Protein AF-0000000068487697 (afdb_homodimer)

pLDDT: mean 78.77, std 27.96, range [14.16, 98.75]

Solvent-accessible surface area (backbone atoms only — not comparable to full-atom values): 37232 Å² total; per-residue (Å²): 131,94,75,78,79,81,87,75,88,75,82,83,76,86,73,83,84,85,87,84,83,87,81,80,79,74,70,76,76,72,80,76,68,82,74,70,77,73,78,71,76,67,71,64,68,68,67,61,73,69,61,67,50,38,33,36,34,42,29,28,54,44,73,59,37,91,50,97,84,48,70,50,73,55,48,51,54,29,47,51,49,44,49,46,44,52,70,71,43,80,55,45,31,40,30,36,22,37,58,25,85,55,85,48,68,68,60,52,52,49,54,70,68,61,78,57,53,37,28,31,37,52,42,52,68,53,75,91,60,53,80,53,91,87,52,63,73,76,76,43,80,71,41,49,63,30,52,41,51,48,53,39,28,58,70,67,35,79,78,47,82,35,73,51,61,70,48,74,59,90,83,53,56,28,30,38,33,54,40,59,48,49,42,36,65,40,68,63,42,60,63,54,49,70,72,37,75,52,38,27,33,28,25,27,19,50,33,79,26,22,64,44,29,20,51,34,57,55,95,78,30,48,76,47,62,44,57,75,68,63,66,82,46,87,40,58,52,57,68,78,19,43,36,34,10,37,58,53,53,62,74,36,80,82,58,45,61,42,83,81,44,55,83,80,31,44,53,28,48,27,43,66,69,72,52,57,68,74,66,41,38,60,30,48,76,56,30,55,38,53,39,33,30,58,45,39,67,48,81,79,61,49,64,50,29,54,55,30,43,76,70,72,64,38,68,65,82,84,45,65,88,135,88,79,89,83,90,80,90,78,84,90,82,90,84,83,88,86,90,81,86,86,82,86,81,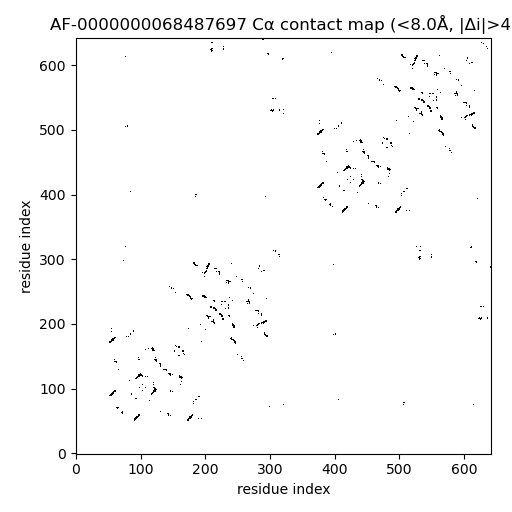80,75,71,82,75,67,78,76,68,81,75,70,77,71,79,71,76,63,72,63,67,68,66,63,71,70,59,69,48,38,34,35,36,40,28,28,53,44,73,60,37,89,49,96,84,48,69,50,73,55,49,52,51,30,47,50,51,44,50,47,46,52,70,73,45,80,53,45,31,40,30,38,22,36,58,26,86,56,85,48,69,67,60,55,50,49,54,70,68,62,78,59,53,36,29,33,36,53,41,53,71,52,75,90,61,51,80,52,91,87,51,62,72,75,77,44,81,71,41,47,63,30,52,41,50,48,52,38,29,58,70,68,34,80,77,46,80,35,72,51,62,70,50,74,58,91,82,52,58,30,31,39,32,55,38,59,47,49,43,38,66,42,68,63,43,61,63,54,47,69,71,36,74,50,40,26,33,30,24,26,18,51,33,79,24,22,64,44,29,19,51,35,57,56,96,77,30,49,78,47,62,46,56,76,67,62,65,81,46,87,40,58,52,59,68,77,20,42,37,33,10,37,59,53,51,62,75,36,78,83,59,44,61,42,81,81,42,56,82,82,31,43,52,28,49,27,43,66,68,73,51,58,67,74,67,41,38,59,30,50,78,58,30,54,40,56,40,33,31,59,46,40,67,47,80,79,60,50,65,51,29,54,55,30,42,76,70,73,62,38,70,64,81,85,44,67,88

Organism: Equus asinus (NCBI:txid9793)

Structure (mmCIF, N/CA/C/O backbone):
data_AF-0000000068487697-model_v1
#
loop_
_entity.id
_entity.type
_entity.pdbx_description
1 polymer 'Galactosylgalactosylxylosylprotein 3-beta-glucuronosyltransferase'
#
loop_
_atom_site.group_PDB
_atom_site.id
_atom_site.type_symbol
_atom_site.label_atom_id
_atom_site.label_alt_id
_atom_site.label_comp_id
_atom_site.label_asym_id
_atom_site.label_entity_id
_atom_site.label_seq_id
_atom_site.pdbx_PDB_ins_code
_atom_site.Cartn_x
_atom_site.Cartn_y
_atom_site.Cartn_z
_atom_site.occupancy
_atom_site.B_iso_or_equiv
_atom_site.auth_seq_id
_atom_site.auth_comp_id
_atom_site.auth_asym_id
_atom_site.auth_atom_id
_atom_site.pdbx_PDB_model_num
ATOM 1 N N . ARG A 1 1 ? -35.375 60.156 36.75 1 18.91 1 ARG A N 1
ATOM 2 C CA . ARG A 1 1 ? -36.5 60.969 36.406 1 18.91 1 ARG A CA 1
ATOM 3 C C . ARG A 1 1 ? -36.344 61.562 35 1 18.91 1 ARG A C 1
ATOM 5 O O . ARG A 1 1 ? -37.344 61.844 34.312 1 18.91 1 ARG A O 1
ATOM 12 N N . ARG A 1 2 ? -35.125 61.844 34.562 1 16.89 2 ARG A N 1
ATOM 13 C CA . ARG A 1 2 ? -34.938 63 33.719 1 16.89 2 ARG A CA 1
ATOM 14 C C . ARG A 1 2 ? -35.281 62.688 32.281 1 16.89 2 ARG A C 1
ATOM 16 O O . ARG A 1 2 ? -34.719 61.781 31.672 1 16.89 2 ARG A O 1
ATOM 23 N N . ALA A 1 3 ? -36.438 63.094 31.734 1 19.27 3 ALA A N 1
ATOM 24 C CA . ALA A 1 3 ? -37.438 62.938 30.672 1 19.27 3 ALA A CA 1
ATOM 25 C C . ALA A 1 3 ? -36.938 63.562 29.375 1 19.27 3 ALA A C 1
ATOM 27 O O . ALA A 1 3 ? -37.281 63.094 28.281 1 19.27 3 ALA A O 1
ATOM 28 N N . ARG A 1 4 ? -36.125 64.688 29.422 1 16.47 4 ARG A N 1
ATOM 29 C CA . ARG A 1 4 ? -36.594 65.812 28.672 1 16.47 4 ARG A CA 1
ATOM 30 C C . ARG A 1 4 ? -36.344 65.625 27.172 1 16.47 4 ARG A C 1
ATOM 32 O O . ARG A 1 4 ? -35.688 64.688 26.766 1 16.47 4 ARG A O 1
ATOM 39 N N . GLY A 1 5 ? -35.688 66.562 26.5 1 15.72 5 GLY A N 1
ATOM 40 C CA . GLY A 1 5 ? -36.188 67.625 25.688 1 15.72 5 GLY A CA 1
ATOM 41 C C . GLY A 1 5 ? -35.844 67.5 24.219 1 15.72 5 GLY A C 1
ATOM 42 O O . GLY A 1 5 ? -35.969 68.438 23.438 1 15.72 5 GLY A O 1
ATOM 43 N N . ARG A 1 6 ? -35.25 66.25 23.828 1 16.83 6 ARG A N 1
ATOM 44 C CA . ARG A 1 6 ? -34.312 66.438 22.75 1 16.83 6 ARG A CA 1
ATOM 45 C C . ARG A 1 6 ? -35 67 21.516 1 16.83 6 ARG A C 1
ATOM 47 O O . ARG A 1 6 ? -36.219 66.812 21.328 1 16.83 6 ARG A O 1
ATOM 54 N N . ARG A 1 7 ? -34.094 67.438 20.656 1 16.58 7 ARG A N 1
ATOM 55 C CA . ARG A 1 7 ? -33.906 68.562 19.75 1 16.58 7 ARG A CA 1
ATOM 56 C C . ARG A 1 7 ? -34.656 68.312 18.438 1 16.58 7 ARG A C 1
ATOM 58 O O . ARG A 1 7 ? -34.688 67.25 17.906 1 16.58 7 ARG A O 1
ATOM 65 N N . SER A 1 8 ? -35.438 69.312 18.031 1 15.18 8 SER A N 1
ATOM 66 C CA . SER A 1 8 ? -36.594 69.75 17.25 1 15.18 8 SER A CA 1
ATOM 67 C C . SER A 1 8 ? -36.281 69.75 15.758 1 15.18 8 SER A C 1
ATOM 69 O O . SER A 1 8 ? -37.062 69.188 14.984 1 15.18 8 SER A O 1
ATOM 71 N N . THR A 1 9 ? -35.312 70.5 15.297 1 15.35 9 THR A N 1
ATOM 72 C CA . THR A 1 9 ? -35.781 71.5 14.336 1 15.35 9 THR A CA 1
ATOM 73 C C . THR A 1 9 ? -35.844 70.875 12.93 1 15.35 9 THR A C 1
ATOM 75 O O . THR A 1 9 ? -35.031 70 12.578 1 15.35 9 THR A O 1
ATOM 78 N N . ARG A 1 10 ? -36.938 71.188 12.18 1 15.51 10 ARG A N 1
ATOM 79 C CA . ARG A 1 10 ? -37.875 70.812 11.125 1 15.51 10 ARG A CA 1
ATOM 80 C C . ARG A 1 10 ? -37.375 71.25 9.758 1 15.51 10 ARG A C 1
ATOM 82 O O . ARG A 1 10 ? -38.125 71.25 8.789 1 15.51 10 ARG A O 1
ATOM 89 N N . ARG A 1 11 ? -35.969 71.312 9.586 1 15.33 11 ARG A N 1
ATOM 90 C CA . ARG A 1 11 ? -35.781 72.375 8.57 1 15.33 11 ARG A CA 1
ATOM 91 C C . ARG A 1 11 ? -36.562 72 7.305 1 15.33 11 ARG A C 1
ATOM 93 O O . ARG A 1 11 ? -36.938 70.875 7.078 1 15.33 11 ARG A O 1
ATOM 100 N N . GLY A 1 12 ? -36.375 73 6.305 1 14.98 12 GLY A N 1
ATOM 101 C CA . GLY A 1 12 ? -37.062 73.812 5.332 1 14.98 12 GLY A CA 1
ATOM 102 C C . GLY A 1 12 ? -37.344 73.125 4.02 1 14.98 12 GLY A C 1
ATOM 103 O O . GLY A 1 12 ? -36.625 72.188 3.664 1 14.98 12 GLY A O 1
ATOM 104 N N . ARG A 1 13 ? -38.5 73.375 3.438 1 15.65 13 ARG A N 1
ATOM 105 C CA . ARG A 1 13 ? -39.531 72.875 2.535 1 15.65 13 ARG A CA 1
ATOM 106 C C . ARG A 1 13 ? -39.156 73.125 1.079 1 15.65 13 ARG A C 1
ATOM 108 O O . ARG A 1 13 ? -39.812 72.625 0.168 1 15.65 13 ARG A O 1
ATOM 115 N N . CYS A 1 14 ? -37.969 73.812 0.801 1 14.64 14 CYS A N 1
ATOM 116 C CA . CYS A 1 14 ? -38.438 74.688 -0.277 1 14.64 14 CYS A CA 1
ATOM 117 C C . CYS A 1 14 ? -38.812 73.875 -1.506 1 14.64 14 CYS A C 1
ATOM 119 O O . CYS A 1 14 ? -38.219 72.812 -1.783 1 14.64 14 CYS A O 1
ATOM 121 N N . ARG A 1 15 ? -39.875 74.312 -2.195 1 14.94 15 ARG A N 1
ATOM 122 C CA . ARG A 1 15 ? -40.969 74 -3.096 1 14.94 15 ARG A CA 1
ATOM 123 C C . ARG A 1 15 ? -40.5 74 -4.547 1 14.94 15 ARG A C 1
ATOM 125 O O . ARG A 1 15 ? -41.219 73.5 -5.438 1 14.94 15 ARG A O 1
ATOM 132 N N . GLY A 1 16 ? -39.375 74.75 -4.898 1 14.16 16 GLY A N 1
ATOM 133 C CA . GLY A 1 16 ? -39.812 75.562 -6.027 1 14.16 16 GLY A CA 1
ATOM 134 C C . GLY A 1 16 ? -40.156 74.75 -7.254 1 14.16 16 GLY A C 1
ATOM 135 O O . GLY A 1 16 ? -39.875 73.562 -7.301 1 14.16 16 GLY A O 1
ATOM 136 N N . GLY A 1 17 ? -39.906 75.438 -8.5 1 14.57 17 GLY A N 1
ATOM 137 C CA . GLY A 1 17 ? -40.719 75.938 -9.602 1 14.57 17 GLY A CA 1
ATOM 138 C C . GLY A 1 17 ? -40.812 74.938 -10.758 1 14.57 17 GLY A C 1
ATOM 139 O O . GLY A 1 17 ? -41.844 74.25 -10.922 1 14.57 17 GLY A O 1
ATOM 140 N N . VAL A 1 18 ? -40.156 75.375 -11.953 1 14.95 18 VAL A N 1
ATOM 141 C CA . VAL A 1 18 ? -40.875 75.812 -13.133 1 14.95 18 VAL A CA 1
ATOM 142 C C . VAL A 1 18 ? -41.156 74.625 -14.078 1 14.95 18 VAL A C 1
ATOM 144 O O . VAL A 1 18 ? -42.281 74.25 -14.258 1 14.95 18 VAL A O 1
ATOM 147 N N . CYS A 1 19 ? -40.469 74.75 -15.305 1 15.26 19 CYS A N 1
ATOM 148 C CA . CYS A 1 19 ? -41.062 75.062 -16.594 1 15.26 19 CYS A CA 1
ATOM 149 C C . CYS A 1 19 ? -41.469 73.812 -17.344 1 15.26 19 CYS A C 1
ATOM 151 O O . CYS A 1 19 ? -41 72.75 -17.016 1 15.26 19 CYS A O 1
ATOM 153 N N . ARG A 1 20 ? -41.688 74.062 -18.719 1 15.21 20 ARG A N 1
ATOM 154 C CA . ARG A 1 20 ? -42.781 73.875 -19.672 1 15.21 20 ARG A CA 1
ATOM 155 C C . ARG A 1 20 ? -42.75 72.5 -20.344 1 15.21 20 ARG A C 1
ATOM 157 O O . ARG A 1 20 ? -43.719 71.75 -20.281 1 15.21 20 ARG A O 1
ATOM 164 N N . LEU A 1 21 ? -42.406 72.625 -21.688 1 15.65 21 LEU A N 1
ATOM 165 C CA . LEU A 1 21 ? -43.406 72.375 -22.75 1 15.65 21 LEU A CA 1
ATOM 166 C C . LEU A 1 21 ? -43.406 70.938 -23.172 1 15.65 21 LEU A C 1
ATOM 168 O O . LEU A 1 21 ? -42.469 70.188 -22.859 1 15.65 21 LEU A O 1
ATOM 172 N N . ALA A 1 22 ? -43.656 70.875 -24.594 1 15.9 22 ALA A N 1
ATOM 173 C CA . ALA A 1 22 ? -44.719 70.188 -25.344 1 15.9 22 ALA A CA 1
ATOM 174 C C . ALA A 1 22 ? -44.375 68.75 -25.656 1 15.9 22 ALA A C 1
ATOM 176 O O . ALA A 1 22 ? -43.344 68.25 -25.234 1 15.9 22 ALA A O 1
ATOM 177 N N . GLY A 1 23 ? -44.406 68.5 -27.016 1 15.39 23 GLY A N 1
ATOM 178 C CA . GLY A 1 23 ? -45.406 67.75 -27.734 1 15.39 23 GLY A CA 1
ATOM 179 C C . GLY A 1 23 ? -45 66.312 -27.969 1 15.39 23 GLY A C 1
ATOM 180 O O . GLY A 1 23 ? -45.719 65.375 -27.641 1 15.39 23 GLY A O 1
ATOM 181 N N . GLY A 1 24 ? -44.156 66.125 -29.031 1 17.97 24 GLY A N 1
ATOM 182 C CA . GLY A 1 24 ? -44.594 65.438 -30.219 1 17.97 24 GLY A CA 1
ATOM 183 C C . GLY A 1 24 ? -44.5 63.938 -30.094 1 17.97 24 GLY A C 1
ATOM 184 O O . GLY A 1 24 ? -43.812 63.438 -29.203 1 17.97 24 GLY A O 1
ATOM 185 N N . GLY A 1 25 ? -45.25 63.375 -31.094 1 18.12 25 GLY A N 1
ATOM 186 C CA . GLY A 1 25 ? -45.906 62.094 -31.328 1 18.12 25 GLY A CA 1
ATOM 187 C C . GLY A 1 25 ? -44.969 60.938 -31.469 1 18.12 25 GLY A C 1
ATOM 188 O O . GLY A 1 25 ? -43.875 61.094 -32.062 1 18.12 25 GLY A O 1
ATOM 189 N N . ARG A 1 26 ? -44.906 60.188 -30.594 1 22.2 26 ARG A N 1
ATOM 190 C CA . ARG A 1 26 ? -44.094 59 -30.391 1 22.2 26 ARG A CA 1
ATOM 191 C C . ARG A 1 26 ? -44.281 58 -31.531 1 22.2 26 ARG A C 1
ATOM 193 O O . ARG A 1 26 ? -45.375 57.5 -31.75 1 22.2 26 ARG A O 1
ATOM 200 N N . GLY A 1 27 ? -43.75 58.562 -32.75 1 20.36 27 GLY A N 1
ATOM 201 C CA . GLY A 1 27 ? -44 57.625 -33.812 1 20.36 27 GLY A CA 1
ATOM 202 C C . GLY A 1 27 ? -43.812 56.156 -33.406 1 20.36 27 GLY A C 1
ATOM 203 O O . GLY A 1 27 ? -43.188 55.875 -32.375 1 20.36 27 GLY A O 1
ATOM 204 N N . PRO A 1 28 ? -44.75 55.344 -33.938 1 22.2 28 PRO A N 1
ATOM 205 C CA . PRO A 1 28 ? -45.062 53.969 -33.562 1 22.2 28 PRO A CA 1
ATOM 206 C C . PRO A 1 28 ? -43.844 53.031 -33.688 1 22.2 28 PRO A C 1
ATOM 208 O O . PRO A 1 28 ? -43.812 52.219 -34.594 1 22.2 28 PRO A O 1
ATOM 211 N N . LEU A 1 29 ? -42.625 53.5 -33.25 1 21.84 29 LEU A N 1
ATOM 212 C CA . LEU A 1 29 ? -41.594 52.656 -33.875 1 21.84 29 LEU A CA 1
ATOM 213 C C . LEU A 1 29 ? -41.969 51.156 -33.75 1 21.84 29 LEU A C 1
ATOM 215 O O . LEU A 1 29 ? -42.656 50.781 -32.781 1 21.84 29 LEU A O 1
ATOM 219 N N . LEU A 1 30 ? -41.812 50.531 -34.906 1 23.91 30 LEU A N 1
ATOM 220 C CA . LEU A 1 30 ? -42.031 49.188 -35.438 1 23.91 30 LEU A CA 1
ATOM 221 C C . LEU A 1 30 ? -41.438 48.125 -34.469 1 23.91 30 LEU A C 1
ATOM 223 O O . LEU A 1 30 ? -40.438 48.375 -33.812 1 23.91 30 LEU A O 1
ATOM 227 N N . PRO A 1 31 ? -42.344 47.156 -34.094 1 24.31 31 PRO A N 1
ATOM 228 C CA . PRO A 1 31 ? -42.125 46.156 -33.062 1 24.31 31 PRO A CA 1
ATOM 229 C C . PRO A 1 31 ? -40.812 45.375 -33.25 1 24.31 31 PRO A C 1
ATOM 231 O O . PRO A 1 31 ? -40.562 44.875 -34.344 1 24.31 31 PRO A O 1
ATOM 234 N N . ALA A 1 32 ? -39.656 46.031 -32.938 1 25.89 32 ALA A N 1
ATOM 235 C CA . ALA A 1 32 ? -38.406 45.281 -33.25 1 25.89 32 ALA A CA 1
ATOM 236 C C . ALA A 1 32 ? -38.531 43.812 -32.875 1 25.89 32 ALA A C 1
ATOM 238 O O . ALA A 1 32 ? -39.219 43.469 -31.922 1 25.89 32 ALA A O 1
ATOM 239 N N . GLY A 1 33 ? -38.406 42.938 -33.906 1 25.55 33 GLY A N 1
ATOM 240 C CA . GLY A 1 33 ? -38.438 41.469 -33.969 1 25.55 33 GLY A CA 1
ATOM 241 C C . GLY A 1 33 ? -37.719 40.812 -32.812 1 25.55 33 GLY A C 1
ATOM 242 O O . GLY A 1 33 ? -36.875 41.438 -32.156 1 25.55 33 GLY A O 1
ATOM 243 N N . PRO A 1 34 ? -38.438 39.781 -32.188 1 26.89 34 PRO A N 1
ATOM 244 C CA . PRO A 1 34 ? -37.938 39.188 -30.953 1 26.89 34 PRO A CA 1
ATOM 245 C C . PRO A 1 34 ? -36.469 38.844 -30.984 1 26.89 34 PRO A C 1
ATOM 247 O O . PRO A 1 34 ? -35.938 38.438 -32.031 1 26.89 34 PRO A O 1
ATOM 250 N N . ARG A 1 35 ? -35.531 39.75 -30.484 1 27.25 35 ARG A N 1
ATOM 251 C CA . ARG A 1 35 ? -34.125 39.375 -30.406 1 27.25 35 ARG A CA 1
ATOM 252 C C . ARG A 1 35 ? -33.938 37.969 -29.891 1 27.25 35 ARG A C 1
ATOM 254 O O . ARG A 1 35 ? -34.531 37.562 -28.891 1 27.25 35 ARG A O 1
ATOM 261 N N . LEU A 1 36 ? -33.75 37.062 -30.812 1 28.61 36 LEU A N 1
ATOM 262 C CA . LEU A 1 36 ? -33.406 35.688 -30.453 1 28.61 36 LEU A CA 1
ATOM 263 C C . LEU A 1 36 ? -32.375 35.656 -29.344 1 28.61 36 LEU A C 1
ATOM 265 O O . LEU A 1 36 ? -31.391 36.438 -29.359 1 28.61 36 LEU A O 1
ATOM 269 N N . PRO A 1 37 ? -32.781 35.281 -28.094 1 27.28 37 PRO A N 1
ATOM 270 C CA . PRO A 1 37 ? -31.797 35.312 -27.016 1 27.28 37 PRO A CA 1
ATOM 271 C C . PRO A 1 37 ? -30.453 34.75 -27.453 1 27.28 37 PRO A C 1
ATOM 273 O O . PRO A 1 37 ? -30.406 33.812 -28.266 1 27.28 37 PRO A O 1
ATOM 276 N N . ARG A 1 38 ? -29.406 35.594 -27.656 1 26.89 38 ARG A N 1
ATOM 277 C CA . ARG A 1 38 ? -28.016 35.125 -27.75 1 26.89 38 ARG A CA 1
ATOM 278 C C . ARG A 1 38 ? -27.719 34.031 -26.719 1 26.89 38 ARG A C 1
ATOM 280 O O . ARG A 1 38 ? -27.969 34.25 -25.531 1 26.89 38 ARG A O 1
ATOM 287 N N . ARG A 1 39 ? -27.859 32.812 -27.172 1 26.64 39 ARG A N 1
ATOM 288 C CA . ARG A 1 39 ? -27.297 31.797 -26.297 1 26.64 39 ARG A CA 1
ATOM 289 C C . ARG A 1 39 ? -25.953 32.219 -25.719 1 26.64 39 ARG A C 1
ATOM 291 O O . ARG A 1 39 ? -25 32.469 -26.469 1 26.64 39 ARG A O 1
ATOM 298 N N . ARG A 1 40 ? -25.984 33 -24.656 1 28.69 40 ARG A N 1
ATOM 299 C CA . ARG A 1 40 ? -24.734 33.281 -23.922 1 28.69 40 ARG A CA 1
ATOM 300 C C . ARG A 1 40 ? -23.875 32 -23.859 1 28.69 40 ARG A C 1
ATOM 302 O O . ARG A 1 40 ? -24.359 30.938 -23.5 1 28.69 40 ARG A O 1
ATOM 309 N N . ARG A 1 41 ? -22.797 32 -24.609 1 27.89 41 ARG A N 1
ATOM 310 C CA . ARG A 1 41 ? -21.625 31.141 -24.5 1 27.89 41 ARG A CA 1
ATOM 311 C C . ARG A 1 41 ? -21.203 30.969 -23.047 1 27.89 41 ARG A C 1
ATOM 313 O O . ARG A 1 41 ? -20.578 31.859 -22.469 1 27.89 41 ARG A O 1
ATOM 320 N N . ARG A 1 42 ? -22.172 30.438 -22.203 1 26.81 42 ARG A N 1
ATOM 321 C CA . ARG A 1 42 ? -21.781 30.125 -20.828 1 26.81 42 ARG A CA 1
ATOM 322 C C . ARG A 1 42 ? -20.469 29.344 -20.797 1 26.81 42 ARG A C 1
ATOM 324 O O . ARG A 1 42 ? -20.031 28.922 -19.734 1 26.81 42 ARG A O 1
ATOM 331 N N . TYR A 1 43 ? -20.172 28.703 -21.953 1 27.3 43 TYR A N 1
ATOM 332 C CA . TYR A 1 43 ? -19.234 27.641 -21.625 1 27.3 43 TYR A CA 1
ATOM 333 C C . TYR A 1 43 ? -17.875 28.203 -21.219 1 27.3 43 TYR A C 1
ATOM 335 O O . TYR A 1 43 ? -16.922 27.438 -21.047 1 27.3 43 TYR A O 1
ATOM 343 N N . GLY A 1 44 ? -17.641 29.516 -21.562 1 27.69 44 GLY A N 1
ATOM 344 C CA . GLY A 1 44 ? -16.219 29.797 -21.547 1 27.69 44 GLY A CA 1
ATOM 345 C C . GLY A 1 44 ? -15.625 29.766 -20.141 1 27.69 44 GLY A C 1
ATOM 346 O O . GLY A 1 44 ? -14.406 29.672 -19.984 1 27.69 44 GLY A O 1
ATOM 347 N N . HIS A 1 45 ? -16.359 30.375 -19.141 1 28.69 45 HIS A N 1
ATOM 348 C CA . HIS A 1 45 ? -15.656 30.797 -17.938 1 28.69 45 HIS A CA 1
ATOM 349 C C . HIS A 1 45 ? -15.289 29.609 -17.062 1 28.69 45 HIS A C 1
ATOM 351 O O . HIS A 1 45 ? -14.562 29.75 -16.078 1 28.69 45 HIS A O 1
ATOM 357 N N . GLU A 1 46 ? -16.125 28.562 -17.156 1 30.16 46 GLU A N 1
ATOM 358 C CA . GLU A 1 46 ? -15.875 27.531 -16.156 1 30.16 46 GLU A CA 1
ATOM 359 C C . GLU A 1 46 ? -14.555 26.812 -16.422 1 30.16 46 GLU A C 1
ATOM 361 O O . GLU A 1 46 ? -14.062 26.078 -15.57 1 30.16 46 GLU A O 1
ATOM 366 N N . ALA A 1 47 ? -14.109 26.75 -17.609 1 35.16 47 ALA A N 1
ATOM 367 C CA . ALA A 1 47 ? -12.875 26.016 -17.875 1 35.16 47 ALA A CA 1
ATOM 368 C C . ALA A 1 47 ? -11.672 26.75 -17.266 1 35.16 47 ALA A C 1
ATOM 370 O O . ALA A 1 47 ? -10.578 26.188 -17.172 1 35.16 47 ALA A O 1
ATOM 371 N N . GLU A 1 48 ? -11.75 28.016 -17.078 1 30.97 48 GLU A N 1
ATOM 372 C CA . GLU A 1 48 ? -10.531 28.719 -16.672 1 30.97 48 GLU A CA 1
ATOM 373 C C . GLU A 1 48 ? -10.172 28.406 -15.219 1 30.97 48 GLU A C 1
ATOM 375 O O . GLU A 1 48 ? -9.016 28.516 -14.82 1 30.97 48 GLU A O 1
ATOM 380 N N . ALA A 1 49 ? -11.117 28.391 -14.32 1 34.44 49 ALA A N 1
ATOM 381 C CA . ALA A 1 49 ? -10.758 28.25 -12.906 1 34.44 49 ALA A CA 1
ATOM 382 C C . ALA A 1 49 ? -10.195 26.859 -12.617 1 34.44 49 ALA A C 1
ATOM 384 O O . ALA A 1 49 ? -9.914 26.531 -11.461 1 34.44 49 ALA A O 1
ATOM 385 N N . GLU A 1 50 ? -10.523 25.906 -13.391 1 38.78 50 GLU A N 1
ATOM 386 C CA . GLU A 1 50 ? -10.031 24.562 -13.172 1 38.78 50 GLU A CA 1
ATOM 387 C C . GLU A 1 50 ? -8.508 24.531 -13.078 1 38.78 50 GLU A C 1
ATOM 389 O O . GLU A 1 50 ? -7.875 23.531 -13.391 1 38.78 50 GLU A O 1
ATOM 394 N N . GLU A 1 51 ? -7.867 25.703 -13.078 1 35.97 51 GLU A N 1
ATOM 395 C CA . GLU A 1 51 ? -6.406 25.703 -13.078 1 35.97 51 GLU A CA 1
ATOM 396 C C . GLU A 1 51 ? -5.855 24.688 -12.07 1 35.97 51 GLU A C 1
ATOM 398 O O . GLU A 1 51 ? -6.586 24.203 -11.203 1 35.97 51 GLU A O 1
ATOM 403 N N . ARG A 1 52 ? -4.418 25.016 -11.492 1 36.84 52 ARG A N 1
ATOM 404 C CA . ARG A 1 52 ? -3.152 24.438 -11.047 1 36.84 52 ARG A CA 1
ATOM 405 C C . ARG A 1 52 ? -3.234 24 -9.586 1 36.84 52 ARG A C 1
ATOM 407 O O . ARG A 1 52 ? -2.883 24.766 -8.68 1 36.84 52 ARG A O 1
ATOM 414 N N . VAL A 1 53 ? -4.27 23.656 -9.086 1 41.34 53 VAL A N 1
ATOM 415 C CA . VAL A 1 53 ? -3.99 23.297 -7.691 1 41.34 53 VAL A CA 1
ATOM 416 C C . VAL A 1 53 ? -2.877 22.266 -7.633 1 41.34 53 VAL A C 1
ATOM 418 O O . VAL A 1 53 ? -3.049 21.125 -8.109 1 41.34 53 VAL A O 1
ATOM 421 N N . SER A 1 54 ? -1.618 22.812 -7.656 1 47.41 54 SER A N 1
ATOM 422 C CA . SER A 1 54 ? -0.484 21.938 -7.391 1 47.41 54 SER A CA 1
ATOM 423 C C . SER A 1 54 ? -0.534 21.375 -5.969 1 47.41 54 SER A C 1
ATOM 425 O O . SER A 1 54 ? -0.786 22.125 -5.016 1 47.41 54 SER A O 1
ATOM 427 N N . ARG A 1 55 ? -1.13 20.172 -5.852 1 55.66 55 ARG A N 1
ATOM 428 C CA . ARG A 1 55 ? -1.001 19.5 -4.566 1 55.66 55 ARG A CA 1
ATOM 429 C C . ARG A 1 55 ? 0.449 19.109 -4.289 1 55.66 55 ARG A C 1
ATOM 431 O O . ARG A 1 55 ? 1.122 18.547 -5.156 1 55.66 55 ARG A O 1
ATOM 438 N N . LEU A 1 56 ? 1.047 19.922 -3.332 1 54.12 56 LEU A N 1
ATOM 439 C CA . LEU A 1 56 ? 2.393 19.594 -2.883 1 54.12 56 LEU A CA 1
ATOM 440 C C . LEU A 1 56 ? 2.35 18.562 -1.757 1 54.12 56 LEU A C 1
ATOM 442 O O . LEU A 1 56 ? 1.617 18.734 -0.78 1 54.12 56 LEU A O 1
ATOM 446 N N . LEU A 1 57 ? 2.707 17.391 -2.027 1 55.94 57 LEU A N 1
ATOM 447 C CA . LEU A 1 57 ? 2.734 16.312 -1.046 1 55.94 57 LEU A CA 1
ATOM 448 C C . LEU A 1 57 ? 4.152 16.078 -0.529 1 55.94 57 LEU A C 1
ATOM 450 O O . LEU A 1 57 ? 4.941 15.383 -1.164 1 55.94 57 LEU A O 1
ATOM 454 N N . PRO A 1 58 ? 4.566 16.984 0.585 1 44.88 58 PRO A N 1
ATOM 455 C CA . PRO A 1 58 ? 5.859 16.562 1.135 1 44.88 58 PRO A CA 1
ATOM 456 C C . PRO A 1 58 ? 5.832 15.156 1.708 1 44.88 58 PRO A C 1
ATOM 458 O O . PRO A 1 58 ? 4.914 14.805 2.451 1 44.88 58 PRO A O 1
ATOM 461 N N . GLY A 1 59 ? 6.246 14.109 1.022 1 50.53 59 GLY A N 1
ATOM 462 C CA . GLY A 1 59 ? 6.41 12.766 1.562 1 50.53 59 GLY A CA 1
ATOM 463 C C . GLY A 1 59 ? 7.711 12.586 2.322 1 50.53 59 GLY A C 1
ATOM 464 O O . GLY A 1 59 ? 8.766 13.031 1.874 1 50.53 59 GLY A O 1
ATOM 465 N N . VAL A 1 60 ? 7.707 12.453 3.748 1 48.22 60 VAL A N 1
ATOM 466 C CA . VAL A 1 60 ? 8.875 12.148 4.562 1 48.22 60 VAL A CA 1
ATOM 467 C C . VAL A 1 60 ? 9.156 10.648 4.52 1 48.22 60 VAL A C 1
ATOM 469 O O . VAL A 1 60 ? 8.242 9.836 4.672 1 48.22 60 VAL A O 1
ATOM 472 N N . ASP A 1 61 ? 10.203 10.289 3.803 1 47.5 61 ASP A N 1
ATOM 473 C CA . ASP A 1 61 ? 10.711 8.945 4.055 1 47.5 61 ASP A CA 1
ATOM 474 C C . ASP A 1 61 ? 11.195 8.805 5.496 1 47.5 61 ASP A C 1
ATOM 476 O O . ASP A 1 61 ? 12.258 9.312 5.855 1 47.5 61 ASP A O 1
ATOM 480 N N . ARG A 1 62 ? 10.203 8.797 6.457 1 48.25 62 ARG A N 1
ATOM 481 C CA . ARG A 1 62 ? 10.383 8.945 7.898 1 48.25 62 ARG A CA 1
ATOM 482 C C . ARG A 1 62 ? 11.414 7.957 8.43 1 48.25 62 ARG A C 1
ATOM 484 O O . ARG A 1 62 ? 11.914 8.117 9.539 1 48.25 62 ARG A O 1
ATOM 491 N N . ARG A 1 63 ? 11.25 6.645 8.227 1 46.62 63 ARG A N 1
ATOM 492 C CA . ARG A 1 63 ? 11.906 5.832 9.25 1 46.62 63 ARG A CA 1
ATOM 493 C C . ARG A 1 63 ? 13.398 5.684 8.953 1 46.62 63 ARG A C 1
ATOM 495 O O . ARG A 1 63 ? 13.781 5.16 7.902 1 46.62 63 ARG A O 1
ATOM 502 N N . PRO A 1 64 ? 14.102 6.59 9.758 1 42 64 PRO A N 1
ATOM 503 C CA . PRO A 1 64 ? 15.523 6.285 9.625 1 42 64 PRO A CA 1
ATOM 504 C C . PRO A 1 64 ? 15.805 4.781 9.586 1 42 64 PRO A C 1
ATOM 506 O O . PRO A 1 64 ? 15.055 3.998 10.172 1 42 64 PRO A O 1
ATOM 509 N N . PRO A 1 65 ? 16.547 4.379 8.602 1 40.62 65 PRO A N 1
ATOM 510 C CA . PRO A 1 65 ? 17.016 3.008 8.805 1 40.62 65 PRO A CA 1
ATOM 511 C C . PRO A 1 65 ? 17.453 2.742 10.242 1 40.62 65 PRO A C 1
ATOM 513 O O . PRO A 1 65 ? 17.891 3.662 10.938 1 40.62 65 PRO A O 1
ATOM 516 N N . LEU A 1 66 ? 16.797 1.911 11.023 1 39.12 66 LEU A N 1
ATOM 517 C CA . LEU A 1 66 ? 17.203 1.582 12.383 1 39.12 66 LEU A CA 1
ATOM 518 C C . LEU A 1 66 ? 18.719 1.738 12.555 1 39.12 66 LEU A C 1
ATOM 520 O O . LEU A 1 66 ? 19.219 1.84 13.672 1 39.12 66 LEU A O 1
ATOM 524 N N . ARG A 1 67 ? 19.641 1.21 11.719 1 33.41 67 ARG A N 1
ATOM 525 C CA . ARG A 1 67 ? 21.094 1.427 11.719 1 33.41 67 ARG A CA 1
ATOM 526 C C . ARG A 1 67 ? 21.516 2.295 10.539 1 33.41 67 ARG A C 1
ATOM 528 O O . ARG A 1 67 ? 20.906 2.24 9.469 1 33.41 67 ARG A O 1
ATOM 535 N N . ALA A 1 68 ? 22.453 3.184 10.742 1 32.38 68 ALA A N 1
ATOM 536 C CA . ALA A 1 68 ? 23.25 3.951 9.789 1 32.38 68 ALA A CA 1
ATOM 537 C C . ALA A 1 68 ? 23.625 3.104 8.578 1 32.38 68 ALA A C 1
ATOM 539 O O . ALA A 1 68 ? 24.25 2.047 8.727 1 32.38 68 ALA A O 1
ATOM 540 N N . GLY A 1 69 ? 23.016 3.291 7.32 1 37.47 69 GLY A N 1
ATOM 541 C CA . GLY A 1 69 ? 23.328 2.65 6.055 1 37.47 69 GLY A CA 1
ATOM 542 C C . GLY A 1 69 ? 22.219 1.734 5.559 1 37.47 69 GLY A C 1
ATOM 543 O O . GLY A 1 69 ? 22.266 1.264 4.422 1 37.47 69 GLY A O 1
ATOM 544 N N . ALA A 1 70 ? 21.641 1.018 6.469 1 42.41 70 ALA A N 1
ATOM 545 C CA . ALA A 1 70 ? 20.797 -0.046 5.918 1 42.41 70 ALA A CA 1
ATOM 546 C C . ALA A 1 70 ? 19.438 0.491 5.5 1 42.41 70 ALA A C 1
ATOM 548 O O . ALA A 1 70 ? 18.719 1.072 6.312 1 42.41 70 ALA A O 1
ATOM 549 N N . ALA A 1 71 ? 19.312 0.912 4.363 1 53.91 71 ALA A N 1
ATOM 550 C CA . ALA A 1 71 ? 18.016 1.168 3.725 1 53.91 71 ALA A CA 1
ATOM 551 C C . ALA A 1 71 ? 16.953 0.197 4.23 1 53.91 71 ALA A C 1
ATOM 553 O O . ALA A 1 71 ? 17.219 -0.995 4.395 1 53.91 71 ALA A O 1
ATOM 554 N N . ARG A 1 72 ? 15.805 0.764 4.898 1 80.31 72 ARG A N 1
ATOM 555 C CA . ARG A 1 72 ? 14.672 -0.085 5.254 1 80.31 72 ARG A CA 1
ATOM 556 C C . ARG A 1 72 ? 14.328 -1.041 4.117 1 80.31 72 ARG A C 1
ATOM 558 O O . ARG A 1 72 ? 14.188 -0.621 2.965 1 80.31 72 ARG A O 1
ATOM 565 N N . LEU A 1 73 ? 14.469 -2.287 4.395 1 90.12 73 LEU A N 1
ATOM 566 C CA . LEU A 1 73 ? 14.219 -3.336 3.408 1 90.12 73 LEU A CA 1
ATOM 567 C C . LEU A 1 73 ? 12.914 -3.09 2.668 1 90.12 73 LEU A C 1
ATOM 569 O O . LEU A 1 73 ? 12.781 -3.436 1.49 1 90.12 73 LEU A O 1
ATOM 573 N N . VAL A 1 74 ? 12.062 -2.264 3.303 1 94.94 74 VAL A N 1
ATOM 574 C CA . VAL A 1 74 ? 10.734 -2.141 2.723 1 94.94 74 VAL A CA 1
ATOM 575 C C . VAL A 1 74 ? 10.609 -0.812 1.979 1 94.94 74 VAL A C 1
ATOM 577 O O . VAL A 1 74 ? 9.57 -0.514 1.393 1 94.94 74 VAL A O 1
ATOM 580 N N . GLN A 1 75 ? 11.609 0.033 1.933 1 93.38 75 GLN A N 1
ATOM 581 C CA . GLN A 1 75 ? 11.531 1.399 1.426 1 93.38 75 GLN A CA 1
ATOM 582 C C . GLN A 1 75 ? 11.078 1.42 -0.03 1 93.38 75 GLN A C 1
ATOM 584 O O . GLN A 1 75 ? 10.172 2.176 -0.391 1 93.38 75 GLN A O 1
ATOM 589 N N . LYS A 1 76 ? 11.703 0.6 -0.854 1 95.25 76 LYS A N 1
ATOM 590 C CA . LYS A 1 76 ? 11.344 0.587 -2.27 1 95.25 76 LYS A CA 1
ATOM 591 C C . LYS A 1 76 ? 9.883 0.189 -2.463 1 95.25 76 LYS A C 1
ATOM 593 O O . LYS A 1 76 ? 9.148 0.843 -3.209 1 95.25 76 LYS A O 1
ATOM 598 N N . ALA A 1 77 ? 9.469 -0.861 -1.802 1 96.56 77 ALA A N 1
ATOM 599 C CA . ALA A 1 77 ? 8.094 -1.328 -1.898 1 96.56 77 ALA A CA 1
ATOM 600 C C . ALA A 1 77 ? 7.113 -0.23 -1.495 1 96.56 77 ALA A C 1
ATOM 602 O O . ALA A 1 77 ? 6.117 0.007 -2.186 1 96.56 77 ALA A O 1
ATOM 603 N N . GLU A 1 78 ? 7.379 0.462 -0.428 1 94.75 78 GLU A N 1
ATOM 604 C CA . GLU A 1 78 ? 6.504 1.514 0.083 1 94.75 78 GLU A CA 1
ATOM 605 C C . GLU A 1 78 ? 6.457 2.705 -0.87 1 94.75 78 GLU A C 1
ATOM 607 O O . GLU A 1 78 ? 5.391 3.268 -1.118 1 94.75 78 GLU A O 1
ATOM 612 N N . LEU A 1 79 ? 7.602 3.055 -1.409 1 94.88 79 LEU A N 1
ATOM 613 C CA . LEU A 1 79 ? 7.66 4.199 -2.309 1 94.88 79 LEU A CA 1
ATOM 614 C C . LEU A 1 79 ? 6.98 3.883 -3.639 1 94.88 79 LEU A C 1
ATOM 616 O O . LEU A 1 79 ? 6.352 4.754 -4.242 1 94.88 79 LEU A O 1
ATOM 620 N N . VAL A 1 80 ? 7.125 2.646 -4.094 1 96.19 80 VAL A N 1
ATOM 621 C CA . VAL A 1 80 ? 6.434 2.234 -5.312 1 96.19 80 VAL A CA 1
ATOM 622 C C . VAL A 1 80 ? 4.922 2.334 -5.105 1 96.19 80 VAL A C 1
ATOM 624 O O . VAL A 1 80 ? 4.215 2.912 -5.934 1 96.19 80 VAL A O 1
ATOM 627 N N . ARG A 1 81 ? 4.473 1.836 -4.027 1 95.06 81 ARG A N 1
ATOM 628 C CA . ARG A 1 81 ? 3.051 1.884 -3.705 1 95.06 81 ARG A CA 1
ATOM 629 C C . ARG A 1 81 ? 2.553 3.322 -3.645 1 95.06 81 ARG A C 1
ATOM 631 O O . ARG A 1 81 ? 1.519 3.652 -4.23 1 95.06 81 ARG A O 1
ATOM 638 N N . LEU A 1 82 ? 3.273 4.113 -2.922 1 94.69 82 LEU A N 1
ATOM 639 C CA . LEU A 1 82 ? 2.879 5.512 -2.787 1 94.69 82 LEU A CA 1
ATOM 640 C C . LEU A 1 82 ? 2.906 6.215 -4.137 1 94.69 82 LEU A C 1
ATOM 642 O O . LEU A 1 82 ? 1.968 6.938 -4.484 1 94.69 82 LEU A O 1
ATOM 646 N N . SER A 1 83 ? 3.963 6 -4.906 1 95.38 83 SER A N 1
ATOM 647 C CA . SER A 1 83 ? 4.09 6.641 -6.211 1 95.38 83 SER A CA 1
ATOM 648 C C . SER A 1 83 ? 2.922 6.277 -7.121 1 95.38 83 SER A C 1
ATOM 650 O O . SER A 1 83 ? 2.434 7.117 -7.879 1 95.38 83 SER A O 1
ATOM 652 N N . GLN A 1 84 ? 2.498 5.09 -7.07 1 95.88 84 GLN A N 1
ATOM 653 C CA . GLN A 1 84 ? 1.39 4.645 -7.906 1 95.88 84 GLN A CA 1
ATOM 654 C C . GLN A 1 84 ? 0.077 5.289 -7.473 1 95.88 84 GLN A C 1
ATOM 656 O O . GLN A 1 84 ? -0.733 5.688 -8.312 1 95.88 84 GLN A O 1
ATOM 661 N N . THR A 1 85 ? -0.141 5.426 -6.168 1 95.56 85 THR A N 1
ATOM 662 C CA . THR A 1 85 ? -1.306 6.16 -5.684 1 95.56 85 THR A CA 1
ATOM 663 C C . THR A 1 85 ? -1.266 7.609 -6.156 1 95.56 85 THR A C 1
ATOM 665 O O . THR A 1 85 ? -2.26 8.133 -6.668 1 95.56 85 THR A O 1
ATOM 668 N N . LEU A 1 86 ? -0.127 8.219 -6.043 1 95.19 86 LEU A N 1
ATOM 669 C CA . LEU A 1 86 ? 0.022 9.625 -6.398 1 95.19 86 LEU A CA 1
ATOM 670 C C . LEU A 1 86 ? -0.138 9.828 -7.902 1 95.19 86 LEU A C 1
ATOM 672 O O . LEU A 1 86 ? -0.566 10.898 -8.344 1 95.19 86 LEU A O 1
ATOM 676 N N . SER A 1 87 ? 0.17 8.789 -8.68 1 95.88 87 SER A N 1
ATOM 677 C CA . SER A 1 87 ? 0.046 8.891 -10.133 1 95.88 87 SER A CA 1
ATOM 678 C C . SER A 1 87 ? -1.413 9.016 -10.555 1 95.88 87 SER A C 1
ATOM 680 O O . SER A 1 87 ? -1.705 9.422 -11.688 1 95.88 87 SER A O 1
ATOM 682 N N . LEU A 1 88 ? -2.287 8.742 -9.664 1 95.62 88 LEU A N 1
ATOM 683 C CA . LEU A 1 88 ? -3.715 8.812 -9.953 1 95.62 88 LEU A CA 1
ATOM 684 C C . LEU A 1 88 ? -4.277 10.18 -9.586 1 95.62 88 LEU A C 1
ATOM 686 O O . LEU A 1 88 ? -5.461 10.445 -9.789 1 95.62 88 LEU A O 1
ATOM 690 N N . VAL A 1 89 ? -3.48 11.031 -8.992 1 93.75 89 VAL A N 1
ATOM 691 C CA . VAL A 1 89 ? -3.9 12.344 -8.516 1 93.75 89 VAL A CA 1
ATOM 692 C C . VAL A 1 89 ? -3.477 13.414 -9.523 1 93.75 89 VAL A C 1
ATOM 694 O O . VAL A 1 89 ? -2.283 13.641 -9.734 1 93.75 89 VAL A O 1
ATOM 697 N N . PRO A 1 90 ? -4.422 14.062 -10.172 1 92.06 90 PRO A N 1
ATOM 698 C CA . PRO A 1 90 ? -4.051 15.102 -11.133 1 92.06 90 PRO A CA 1
ATOM 699 C C . PRO A 1 90 ? -3.445 16.328 -10.469 1 92.06 90 PRO A C 1
ATOM 701 O O . PRO A 1 90 ? -3.791 16.656 -9.328 1 92.06 90 PRO A O 1
ATOM 704 N N . ARG A 1 91 ? -2.516 17 -11.141 1 90.62 91 ARG A N 1
ATOM 705 C CA . ARG A 1 91 ? -1.924 18.281 -10.734 1 90.62 91 ARG A CA 1
ATOM 706 C C . ARG A 1 91 ? -1.276 18.156 -9.352 1 90.62 91 ARG A C 1
ATOM 708 O O . ARG A 1 91 ? -1.546 18.969 -8.461 1 90.62 91 ARG A O 1
ATOM 715 N N . LEU A 1 92 ? -0.507 17.156 -9.227 1 93.31 92 LEU A N 1
ATOM 716 C CA . LEU A 1 92 ? 0.2 16.875 -7.984 1 93.31 92 LEU A CA 1
ATOM 717 C C . LEU A 1 92 ? 1.694 17.141 -8.141 1 93.31 92 LEU A C 1
ATOM 719 O O . LEU A 1 92 ? 2.293 16.766 -9.148 1 93.31 92 LEU A O 1
ATOM 723 N N . HIS A 1 93 ? 2.291 17.828 -7.215 1 93.44 93 HIS A N 1
ATOM 724 C CA . HIS A 1 93 ? 3.734 17.969 -7.055 1 93.44 93 HIS A CA 1
ATOM 725 C C . HIS A 1 93 ? 4.238 17.188 -5.848 1 93.44 93 HIS A C 1
ATOM 727 O O . HIS A 1 93 ? 3.926 17.531 -4.707 1 93.44 93 HIS A O 1
ATOM 733 N N . TRP A 1 94 ? 4.977 16.125 -6.074 1 94.81 94 TRP A N 1
ATOM 734 C CA . TRP A 1 94 ? 5.496 15.266 -5.02 1 94.81 94 TRP A CA 1
ATOM 735 C C . TRP A 1 94 ? 6.816 15.797 -4.48 1 94.81 94 TRP A C 1
ATOM 737 O O . TRP A 1 94 ? 7.844 15.727 -5.16 1 94.81 94 TRP A O 1
ATOM 747 N N . LEU A 1 95 ? 6.809 16.359 -3.277 1 94.69 95 LEU A N 1
ATOM 748 C CA . LEU A 1 95 ? 8.023 16.766 -2.578 1 94.69 95 LEU A CA 1
ATOM 749 C C . LEU A 1 95 ? 8.5 15.656 -1.638 1 94.69 95 LEU A C 1
ATOM 751 O O . LEU A 1 95 ? 7.918 15.445 -0.573 1 94.69 95 LEU A O 1
ATOM 755 N N . LEU A 1 96 ? 9.516 14.938 -2.041 1 93.94 96 LEU A N 1
ATOM 756 C CA . LEU A 1 96 ? 10.047 13.875 -1.203 1 93.94 96 LEU A CA 1
ATOM 757 C C . LEU A 1 96 ? 11.312 14.328 -0.476 1 93.94 96 LEU A C 1
ATOM 759 O O . LEU A 1 96 ? 12.25 14.82 -1.104 1 93.94 96 LEU A O 1
ATOM 763 N N . VAL A 1 97 ? 11.312 14.258 0.84 1 93.94 97 VAL A N 1
ATOM 764 C CA . VAL A 1 97 ? 12.484 14.594 1.646 1 93.94 97 VAL A CA 1
ATOM 765 C C . VAL A 1 97 ? 13.102 13.312 2.207 1 93.94 97 VAL A C 1
ATOM 767 O O . VAL A 1 97 ? 12.5 12.656 3.064 1 93.94 97 VAL A O 1
ATOM 770 N N . GLU A 1 98 ? 14.242 13.016 1.764 1 91.62 98 GLU A N 1
ATOM 771 C CA . GLU A 1 98 ? 14.953 11.82 2.217 1 91.62 98 GLU A CA 1
ATOM 772 C C . GLU A 1 98 ? 15.688 12.078 3.527 1 91.62 98 GLU A C 1
ATOM 774 O O . GLU A 1 98 ? 16.328 13.125 3.689 1 91.62 98 GLU A O 1
ATOM 779 N N . ASP A 1 99 ? 15.516 11.188 4.5 1 90.5 99 ASP A N 1
ATOM 780 C CA . ASP A 1 99 ? 16.312 11.25 5.727 1 90.5 99 ASP A CA 1
ATOM 781 C C . ASP A 1 99 ? 17.719 10.703 5.508 1 90.5 99 ASP A C 1
ATOM 783 O O . ASP A 1 99 ? 18.016 9.578 5.91 1 90.5 99 ASP A O 1
ATOM 787 N N . ALA A 1 100 ? 18.469 11.469 4.883 1 90.81 100 ALA A N 1
ATOM 788 C CA . ALA A 1 100 ? 19.844 11.109 4.508 1 90.81 100 ALA A CA 1
ATOM 789 C C . ALA A 1 100 ? 20.688 12.359 4.289 1 90.81 100 ALA A C 1
ATOM 791 O O . ALA A 1 100 ? 20.172 13.453 4.082 1 90.81 100 ALA A O 1
ATOM 792 N N . GLU A 1 101 ? 22.016 12.172 4.391 1 92.06 101 GLU A N 1
ATOM 793 C CA . GLU A 1 101 ? 22.938 13.273 4.141 1 92.06 101 GLU A CA 1
ATOM 794 C C . GLU A 1 101 ? 22.891 13.711 2.68 1 92.06 101 GLU A C 1
ATOM 796 O O . GLU A 1 101 ? 23.016 14.898 2.379 1 92.06 101 GLU A O 1
ATOM 801 N N . SER A 1 102 ? 22.766 12.75 1.859 1 93.5 102 SER A N 1
ATOM 802 C CA . SER A 1 102 ? 22.688 12.953 0.417 1 93.5 102 SER A CA 1
ATOM 803 C C . SER A 1 102 ? 21.703 11.984 -0.228 1 93.5 102 SER A C 1
ATOM 805 O O . SER A 1 102 ? 21.344 10.969 0.369 1 93.5 102 SER A O 1
ATOM 807 N N . PRO A 1 103 ? 21.219 12.359 -1.426 1 93.38 103 PRO A N 1
ATOM 808 C CA . PRO A 1 103 ? 20.234 11.484 -2.08 1 93.38 103 PRO A CA 1
ATOM 809 C C . PRO A 1 103 ? 20.797 10.086 -2.346 1 93.38 103 PRO A C 1
ATOM 811 O O . PRO A 1 103 ? 21.969 9.938 -2.713 1 93.38 103 PRO A O 1
ATOM 814 N N . THR A 1 104 ? 20 9.078 -2.131 1 93.06 104 THR A N 1
ATOM 815 C CA . THR A 1 104 ? 20.391 7.703 -2.43 1 93.06 104 THR A CA 1
ATOM 816 C C . THR A 1 104 ? 19.984 7.328 -3.854 1 93.06 104 THR A C 1
ATOM 818 O O . THR A 1 104 ? 19 7.836 -4.379 1 93.06 104 THR A O 1
ATOM 821 N N . PRO A 1 105 ? 20.766 6.398 -4.449 1 94.19 105 PRO A N 1
ATOM 822 C CA . PRO A 1 105 ? 20.406 5.961 -5.801 1 94.19 105 PRO A CA 1
ATOM 823 C C . PRO A 1 105 ? 19.016 5.359 -5.879 1 94.19 105 PRO A C 1
ATOM 825 O O . PRO A 1 105 ? 18.312 5.551 -6.875 1 94.19 105 PRO A O 1
ATOM 828 N N . LEU A 1 106 ? 18.609 4.684 -4.898 1 93.25 106 LEU A N 1
ATOM 829 C CA . LEU A 1 106 ? 17.281 4.055 -4.875 1 93.25 106 LEU A CA 1
ATOM 830 C C . LEU A 1 106 ? 16.188 5.102 -4.992 1 93.25 106 LEU A C 1
ATOM 832 O O . LEU A 1 106 ? 15.328 5.008 -5.879 1 93.25 106 LEU A O 1
ATOM 836 N N . VAL A 1 107 ? 16.203 6.094 -4.148 1 94.06 107 VAL A N 1
ATOM 837 C CA . VAL A 1 107 ? 15.156 7.105 -4.105 1 94.06 107 VAL A CA 1
ATOM 838 C C . VAL A 1 107 ? 15.219 7.969 -5.363 1 94.06 107 VAL A C 1
ATOM 840 O O . VAL A 1 107 ? 14.195 8.234 -5.996 1 94.06 107 VAL A O 1
ATOM 843 N N . SER A 1 108 ? 16.469 8.336 -5.742 1 95.81 108 SER A N 1
ATOM 844 C CA . SER A 1 108 ? 16.641 9.133 -6.949 1 95.81 108 SER A CA 1
ATOM 845 C C . SER A 1 108 ? 16.125 8.398 -8.18 1 95.81 108 SER A C 1
ATOM 847 O O . SER A 1 108 ? 15.438 8.984 -9.016 1 95.81 108 SER A O 1
ATOM 849 N N . GLY A 1 109 ? 16.516 7.117 -8.25 1 96.19 109 GLY A N 1
ATOM 850 C CA . GLY A 1 109 ? 16.078 6.316 -9.383 1 96.19 109 GLY A CA 1
ATOM 851 C C . GLY A 1 109 ? 14.57 6.145 -9.438 1 96.19 109 GLY A C 1
ATOM 852 O O . GLY A 1 109 ? 13.969 6.246 -10.508 1 96.19 109 GLY A O 1
ATOM 853 N N . LEU A 1 110 ? 13.969 5.914 -8.352 1 95 110 LEU A N 1
ATOM 854 C CA . LEU A 1 110 ? 12.523 5.719 -8.273 1 95 110 LEU A CA 1
ATOM 855 C C . LEU A 1 110 ? 11.781 6.992 -8.672 1 95 110 LEU A C 1
ATOM 857 O O . LEU A 1 110 ? 10.828 6.941 -9.445 1 95 110 LEU A O 1
ATOM 861 N N . LEU A 1 111 ? 12.203 8.117 -8.125 1 95.06 111 LEU A N 1
ATOM 862 C CA . LEU A 1 111 ? 11.57 9.398 -8.445 1 95.06 111 LEU A CA 1
ATOM 863 C C . LEU A 1 111 ? 11.664 9.688 -9.945 1 95.06 111 LEU A C 1
ATOM 865 O O . LEU A 1 111 ? 10.672 10.062 -10.57 1 95.06 111 LEU A O 1
ATOM 869 N N . ALA A 1 112 ? 12.836 9.438 -10.523 1 96.81 112 ALA A N 1
ATOM 870 C CA . ALA A 1 112 ? 13.047 9.68 -11.945 1 96.81 112 ALA A CA 1
ATOM 871 C C . ALA A 1 112 ? 12.141 8.797 -12.797 1 96.81 112 ALA A C 1
ATOM 873 O O . ALA A 1 112 ? 11.656 9.227 -13.844 1 96.81 112 ALA A O 1
ATOM 874 N N . ALA A 1 113 ? 11.859 7.648 -12.305 1 95.62 113 ALA A N 1
ATOM 875 C CA . ALA A 1 113 ? 11.086 6.672 -13.07 1 95.62 113 ALA A CA 1
ATOM 876 C C . ALA A 1 113 ? 9.594 6.828 -12.812 1 95.62 113 ALA A C 1
ATOM 878 O O . ALA A 1 113 ? 8.766 6.223 -13.5 1 95.62 113 ALA A O 1
ATOM 879 N N . SER A 1 114 ? 9.188 7.609 -11.867 1 94 114 SER A N 1
ATOM 880 C CA . SER A 1 114 ? 7.809 7.66 -11.398 1 94 114 SER A CA 1
ATOM 881 C C . SER A 1 114 ? 6.906 8.344 -12.422 1 94 114 SER A C 1
ATOM 883 O O . SER A 1 114 ? 5.695 8.109 -12.438 1 94 114 SER A O 1
ATOM 885 N N . GLY A 1 115 ? 7.438 9.242 -13.242 1 94 115 GLY A N 1
ATOM 886 C CA . GLY A 1 115 ? 6.645 10.039 -14.172 1 94 115 GLY A CA 1
ATOM 887 C C . GLY A 1 115 ? 5.922 11.195 -13.492 1 94 115 GLY A C 1
ATOM 888 O O . GLY A 1 115 ? 5.168 11.922 -14.141 1 94 115 GLY A O 1
ATOM 889 N N . LEU A 1 116 ? 6.152 11.398 -12.234 1 94.81 116 LEU A N 1
ATOM 890 C CA . LEU A 1 116 ? 5.516 12.469 -11.469 1 94.81 116 LEU A CA 1
ATOM 891 C C . LEU A 1 116 ? 6.375 13.727 -11.469 1 94.81 116 LEU A C 1
ATOM 893 O O . LEU A 1 116 ? 7.598 13.648 -11.609 1 94.81 116 LEU A O 1
ATOM 897 N N . LEU A 1 117 ? 5.668 14.906 -11.445 1 94.19 117 LEU A N 1
ATOM 898 C CA . LEU A 1 117 ? 6.395 16.109 -11.047 1 94.19 117 LEU A CA 1
ATOM 899 C C . LEU A 1 117 ? 6.875 15.992 -9.602 1 94.19 117 LEU A C 1
ATOM 901 O O . LEU A 1 117 ? 6.078 15.766 -8.695 1 94.19 117 LEU A O 1
ATOM 905 N N . PHE A 1 118 ? 8.188 16.125 -9.469 1 94.38 118 PHE A N 1
ATOM 906 C CA . PHE A 1 118 ? 8.68 15.922 -8.109 1 94.38 118 PHE A CA 1
ATOM 907 C C . PHE A 1 118 ? 9.781 16.922 -7.785 1 94.38 118 PHE A C 1
ATOM 909 O O . PHE A 1 118 ? 10.367 17.531 -8.688 1 94.38 118 PHE A O 1
ATOM 916 N N . THR A 1 119 ? 9.984 17.125 -6.512 1 94.94 119 THR A N 1
ATOM 917 C CA . THR A 1 119 ? 11.172 17.734 -5.918 1 94.94 119 THR A CA 1
ATOM 918 C C . THR A 1 119 ? 11.797 16.797 -4.883 1 94.94 119 THR A C 1
ATOM 920 O O . THR A 1 119 ? 11.086 16.219 -4.051 1 94.94 119 THR A O 1
ATOM 923 N N . HIS A 1 120 ? 13.07 16.578 -5.035 1 95.12 120 HIS A N 1
ATOM 924 C CA . HIS A 1 120 ? 13.812 15.695 -4.141 1 95.12 120 HIS A CA 1
ATOM 925 C C . HIS A 1 120 ? 14.695 16.5 -3.189 1 95.12 120 HIS A C 1
ATOM 927 O O . HIS A 1 120 ? 15.562 17.25 -3.629 1 95.12 120 HIS A O 1
ATOM 933 N N . LEU A 1 121 ? 14.43 16.406 -1.919 1 94.44 121 LEU A N 1
ATOM 934 C CA . LEU A 1 121 ? 15.219 17.031 -0.865 1 94.44 121 LEU A CA 1
ATOM 935 C C . LEU A 1 121 ? 15.859 15.984 0.036 1 94.44 121 LEU A C 1
ATOM 937 O O . LEU A 1 121 ? 15.445 14.82 0.032 1 94.44 121 LEU A O 1
ATOM 941 N N . ALA A 1 122 ? 16.891 16.359 0.727 1 93 122 ALA A N 1
ATOM 942 C CA . ALA A 1 122 ? 17.547 15.469 1.686 1 93 122 ALA A CA 1
ATOM 943 C C . ALA A 1 122 ? 18 16.234 2.924 1 93 122 ALA A C 1
ATOM 945 O O . ALA A 1 122 ? 18.5 17.359 2.816 1 93 122 ALA A O 1
ATOM 946 N N . VAL A 1 123 ? 17.703 15.727 4.035 1 93 123 VAL A N 1
ATOM 947 C CA . VAL A 1 123 ? 18.219 16.234 5.305 1 93 123 VAL A CA 1
ATOM 948 C C . VAL A 1 123 ? 18.281 15.102 6.328 1 93 123 VAL A C 1
ATOM 950 O O . VAL A 1 123 ? 17.312 14.352 6.488 1 93 123 VAL A O 1
ATOM 953 N N . LEU A 1 124 ? 19.375 14.961 6.906 1 91.31 124 LEU A N 1
ATOM 954 C CA . LEU A 1 124 ? 19.578 13.875 7.863 1 91.31 124 LEU A CA 1
ATOM 955 C C . LEU A 1 124 ? 19.062 14.266 9.242 1 91.31 124 LEU A C 1
ATOM 957 O O . LEU A 1 124 ? 19.344 15.359 9.734 1 91.31 124 LEU A O 1
ATOM 961 N N . THR A 1 125 ? 18.219 13.336 9.812 1 89.38 125 THR A N 1
ATOM 962 C CA . THR A 1 125 ? 17.797 13.547 11.195 1 89.38 125 THR A CA 1
ATOM 963 C C . THR A 1 125 ? 19 13.578 12.133 1 89.38 125 THR A C 1
ATOM 965 O O . THR A 1 125 ? 19.828 12.68 12.102 1 89.38 125 THR A O 1
ATOM 968 N N . PRO A 1 126 ? 19.094 14.617 12.906 1 88.31 126 PRO A N 1
ATOM 969 C CA . PRO A 1 126 ? 20.219 14.703 13.844 1 88.31 126 PRO A CA 1
ATOM 970 C C . PRO A 1 126 ? 20.266 13.531 14.82 1 88.31 126 PRO A C 1
ATOM 972 O O . PRO A 1 126 ? 19.219 13.031 15.234 1 88.31 126 PRO A O 1
ATOM 975 N N . LYS A 1 127 ? 21.469 13.203 15.242 1 84.62 127 LYS A N 1
ATOM 976 C CA . LYS A 1 127 ? 21.703 12.055 16.109 1 84.62 127 LYS A CA 1
ATOM 977 C C . LYS A 1 127 ? 20.891 12.172 17.391 1 84.62 127 LYS A C 1
ATOM 979 O O . LYS A 1 127 ? 20.328 11.18 17.875 1 84.62 127 LYS A O 1
ATOM 984 N N . ALA A 1 128 ? 20.797 13.328 17.938 1 82.94 128 ALA A N 1
ATOM 985 C CA . ALA A 1 128 ? 20.109 13.57 19.203 1 82.94 128 ALA A CA 1
ATOM 986 C C . ALA A 1 128 ? 18.625 13.289 19.094 1 82.94 128 ALA A C 1
ATOM 988 O O . ALA A 1 128 ? 17.938 13.047 20.094 1 82.94 128 ALA A O 1
ATOM 989 N N . GLN A 1 129 ? 18.141 13.242 17.906 1 81.81 129 GLN A N 1
ATOM 990 C CA . GLN A 1 129 ? 16.719 13.078 17.672 1 81.81 129 GLN A CA 1
ATOM 991 C C . GLN A 1 129 ? 16.391 11.656 17.219 1 81.81 129 GLN A C 1
ATOM 993 O O . GLN A 1 129 ? 15.219 11.305 17.062 1 81.81 129 GLN A O 1
ATOM 998 N N . ARG A 1 130 ? 17.375 10.867 17.031 1 78.75 130 ARG A N 1
ATOM 999 C CA . ARG A 1 130 ? 17.156 9.508 16.531 1 78.75 130 ARG A CA 1
ATOM 1000 C C . ARG A 1 130 ? 16.75 8.57 17.656 1 78.75 130 ARG A C 1
ATOM 1002 O O . ARG A 1 130 ? 17.172 8.734 18.812 1 78.75 130 ARG A O 1
ATOM 1009 N N . LEU A 1 131 ? 15.852 7.637 17.141 1 75.06 131 LEU A N 1
ATOM 1010 C CA . LEU A 1 131 ? 15.461 6.602 18.094 1 75.06 131 LEU A CA 1
ATOM 1011 C C . LEU A 1 131 ? 16.625 5.672 18.391 1 75.06 131 LEU A C 1
ATOM 1013 O O . LEU A 1 131 ? 17.391 5.301 17.5 1 75.06 131 LEU A O 1
ATOM 1017 N N . ARG A 1 132 ? 16.844 5.457 19.75 1 72.38 132 ARG A N 1
ATOM 1018 C CA . ARG A 1 132 ? 17.828 4.457 20.141 1 72.38 132 ARG A CA 1
ATOM 1019 C C . ARG A 1 132 ? 17.281 3.045 19.969 1 72.38 132 ARG A C 1
ATOM 1021 O O . ARG A 1 132 ? 16.062 2.852 19.906 1 72.38 132 ARG A O 1
ATOM 1028 N N . GLU A 1 133 ? 18.188 2.148 19.75 1 66.12 133 GLU A N 1
ATOM 1029 C CA . GLU A 1 133 ? 17.781 0.754 19.641 1 66.12 133 GLU A CA 1
ATOM 1030 C C . GLU A 1 133 ? 16.891 0.336 20.797 1 66.12 133 GLU A C 1
ATOM 1032 O O . GLU A 1 133 ? 17.234 0.575 21.969 1 66.12 133 GLU A O 1
ATOM 1037 N N . GLY A 1 134 ? 15.695 -0.17 20.531 1 68.88 134 GLY A N 1
ATOM 1038 C CA . GLY A 1 134 ? 14.812 -0.657 21.578 1 68.88 134 GLY A CA 1
ATOM 1039 C C . GLY A 1 134 ? 13.805 0.377 22.047 1 68.88 134 GLY A C 1
ATOM 1040 O O . GLY A 1 134 ? 12.828 0.044 22.719 1 68.88 134 GLY A O 1
ATOM 1041 N N . GLU A 1 135 ? 14.141 1.581 21.688 1 74.94 135 GLU A N 1
ATOM 1042 C CA . GLU A 1 135 ? 13.195 2.623 22.078 1 74.94 135 GLU A CA 1
ATOM 1043 C C . GLU A 1 135 ? 11.922 2.559 21.25 1 74.94 135 GLU A C 1
ATOM 1045 O O . GLU A 1 135 ? 11.969 2.336 20.031 1 74.94 135 GLU A O 1
ATOM 1050 N N . PRO A 1 136 ? 10.844 2.629 22.047 1 73.62 136 PRO A N 1
ATOM 1051 C CA . PRO A 1 136 ? 9.594 2.654 21.297 1 73.62 136 PRO A CA 1
ATOM 1052 C C . PRO A 1 136 ? 9.508 3.846 20.344 1 73.62 136 PRO A C 1
ATOM 1054 O O . PRO A 1 136 ? 10.016 4.926 20.641 1 73.62 136 PRO A O 1
ATOM 1057 N N . GLY A 1 137 ? 8.953 3.641 19.266 1 67.62 137 GLY A N 1
ATOM 1058 C CA . GLY A 1 137 ? 8.875 4.621 18.188 1 67.62 137 GLY A CA 1
ATOM 1059 C C . GLY A 1 137 ? 8.133 5.883 18.594 1 67.62 137 GLY A C 1
ATOM 1060 O O . GLY A 1 137 ? 8.312 6.934 17.984 1 67.62 137 GLY A O 1
ATOM 1061 N N . TRP A 1 138 ? 7.34 5.754 19.672 1 67.88 138 TRP A N 1
ATOM 1062 C CA . TRP A 1 138 ? 6.484 6.887 20.016 1 67.88 138 TRP A CA 1
ATOM 1063 C C . TRP A 1 138 ? 7.199 7.844 20.969 1 67.88 138 TRP A C 1
ATOM 1065 O O . TRP A 1 138 ? 6.668 8.906 21.297 1 67.88 138 TRP A O 1
ATOM 1075 N N . VAL A 1 139 ? 8.406 7.523 21.344 1 72.56 139 VAL A N 1
ATOM 1076 C CA . VAL A 1 139 ? 9.117 8.312 22.344 1 72.56 139 VAL A CA 1
ATOM 1077 C C . VAL A 1 139 ? 9.641 9.594 21.703 1 72.56 139 VAL A C 1
ATOM 1079 O O . VAL A 1 139 ? 9.703 10.641 22.375 1 72.56 139 VAL A O 1
ATOM 1082 N N . ARG A 1 140 ? 9.945 9.508 20.484 1 76.38 140 ARG A N 1
ATOM 1083 C CA . ARG A 1 140 ? 10.43 10.688 19.766 1 76.38 140 ARG A CA 1
ATOM 1084 C C . ARG A 1 140 ? 9.656 10.906 18.469 1 76.38 140 ARG A C 1
ATOM 1086 O O . ARG A 1 140 ? 9.32 9.945 17.781 1 76.38 140 ARG A O 1
ATOM 1093 N N . PRO A 1 141 ? 9.367 12.227 18.375 1 79.62 141 PRO A N 1
ATOM 1094 C CA . PRO A 1 141 ? 8.711 12.492 17.078 1 79.62 141 PRO A CA 1
ATOM 1095 C C . PRO A 1 141 ? 9.609 12.188 15.891 1 79.62 141 PRO A C 1
ATOM 1097 O O . PRO A 1 141 ? 10.82 12.414 15.953 1 79.62 141 PRO A O 1
ATOM 1100 N N . ARG A 1 142 ? 9.008 11.672 14.953 1 80.19 142 ARG A N 1
ATOM 1101 C CA . ARG A 1 142 ? 9.758 11.305 13.758 1 80.19 142 ARG A CA 1
ATOM 1102 C C . ARG A 1 142 ? 9.43 12.242 12.602 1 80.19 142 ARG A C 1
ATOM 1104 O O . ARG A 1 142 ? 8.32 12.773 12.516 1 80.19 142 ARG A O 1
ATOM 1111 N N . GLY A 1 143 ? 10.422 12.508 11.766 1 87.81 143 GLY A N 1
ATOM 1112 C CA . GLY A 1 143 ? 10.219 13.203 10.5 1 87.81 143 GLY A CA 1
ATOM 1113 C C . GLY A 1 143 ? 10.125 14.711 10.656 1 87.81 143 GLY A C 1
ATOM 1114 O O . GLY A 1 143 ? 9.672 15.406 9.75 1 87.81 143 GLY A O 1
ATOM 1115 N N . VAL A 1 144 ? 10.492 15.195 11.859 1 91.25 144 VAL A N 1
ATOM 1116 C CA . VAL A 1 144 ? 10.359 16.625 12.125 1 91.25 144 VAL A CA 1
ATOM 1117 C C . VAL A 1 144 ? 11.297 17.406 11.203 1 91.25 144 VAL A C 1
ATOM 1119 O O . VAL A 1 144 ? 10.875 18.359 10.547 1 91.25 144 VAL A O 1
ATOM 1122 N N . GLU A 1 145 ? 12.539 16.938 11.133 1 91.88 145 GLU A N 1
ATOM 1123 C CA . GLU A 1 145 ? 13.531 17.625 10.305 1 91.88 145 GLU A CA 1
ATOM 1124 C C . GLU A 1 145 ? 13.141 17.594 8.828 1 91.88 145 GLU A C 1
ATOM 1126 O O . GLU A 1 145 ? 13.305 18.594 8.125 1 91.88 145 GLU A O 1
ATOM 1131 N N . GLN A 1 146 ? 12.664 16.531 8.359 1 92.75 146 GLN A N 1
ATOM 1132 C CA . GLN A 1 146 ? 12.25 16.375 6.969 1 92.75 146 GLN A CA 1
ATOM 1133 C C . GLN A 1 146 ? 11.062 17.266 6.645 1 92.75 146 GLN A C 1
ATOM 1135 O O . GLN A 1 146 ? 11.047 17.938 5.602 1 92.75 146 GLN A O 1
ATOM 1140 N N . ARG A 1 147 ? 10.07 17.328 7.488 1 93.75 147 ARG A N 1
ATOM 1141 C CA . ARG A 1 147 ? 8.906 18.188 7.27 1 93.75 147 ARG A CA 1
ATOM 1142 C C . ARG A 1 147 ? 9.297 19.656 7.266 1 93.75 147 ARG A C 1
ATOM 1144 O O . ARG A 1 147 ? 8.836 20.438 6.422 1 93.75 147 ARG A O 1
ATOM 1151 N N . ASN A 1 148 ? 10.156 20.016 8.227 1 94.38 148 ASN A N 1
ATOM 1152 C CA . ASN A 1 148 ? 10.609 21.406 8.273 1 94.38 148 ASN A CA 1
ATOM 1153 C C . ASN A 1 148 ? 11.469 21.75 7.059 1 9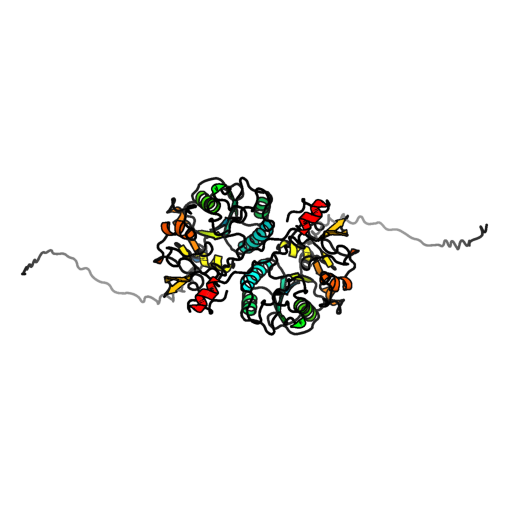4.38 148 ASN A C 1
ATOM 1155 O O . ASN A 1 148 ? 11.438 22.891 6.586 1 94.38 148 ASN A O 1
ATOM 1159 N N . ARG A 1 149 ? 12.242 20.781 6.578 1 93.75 149 ARG A N 1
ATOM 1160 C CA . ARG A 1 149 ? 13.008 21 5.352 1 93.75 149 ARG A CA 1
ATOM 1161 C C . ARG A 1 149 ? 12.086 21.266 4.168 1 93.75 149 ARG A C 1
ATOM 1163 O O . ARG A 1 149 ? 12.391 22.094 3.311 1 93.75 149 ARG A O 1
ATOM 1170 N N . ALA A 1 150 ? 11.031 20.594 4.105 1 94.12 150 ALA A N 1
ATOM 1171 C CA . ALA A 1 150 ? 10.039 20.828 3.062 1 94.12 150 ALA A CA 1
ATOM 1172 C C . ALA A 1 150 ? 9.43 22.219 3.18 1 94.12 150 ALA A C 1
ATOM 1174 O O . ALA A 1 150 ? 9.289 22.922 2.18 1 94.12 150 ALA A O 1
ATOM 1175 N N . LEU A 1 151 ? 9.094 22.625 4.398 1 94.62 151 LEU A N 1
ATOM 1176 C CA . LEU A 1 151 ? 8.531 23.953 4.629 1 94.62 151 LEU A CA 1
ATOM 1177 C C . LEU A 1 151 ? 9.523 25.031 4.215 1 94.62 151 LEU A C 1
ATOM 1179 O O . LEU A 1 151 ? 9.141 26.016 3.58 1 94.62 151 LEU A O 1
ATOM 1183 N N . ASP A 1 152 ? 10.773 24.859 4.578 1 94.81 152 ASP A N 1
ATOM 1184 C CA . ASP A 1 152 ? 11.82 25.797 4.211 1 94.81 152 ASP A CA 1
ATOM 1185 C C . ASP A 1 152 ? 11.914 25.953 2.695 1 94.81 152 ASP A C 1
ATOM 1187 O O . ASP A 1 152 ? 11.984 27.078 2.188 1 94.81 152 ASP A O 1
ATOM 1191 N N . TRP A 1 153 ? 11.867 24.859 1.968 1 94.44 153 TRP A N 1
ATOM 1192 C CA . TRP A 1 153 ? 11.938 24.891 0.511 1 94.44 153 TRP A CA 1
ATOM 1193 C C . TRP A 1 153 ? 10.734 25.625 -0.077 1 94.44 153 TRP A C 1
ATOM 1195 O O . TRP A 1 153 ? 10.883 26.453 -0.984 1 94.44 153 TRP A O 1
ATOM 1205 N N . LEU A 1 154 ? 9.578 25.359 0.426 1 93.44 154 LEU A N 1
ATOM 1206 C CA . LEU A 1 154 ? 8.359 26 -0.047 1 93.44 154 LEU A CA 1
ATOM 1207 C C . LEU A 1 154 ? 8.445 27.516 0.114 1 93.44 154 LEU A C 1
ATOM 1209 O O . LEU A 1 154 ? 7.875 28.266 -0.683 1 93.44 154 LEU A O 1
ATOM 1213 N N . ARG A 1 155 ? 9.156 27.953 1.079 1 93.19 155 ARG A N 1
ATOM 1214 C CA . ARG A 1 155 ? 9.281 29.359 1.392 1 93.19 155 ARG A CA 1
ATOM 1215 C C . ARG A 1 155 ? 10.484 29.984 0.688 1 93.19 155 ARG A C 1
ATOM 1217 O O . ARG A 1 155 ? 10.883 31.109 0.999 1 93.19 155 ARG A O 1
ATOM 1224 N N . GLY A 1 156 ? 11.102 29.25 -0.113 1 90.56 156 GLY A N 1
ATOM 1225 C CA . GLY A 1 156 ? 12.188 29.766 -0.929 1 90.56 156 GLY A CA 1
ATOM 1226 C C . GLY A 1 156 ? 13.562 29.5 -0.344 1 90.56 156 GLY A C 1
ATOM 1227 O O . GLY A 1 156 ? 14.562 30.031 -0.828 1 90.56 156 GLY A O 1
ATOM 1228 N N . GLY A 1 157 ? 13.539 28.625 0.694 1 89.19 157 GLY A N 1
ATOM 1229 C CA . GLY A 1 157 ? 14.812 28.297 1.32 1 89.19 157 GLY A CA 1
ATOM 1230 C C . GLY A 1 157 ? 15.43 27.016 0.789 1 89.19 157 GLY A C 1
ATOM 1231 O O . GLY A 1 157 ? 14.719 26.078 0.444 1 89.19 157 GLY A O 1
ATOM 1232 N N . GLY A 1 158 ? 16.656 27.031 0.674 1 84.38 158 GLY A N 1
ATOM 1233 C CA . GLY A 1 158 ? 17.438 25.828 0.366 1 84.38 158 GLY A CA 1
ATOM 1234 C C . GLY A 1 158 ? 17.234 25.344 -1.057 1 84.38 158 GLY A C 1
ATOM 1235 O O . GLY A 1 158 ? 16.25 25.703 -1.711 1 84.38 158 GLY A O 1
ATOM 1236 N N . GLY A 1 159 ? 18.156 24.484 -1.551 1 91.44 159 GLY A N 1
ATOM 1237 C CA . GLY A 1 159 ? 18.109 23.906 -2.889 1 91.44 159 GLY A CA 1
ATOM 1238 C C . GLY A 1 159 ? 17.641 22.469 -2.908 1 91.44 159 GLY A C 1
ATOM 1239 O O . GLY A 1 159 ? 17.719 21.781 -1.892 1 91.44 159 GLY A O 1
ATOM 1240 N N . ALA A 1 160 ? 17.047 22.047 -4.02 1 94.44 160 ALA A N 1
ATOM 1241 C CA . ALA A 1 160 ? 16.656 20.672 -4.238 1 94.44 160 ALA A CA 1
ATOM 1242 C C . ALA A 1 160 ? 17.812 19.844 -4.793 1 94.44 160 ALA A C 1
ATOM 1244 O O . ALA A 1 160 ? 18.672 20.375 -5.512 1 94.44 160 ALA A O 1
ATOM 1245 N N . VAL A 1 161 ? 17.859 18.609 -4.473 1 95.69 161 VAL A N 1
ATOM 1246 C CA . VAL A 1 161 ? 18.938 17.734 -4.938 1 95.69 161 VAL A CA 1
ATOM 1247 C C . VAL A 1 161 ? 18.5 17.016 -6.203 1 95.69 161 VAL A C 1
ATOM 1249 O O . VAL A 1 161 ? 19.312 16.344 -6.855 1 95.69 161 VAL A O 1
ATOM 1252 N N . GLY A 1 162 ? 17.25 17.094 -6.516 1 95.12 162 GLY A N 1
ATOM 1253 C CA . GLY A 1 162 ? 16.719 16.516 -7.742 1 95.12 162 GLY A CA 1
ATOM 1254 C C . GLY A 1 162 ? 15.336 17.016 -8.094 1 95.12 162 GLY A C 1
ATOM 1255 O O . GLY A 1 162 ? 14.641 17.562 -7.234 1 95.12 162 GLY A O 1
ATOM 1256 N N . GLY A 1 163 ? 14.945 16.859 -9.359 1 95.19 163 GLY A N 1
ATOM 1257 C CA . GLY A 1 163 ? 13.633 17.281 -9.812 1 95.19 163 GLY A CA 1
ATOM 1258 C C . GLY A 1 163 ? 13.516 18.781 -9.992 1 95.19 163 GLY A C 1
ATOM 1259 O O . GLY A 1 163 ? 14.469 19.438 -10.43 1 95.19 163 GLY A O 1
ATOM 1260 N N . GLU A 1 164 ? 12.289 19.25 -9.695 1 92.62 164 GLU A N 1
ATOM 1261 C CA . GLU A 1 164 ? 12.047 20.688 -9.766 1 92.62 164 GLU A CA 1
ATOM 1262 C C . GLU A 1 164 ? 12.875 21.438 -8.734 1 92.62 164 GLU A C 1
ATOM 1264 O O . GLU A 1 164 ? 12.82 21.125 -7.539 1 92.62 164 GLU A O 1
ATOM 1269 N N . LYS A 1 165 ? 13.531 22.469 -9.195 1 92.69 165 LYS A N 1
ATOM 1270 C CA . LYS A 1 165 ? 14.484 23.156 -8.336 1 92.69 165 LYS A CA 1
ATOM 1271 C C . LYS A 1 165 ? 13.828 24.344 -7.633 1 92.69 165 LYS A C 1
ATOM 1273 O O . LYS A 1 165 ? 14.164 24.656 -6.488 1 92.69 165 LYS A O 1
ATOM 1278 N N . ASP A 1 166 ? 12.898 24.906 -8.289 1 91.31 166 ASP A N 1
ATOM 1279 C CA . ASP A 1 166 ? 12.32 26.141 -7.773 1 91.31 166 ASP A CA 1
ATOM 1280 C C . ASP A 1 166 ? 11.023 25.875 -7.012 1 91.31 166 ASP A C 1
ATOM 1282 O O . ASP A 1 166 ? 10.203 25.062 -7.449 1 91.31 166 ASP A O 1
ATOM 1286 N N . PRO A 1 167 ? 10.93 26.531 -5.906 1 90.25 167 PRO A N 1
ATOM 1287 C CA . PRO A 1 167 ? 9.641 26.453 -5.215 1 90.25 167 PRO A CA 1
ATOM 1288 C C . PRO A 1 167 ? 8.508 27.109 -6.012 1 90.25 167 PRO A C 1
ATOM 1290 O O . PRO A 1 167 ? 8.758 27.766 -7.016 1 90.25 167 PRO A O 1
ATOM 1293 N N . PRO A 1 168 ? 7.32 26.875 -5.531 1 87.31 168 PRO A N 1
ATOM 1294 C CA . PRO A 1 168 ? 6.203 27.5 -6.238 1 87.31 168 PRO A CA 1
ATOM 1295 C C . PRO A 1 168 ? 6.301 29.031 -6.262 1 87.31 168 PRO A C 1
ATOM 1297 O O . PRO A 1 168 ? 6.684 29.641 -5.258 1 87.31 168 PRO A O 1
ATOM 1300 N N . PRO A 1 169 ? 5.957 29.578 -7.445 1 87.06 169 PRO A N 1
ATOM 1301 C CA . PRO A 1 169 ? 6.004 31.047 -7.523 1 87.06 169 PRO A CA 1
ATOM 1302 C C . PRO A 1 169 ? 4.977 31.719 -6.613 1 87.06 169 PRO A C 1
ATOM 1304 O O . PRO A 1 169 ? 3.988 31.094 -6.227 1 87.06 169 PRO A O 1
ATOM 1307 N N . PRO A 1 170 ? 5.297 32.938 -6.367 1 84.06 170 PRO A N 1
ATOM 1308 C CA . PRO A 1 170 ? 4.332 33.688 -5.555 1 84.06 170 PRO A CA 1
ATOM 1309 C C . PRO A 1 170 ? 2.932 33.688 -6.164 1 84.06 170 PRO A C 1
ATOM 1311 O O . PRO A 1 170 ? 2.785 33.781 -7.387 1 84.06 170 PRO A O 1
ATOM 1314 N N . GLY A 1 171 ? 1.981 33.469 -5.371 1 86.19 171 GLY A N 1
ATOM 1315 C CA . GLY A 1 171 ? 0.604 33.5 -5.836 1 86.19 171 GLY A CA 1
ATOM 1316 C C . GLY A 1 171 ? 0.062 32.125 -6.199 1 86.19 171 GLY A C 1
ATOM 1317 O O . GLY A 1 171 ? -1.123 31.984 -6.512 1 86.19 171 GLY A O 1
ATOM 1318 N N . THR A 1 172 ? 0.901 31.203 -6.145 1 86.19 172 THR A N 1
ATOM 1319 C CA . THR A 1 172 ? 0.464 29.844 -6.438 1 86.19 172 THR A CA 1
ATOM 1320 C C . THR A 1 172 ? -0.6 29.391 -5.441 1 86.19 172 THR A C 1
ATOM 1322 O O . THR A 1 172 ? -0.447 29.578 -4.234 1 86.19 172 THR A O 1
ATOM 1325 N N . ARG A 1 173 ? -1.667 28.953 -6.066 1 88.31 173 ARG A N 1
ATOM 1326 C CA . ARG A 1 173 ? -2.68 28.312 -5.234 1 88.31 173 ARG A CA 1
ATOM 1327 C C . ARG A 1 173 ? -2.42 26.812 -5.105 1 88.31 173 ARG A C 1
ATOM 1329 O O . ARG A 1 173 ? -2.035 26.172 -6.078 1 88.31 173 ARG A O 1
ATOM 1336 N N . GLY A 1 174 ? -2.354 26.312 -3.879 1 92.44 174 GLY A N 1
ATOM 1337 C CA . GLY A 1 174 ? -2.088 24.906 -3.643 1 92.44 174 GLY A CA 1
ATOM 1338 C C . GLY A 1 174 ? -2.373 24.469 -2.215 1 92.44 174 GLY A C 1
ATOM 1339 O O . GLY A 1 174 ? -2.771 25.297 -1.383 1 92.44 174 GLY A O 1
ATOM 1340 N N . VAL A 1 175 ? -2.355 23.234 -2.035 1 95.44 175 VAL A N 1
ATOM 1341 C CA . VAL A 1 175 ? -2.564 22.625 -0.73 1 95.44 175 VAL A CA 1
ATOM 1342 C C . VAL A 1 175 ? -1.353 21.766 -0.362 1 95.44 175 VAL A C 1
ATOM 1344 O O . VAL A 1 175 ? -0.818 21.047 -1.204 1 95.44 175 VAL A O 1
ATOM 1347 N N . VAL A 1 176 ? -0.882 21.953 0.834 1 95.25 176 VAL A N 1
ATOM 1348 C CA . VAL A 1 176 ? 0.247 21.172 1.341 1 95.25 176 VAL A CA 1
ATOM 1349 C C . VAL A 1 176 ? -0.258 20.062 2.248 1 95.25 176 VAL A C 1
ATOM 1351 O O . VAL A 1 176 ? -1.014 20.312 3.189 1 95.25 176 VAL A O 1
ATOM 1354 N N . TYR A 1 177 ? 0.074 18.906 1.93 1 96.44 177 TYR A N 1
ATOM 1355 C CA . TYR A 1 177 ? -0.306 17.719 2.691 1 96.44 177 TYR A CA 1
ATOM 1356 C C . TYR A 1 177 ? 0.917 16.891 3.039 1 96.44 177 TYR A C 1
ATOM 1358 O O . TYR A 1 177 ? 1.696 16.516 2.158 1 96.44 177 TYR A O 1
ATOM 1366 N N . PHE A 1 178 ? 1.138 16.578 4.336 1 94.06 178 PHE A N 1
ATOM 1367 C CA . PHE A 1 178 ? 2.246 15.766 4.809 1 94.06 178 PHE A CA 1
ATOM 1368 C C . PHE A 1 178 ? 1.86 14.289 4.828 1 94.06 178 PHE A C 1
ATOM 1370 O O . PHE A 1 178 ? 0.969 13.883 5.574 1 94.06 178 PHE A O 1
ATOM 1377 N N . ALA A 1 179 ? 2.504 13.516 4.023 1 93.56 179 ALA A N 1
ATOM 1378 C CA . ALA A 1 179 ? 2.168 12.102 3.875 1 93.56 179 ALA A CA 1
ATOM 1379 C C . ALA A 1 179 ? 3.34 11.211 4.285 1 93.56 179 ALA A C 1
ATOM 1381 O O . ALA A 1 179 ? 4.492 11.508 3.957 1 93.56 179 ALA A O 1
ATOM 1382 N N . ASP A 1 180 ? 3.053 10.211 4.984 1 90.12 180 ASP A N 1
ATOM 1383 C CA . ASP A 1 180 ? 4.043 9.188 5.293 1 90.12 180 ASP A CA 1
ATOM 1384 C C . ASP A 1 180 ? 4.07 8.109 4.211 1 90.12 180 ASP A C 1
ATOM 1386 O O . ASP A 1 180 ? 3.033 7.758 3.648 1 90.12 180 ASP A O 1
ATOM 1390 N N . ASP A 1 181 ? 5.203 7.477 4.027 1 89.38 181 ASP A N 1
ATOM 1391 C CA . ASP A 1 181 ? 5.387 6.551 2.916 1 89.38 181 ASP A CA 1
ATOM 1392 C C . ASP A 1 181 ? 4.668 5.227 3.176 1 89.38 181 ASP A C 1
ATOM 1394 O O . ASP A 1 181 ? 4.355 4.492 2.24 1 89.38 181 ASP A O 1
ATOM 1398 N N . ASP A 1 182 ? 4.371 4.84 4.414 1 88.94 182 ASP A N 1
ATOM 1399 C CA . ASP A 1 182 ? 3.828 3.512 4.668 1 88.94 182 ASP A CA 1
ATOM 1400 C C . ASP A 1 182 ? 2.342 3.582 5.012 1 88.94 182 ASP A C 1
ATOM 1402 O O . ASP A 1 182 ? 1.715 2.561 5.297 1 88.94 182 ASP A O 1
ATOM 1406 N N . ASN A 1 183 ? 1.718 4.832 4.973 1 94.88 183 ASN A N 1
ATOM 1407 C CA . ASN A 1 183 ? 0.269 4.922 5.121 1 94.88 183 ASN A CA 1
ATOM 1408 C C . ASN A 1 183 ? -0.452 4.523 3.838 1 94.88 183 ASN A C 1
ATOM 1410 O O . ASN A 1 183 ? 0.178 4.363 2.791 1 94.88 183 ASN A O 1
ATOM 1414 N N . THR A 1 184 ? -1.698 4.219 4.008 1 96.75 184 THR A N 1
ATOM 1415 C CA . THR A 1 184 ? -2.559 3.979 2.855 1 96.75 184 THR A CA 1
ATOM 1416 C C . THR A 1 184 ? -3.473 5.176 2.604 1 96.75 184 THR A C 1
ATOM 1418 O O . THR A 1 184 ? -4.152 5.645 3.518 1 96.75 184 THR A O 1
ATOM 1421 N N . TYR A 1 185 ? -3.471 5.715 1.4 1 96.88 185 TYR A N 1
ATOM 1422 C CA . TYR A 1 185 ? -4.273 6.867 1.01 1 96.88 185 TYR A CA 1
ATOM 1423 C C . TYR A 1 185 ? -5.25 6.504 -0.102 1 96.88 185 TYR A C 1
ATOM 1425 O O . TYR A 1 185 ? -4.855 5.934 -1.122 1 96.88 185 TYR A O 1
ATOM 1433 N N . SER A 1 186 ? -6.48 6.809 0.13 1 97.25 186 SER A N 1
ATOM 1434 C CA . SER A 1 186 ? -7.406 6.805 -0.997 1 97.25 186 SER A CA 1
ATOM 1435 C C . SER A 1 186 ? -7.176 8.008 -1.907 1 97.25 186 SER A C 1
ATOM 1437 O O . SER A 1 186 ? -6.953 9.117 -1.429 1 97.25 186 SER A O 1
ATOM 1439 N N . ARG A 1 187 ? -7.285 7.773 -3.189 1 95.06 187 ARG A N 1
ATOM 1440 C CA . ARG A 1 187 ? -7.152 8.883 -4.125 1 95.06 187 ARG A CA 1
ATOM 1441 C C . ARG A 1 187 ? -8.227 9.938 -3.877 1 95.06 187 ARG A C 1
ATOM 1443 O O . ARG A 1 187 ? -8.016 11.125 -4.156 1 95.06 187 ARG A O 1
ATOM 1450 N N . GLU A 1 188 ? -9.367 9.594 -3.307 1 96.12 188 GLU A N 1
ATOM 1451 C CA . GLU A 1 188 ? -10.461 10.508 -3.012 1 96.12 188 GLU A CA 1
ATOM 1452 C C . GLU A 1 188 ? -10.047 11.57 -2 1 96.12 188 GLU A C 1
ATOM 1454 O O . GLU A 1 188 ? -10.594 12.672 -1.984 1 96.12 188 GLU A O 1
ATOM 1459 N N . LEU A 1 189 ? -9.125 11.164 -1.125 1 96.94 189 LEU A N 1
ATOM 1460 C CA . LEU A 1 189 ? -8.641 12.125 -0.133 1 96.94 189 LEU A CA 1
ATOM 1461 C C . LEU A 1 189 ? -8.07 13.367 -0.807 1 96.94 189 LEU A C 1
ATOM 1463 O O . LEU A 1 189 ? -8.312 14.492 -0.356 1 96.94 189 LEU A O 1
ATOM 1467 N N . PHE A 1 190 ? -7.363 13.156 -1.867 1 95.25 190 PHE A N 1
ATOM 1468 C CA . PHE A 1 190 ? -6.691 14.242 -2.572 1 95.25 190 PHE A CA 1
ATOM 1469 C C . PHE A 1 190 ? -7.699 15.133 -3.287 1 95.25 190 PHE A C 1
ATOM 1471 O O . PHE A 1 190 ? -7.473 16.328 -3.447 1 95.25 190 PHE A O 1
ATOM 1478 N N . GLU A 1 191 ? -8.789 14.562 -3.695 1 92.88 191 GLU A N 1
ATOM 1479 C CA . GLU A 1 191 ? -9.875 15.375 -4.23 1 92.88 191 GLU A CA 1
ATOM 1480 C C . GLU A 1 191 ? -10.516 16.219 -3.139 1 92.88 191 GLU A C 1
ATOM 1482 O O . GLU A 1 191 ? -10.828 17.391 -3.361 1 92.88 191 GLU A O 1
ATOM 1487 N N . GLU A 1 192 ? -10.648 15.617 -1.986 1 94.06 192 GLU A N 1
ATOM 1488 C CA . GLU A 1 192 ? -11.242 16.312 -0.846 1 94.06 192 GLU A CA 1
ATOM 1489 C C . GLU A 1 192 ? -10.414 17.516 -0.443 1 94.06 192 GLU A C 1
ATOM 1491 O O . GLU A 1 192 ? -10.961 18.594 -0.16 1 94.06 192 GLU A O 1
ATOM 1496 N N . MET A 1 193 ? -9.164 17.422 -0.453 1 94.88 193 MET A N 1
ATOM 1497 C CA . MET A 1 193 ? -8.344 18.453 0.156 1 94.88 193 MET A CA 1
ATOM 1498 C C . MET A 1 193 ? -8.07 19.578 -0.834 1 94.88 193 MET A C 1
ATOM 1500 O O . MET A 1 193 ? -7.602 20.656 -0.448 1 94.88 193 MET A O 1
ATOM 1504 N N . ARG A 1 194 ? -8.461 19.453 -2.062 1 91.94 194 ARG A N 1
ATOM 1505 C CA . ARG A 1 194 ? -8.219 20.453 -3.084 1 91.94 194 ARG A CA 1
ATOM 1506 C C . ARG A 1 194 ? -8.898 21.781 -2.729 1 91.94 194 ARG A C 1
ATOM 1508 O O . ARG A 1 194 ? -8.492 22.844 -3.195 1 91.94 194 ARG A O 1
ATOM 1515 N N . TRP A 1 195 ? -9.867 21.703 -1.847 1 88.88 195 TRP A N 1
ATOM 1516 C CA . TRP A 1 195 ? -10.711 22.859 -1.57 1 88.88 195 TRP A CA 1
ATOM 1517 C C . TRP A 1 195 ? -10.297 23.547 -0.265 1 88.88 195 TRP A C 1
ATOM 1519 O O . TRP A 1 195 ? -11.016 24.406 0.247 1 88.88 195 TRP A O 1
ATOM 1529 N N . THR A 1 196 ? -9.141 23.156 0.212 1 96.12 196 THR A N 1
ATOM 1530 C CA . THR A 1 196 ? -8.656 23.703 1.472 1 96.12 196 THR A CA 1
ATOM 1531 C C . THR A 1 196 ? -8.344 25.203 1.327 1 96.12 196 THR A C 1
ATOM 1533 O O . THR A 1 196 ? -7.551 25.594 0.467 1 96.12 196 THR A O 1
ATOM 1536 N N . ARG A 1 197 ? -8.992 26.062 2.158 1 95.56 197 ARG A N 1
ATOM 1537 C CA . ARG A 1 197 ? -8.75 27.5 2.156 1 95.56 197 ARG A CA 1
ATOM 1538 C C . ARG A 1 197 ? -7.785 27.891 3.271 1 95.56 197 ARG A C 1
ATOM 1540 O O . ARG A 1 197 ? -6.965 28.797 3.102 1 95.56 197 ARG A O 1
ATOM 1547 N N . GLY A 1 198 ? -7.969 27.328 4.352 1 97.44 198 GLY A N 1
ATOM 1548 C CA . GLY A 1 198 ? -7.062 27.469 5.477 1 97.44 198 GLY A CA 1
ATOM 1549 C C . GLY A 1 198 ? -6.418 26.156 5.895 1 97.44 198 GLY A C 1
ATOM 1550 O O . GLY A 1 198 ? -5.367 25.781 5.371 1 97.44 198 GLY A O 1
ATOM 1551 N N . VAL A 1 199 ? -7.148 25.453 6.828 1 98.25 199 VAL A N 1
ATOM 1552 C CA . VAL A 1 199 ? -6.734 24.141 7.273 1 98.25 199 VAL A CA 1
ATOM 1553 C C . VAL A 1 199 ? -7.926 23.172 7.227 1 98.25 199 VAL A C 1
ATOM 1555 O O . VAL A 1 199 ? -8.93 23.391 7.91 1 98.25 199 VAL A O 1
ATOM 1558 N N . SER A 1 200 ? -7.828 22.172 6.367 1 98.25 200 SER A N 1
ATOM 1559 C CA . SER A 1 200 ? -8.859 21.141 6.305 1 98.25 200 SER A CA 1
ATOM 1560 C C . SER A 1 200 ? -8.492 19.938 7.16 1 98.25 200 SER A C 1
ATOM 1562 O O . SER A 1 200 ? -7.309 19.672 7.387 1 98.25 200 SER A O 1
ATOM 1564 N N . VAL A 1 201 ? -9.547 19.219 7.672 1 98.69 201 VAL A N 1
ATOM 1565 C CA . VAL A 1 201 ? -9.32 18.109 8.586 1 98.69 201 VAL A CA 1
ATOM 1566 C C . VAL A 1 201 ? -10.25 16.953 8.25 1 98.69 201 VAL A C 1
ATOM 1568 O O . VAL A 1 201 ? -11.336 17.156 7.688 1 98.69 201 VAL A O 1
ATOM 1571 N N . TRP A 1 202 ? -9.859 15.742 8.57 1 98.56 202 TRP A N 1
ATOM 1572 C CA . TRP A 1 202 ? -10.625 14.516 8.359 1 98.56 202 TRP A CA 1
ATOM 1573 C C . TRP A 1 202 ? -10.156 13.414 9.305 1 98.56 202 TRP A C 1
ATOM 1575 O O . TRP A 1 202 ? -9.109 13.547 9.953 1 98.56 202 TRP A O 1
ATOM 1585 N N . PRO A 1 203 ? -10.922 12.359 9.453 1 98.75 203 PRO A N 1
ATOM 1586 C CA . PRO A 1 203 ? -10.5 11.258 10.328 1 98.75 203 PRO A CA 1
ATOM 1587 C C . PRO A 1 203 ? -9.422 10.383 9.688 1 98.75 203 PRO A C 1
ATOM 1589 O O . PRO A 1 203 ? -9.367 10.266 8.461 1 98.75 203 PRO A O 1
ATOM 1592 N N . VAL A 1 204 ? -8.586 9.844 10.5 1 98.56 204 VAL A N 1
ATOM 1593 C CA . VAL A 1 204 ? -7.566 8.883 10.094 1 98.56 204 VAL A CA 1
ATOM 1594 C C . VAL A 1 204 ? -7.875 7.512 10.688 1 98.56 204 VAL A C 1
ATOM 1596 O O . VAL A 1 204 ? -8.133 7.398 11.891 1 98.56 204 VAL A O 1
ATOM 1599 N N . GLY A 1 205 ? -7.883 6.516 9.82 1 98.38 205 GLY A N 1
ATOM 1600 C CA . GLY A 1 205 ? -8.156 5.168 10.289 1 98.38 205 GLY A CA 1
ATOM 1601 C C . GLY A 1 205 ? -6.953 4.504 10.93 1 98.38 205 GLY A C 1
ATOM 1602 O O . GLY A 1 205 ? -5.812 4.801 10.578 1 98.38 205 GLY A O 1
ATOM 1603 N N . LEU A 1 206 ? -7.215 3.611 11.891 1 97.19 206 LEU A N 1
ATOM 1604 C CA . LEU A 1 206 ? -6.254 2.693 12.492 1 97.19 206 LEU A CA 1
ATOM 1605 C C . LEU A 1 206 ? -5.133 3.459 13.188 1 97.19 206 LEU A C 1
ATOM 1607 O O . LEU A 1 206 ? -3.955 3.139 13.008 1 97.19 206 LEU A O 1
ATOM 1611 N N . VAL A 1 207 ? -5.473 4.375 13.93 1 95.44 207 VAL A N 1
ATOM 1612 C CA . VAL A 1 207 ? -4.473 5.211 14.586 1 95.44 207 VAL A CA 1
ATOM 1613 C C . VAL A 1 207 ? -4.852 5.418 16.047 1 95.44 207 VAL A C 1
ATOM 1615 O O . VAL A 1 207 ? -6.027 5.324 16.406 1 95.44 207 VAL A O 1
ATOM 1618 N N . GLY A 1 208 ? -3.861 5.621 16.953 1 93.31 208 GLY A N 1
ATOM 1619 C CA . GLY A 1 208 ? -4.086 5.906 18.359 1 93.31 208 GLY A CA 1
ATOM 1620 C C . GLY A 1 208 ? -4.688 4.738 19.109 1 93.31 208 GLY A C 1
ATOM 1621 O O . GLY A 1 208 ? -5.301 4.922 20.172 1 93.31 208 GLY A O 1
ATOM 1622 N N . GLY A 1 209 ? -4.59 3.611 18.547 1 95 209 GLY A N 1
ATOM 1623 C CA . GLY A 1 209 ? -5.195 2.439 19.156 1 95 209 GLY A CA 1
ATOM 1624 C C . GLY A 1 209 ? -6.699 2.381 18.969 1 95 209 GLY A C 1
ATOM 1625 O O . GLY A 1 209 ? -7.395 1.672 19.703 1 95 209 GLY A O 1
ATOM 1626 N N . LEU A 1 210 ? -7.188 3.199 18.062 1 96.88 210 LEU A N 1
ATOM 1627 C CA . LEU A 1 210 ? -8.617 3.299 17.781 1 96.88 210 LEU A CA 1
ATOM 1628 C C . LEU A 1 210 ? -8.906 2.891 16.344 1 96.88 210 LEU A C 1
ATOM 1630 O O . LEU A 1 210 ? -7.996 2.816 15.508 1 96.88 210 LEU A O 1
ATOM 1634 N N . ARG A 1 211 ? -10.219 2.584 16.062 1 97.06 211 ARG A N 1
ATOM 1635 C CA . ARG A 1 211 ? -10.609 2.387 14.672 1 97.06 211 ARG A CA 1
ATOM 1636 C C . ARG A 1 211 ? -10.289 3.617 13.836 1 97.06 211 ARG A C 1
ATOM 1638 O O . ARG A 1 211 ? -9.891 3.498 12.672 1 97.06 211 ARG A O 1
ATOM 1645 N N . PHE A 1 212 ? -10.523 4.684 14.438 1 97.94 212 PHE A N 1
ATOM 1646 C CA . PHE A 1 212 ? -10.125 5.938 13.812 1 97.94 212 PHE A CA 1
ATOM 1647 C C . PHE A 1 212 ? -10.039 7.059 14.836 1 97.94 212 PHE A C 1
ATOM 1649 O O . PHE A 1 212 ? -10.609 6.953 15.93 1 97.94 212 PHE A O 1
ATOM 1656 N N . GLU A 1 213 ? -9.203 8.078 14.516 1 97.56 213 GLU A N 1
ATOM 1657 C CA . GLU A 1 213 ? -9.164 9.359 15.211 1 97.56 213 GLU A CA 1
ATOM 1658 C C . GLU A 1 213 ? -9.539 10.508 14.273 1 97.56 213 GLU A C 1
ATOM 1660 O O . GLU A 1 213 ? -9.242 10.461 13.078 1 97.56 213 GLU A O 1
ATOM 1665 N N . GLY A 1 214 ? -10.25 11.477 14.867 1 97.06 214 GLY A N 1
ATOM 1666 C CA . GLY A 1 214 ? -10.57 12.609 14.016 1 97.06 214 GLY A CA 1
ATOM 1667 C C . GLY A 1 214 ? -11.531 13.594 14.664 1 97.06 214 GLY A C 1
ATOM 1668 O O . GLY A 1 214 ? -11.914 13.414 15.82 1 97.06 214 GLY A O 1
ATOM 1669 N N . PRO A 1 215 ? -11.883 14.602 13.938 1 97.75 215 PRO A N 1
ATOM 1670 C CA . PRO A 1 215 ? -12.766 15.641 14.461 1 97.75 215 PRO A CA 1
ATOM 1671 C C . PRO A 1 215 ? -14.211 15.164 14.625 1 97.75 215 PRO A C 1
ATOM 1673 O O . PRO A 1 215 ? -14.672 14.305 13.859 1 97.75 215 PRO A O 1
ATOM 1676 N N . ARG A 1 216 ? -14.805 15.648 15.656 1 97.06 216 ARG A N 1
ATOM 1677 C CA . ARG A 1 216 ? -16.25 15.594 15.781 1 97.06 216 ARG A CA 1
ATOM 1678 C C . ARG A 1 216 ? -16.906 16.844 15.219 1 97.06 216 ARG A C 1
ATOM 1680 O O . ARG A 1 216 ? -16.5 17.969 15.547 1 97.06 216 ARG A O 1
ATOM 1687 N N . VAL A 1 217 ? -17.859 16.625 14.336 1 98.12 217 VAL A N 1
ATOM 1688 C CA . VAL A 1 217 ? -18.422 17.75 13.609 1 98.12 217 VAL A CA 1
ATOM 1689 C C . VAL A 1 217 ? -19.906 17.875 13.898 1 98.12 217 VAL A C 1
ATOM 1691 O O . VAL A 1 217 ? -20.625 16.875 13.891 1 98.12 217 VAL A O 1
ATOM 1694 N N . GLN A 1 218 ? -20.297 19.047 14.25 1 97.12 218 GLN A N 1
ATOM 1695 C CA . GLN A 1 218 ? -21.703 19.438 14.375 1 97.12 218 GLN A CA 1
ATOM 1696 C C . GLN A 1 218 ? -22.016 20.672 13.539 1 97.12 218 GLN A C 1
ATOM 1698 O O . GLN A 1 218 ? -21.328 21.688 13.633 1 97.12 218 GLN A O 1
ATOM 1703 N N . ASP A 1 219 ? -23.016 20.578 12.68 1 95.75 219 ASP A N 1
ATOM 1704 C CA . ASP A 1 219 ? -23.453 21.672 11.828 1 95.75 219 ASP A CA 1
ATOM 1705 C C . ASP A 1 219 ? -22.281 22.234 11.023 1 95.75 219 ASP A C 1
ATOM 1707 O O . ASP A 1 219 ? -22.094 23.453 10.961 1 95.75 219 ASP A O 1
ATOM 1711 N N . GLY A 1 220 ? -21.422 21.406 10.586 1 95.62 220 GLY A N 1
ATOM 1712 C CA . GLY A 1 220 ? -20.328 21.766 9.695 1 95.62 220 GLY A CA 1
ATOM 1713 C C . GLY A 1 220 ? -19.125 22.344 10.414 1 95.62 220 GLY A C 1
ATOM 1714 O O . GLY A 1 220 ? -18.172 22.781 9.781 1 95.62 220 GLY A O 1
ATOM 1715 N N . ARG A 1 221 ? -19.203 22.266 11.742 1 97.06 221 ARG A N 1
ATOM 1716 C CA . ARG A 1 221 ? -18.109 22.828 12.523 1 97.06 221 ARG A CA 1
ATOM 1717 C C . ARG A 1 221 ? -17.5 21.781 13.438 1 97.06 221 ARG A C 1
ATOM 1719 O O . ARG A 1 221 ? -18.203 20.938 13.984 1 97.06 221 ARG A O 1
ATOM 1726 N N . VAL A 1 222 ? -16.172 21.922 13.57 1 97.31 222 VAL A N 1
ATOM 1727 C CA . VAL A 1 222 ? -15.477 21.016 14.5 1 97.31 222 VAL A CA 1
ATOM 1728 C C . VAL A 1 222 ? -15.789 21.422 15.938 1 97.31 222 VAL A C 1
ATOM 1730 O O . VAL A 1 222 ? -15.539 22.562 16.328 1 97.31 222 VAL A O 1
ATOM 1733 N N . VAL A 1 223 ? -16.312 20.516 16.719 1 95.94 223 VAL A N 1
ATOM 1734 C CA . VAL A 1 223 ? -16.719 20.828 18.094 1 95.94 223 VAL A CA 1
ATOM 1735 C C . VAL A 1 223 ? -15.875 20.047 19.078 1 95.94 223 VAL A C 1
ATOM 1737 O O . VAL A 1 223 ? -15.992 20.234 20.297 1 95.94 223 VAL A O 1
ATOM 1740 N N . GLY A 1 224 ? -15.117 19.172 18.609 1 95.44 224 GLY A N 1
ATOM 1741 C CA . GLY A 1 224 ? -14.25 18.312 19.406 1 95.44 224 GLY A CA 1
ATOM 1742 C C . GLY A 1 224 ? -13.539 17.266 18.594 1 95.44 224 GLY A C 1
ATOM 1743 O O . GLY A 1 224 ? -13.523 17.328 17.359 1 95.44 224 GLY A O 1
ATOM 1744 N N . PHE A 1 225 ? -12.922 16.344 19.359 1 96.88 225 PHE A N 1
ATOM 1745 C CA . PHE A 1 225 ? -12.164 15.297 18.672 1 96.88 225 PHE A CA 1
ATOM 1746 C C . PHE A 1 225 ? -12.406 13.938 19.312 1 96.88 225 PHE A C 1
ATOM 1748 O O . PHE A 1 225 ? -12.57 13.836 20.531 1 96.88 225 PHE A O 1
ATOM 1755 N N . HIS A 1 226 ? -12.539 12.961 18.453 1 97.06 226 HIS A N 1
ATOM 1756 C CA . HIS A 1 226 ? -12.508 11.57 18.906 1 97.06 226 HIS A CA 1
ATOM 1757 C C . HIS A 1 226 ? -11.086 11.039 18.969 1 97.06 226 HIS A C 1
ATOM 1759 O O . HIS A 1 226 ? -10.453 10.812 17.938 1 97.06 226 HIS A O 1
ATOM 1765 N N . THR A 1 227 ? -10.469 10.898 20.125 1 96.19 227 THR A N 1
ATOM 1766 C CA . THR A 1 227 ? -9.109 10.453 20.391 1 96.19 227 THR A CA 1
ATOM 1767 C C . THR A 1 227 ? -8.992 9.852 21.781 1 96.19 227 THR A C 1
ATOM 1769 O O . THR A 1 227 ? -9.797 10.164 22.672 1 96.19 227 THR A O 1
ATOM 1772 N N . ALA A 1 228 ? -8.07 8.961 21.922 1 93.69 228 ALA A N 1
ATOM 1773 C CA . ALA A 1 228 ? -7.871 8.328 23.219 1 93.69 228 ALA A CA 1
ATOM 1774 C C . ALA A 1 228 ? -6.781 9.039 24.016 1 93.69 228 ALA A C 1
ATOM 1776 O O . ALA A 1 228 ? -6.836 9.094 25.25 1 93.69 228 ALA A O 1
ATOM 1777 N N . TRP A 1 229 ? -5.867 9.562 23.312 1 87.56 229 TRP A N 1
ATOM 1778 C CA . TRP A 1 229 ? -4.707 10.141 23.969 1 87.56 229 TRP A CA 1
ATOM 1779 C C . TRP A 1 229 ? -4.863 11.656 24.125 1 87.56 229 TRP A C 1
ATOM 1781 O O . TRP A 1 229 ? -4.996 12.375 23.141 1 87.56 229 TRP A O 1
ATOM 1791 N N . GLU A 1 230 ? -4.82 12.172 25.281 1 88.5 230 GLU A N 1
ATOM 1792 C CA . GLU A 1 230 ? -4.855 13.586 25.641 1 88.5 230 GLU A CA 1
ATOM 1793 C C . GLU A 1 230 ? -5.832 14.352 24.75 1 88.5 230 GLU A C 1
ATOM 1795 O O . GLU A 1 230 ? -5.422 15.203 23.953 1 88.5 230 GLU A O 1
ATOM 1800 N N . PRO A 1 231 ? -7.008 14.156 25 1 86.31 231 PRO A N 1
ATOM 1801 C CA . PRO A 1 231 ? -8.023 14.742 24.109 1 86.31 231 PRO A CA 1
ATOM 1802 C C . PRO A 1 231 ? -8.086 16.266 24.219 1 86.31 231 PRO A C 1
ATOM 1804 O O . PRO A 1 231 ? -8.695 16.922 23.375 1 86.31 231 PRO A O 1
ATOM 1807 N N . ASN A 1 232 ? -7.391 16.906 25.203 1 87.12 232 ASN A N 1
ATOM 1808 C CA . ASN A 1 232 ? -7.535 18.344 25.438 1 87.12 232 ASN A CA 1
ATOM 1809 C C . ASN A 1 232 ? -6.371 19.125 24.828 1 87.12 232 ASN A C 1
ATOM 1811 O O . ASN A 1 232 ? -6.27 20.344 25.016 1 87.12 232 ASN A O 1
ATOM 1815 N N . ARG A 1 233 ? -5.516 18.406 24.141 1 91.25 233 ARG A N 1
ATOM 1816 C CA . ARG A 1 233 ? -4.496 19.141 23.391 1 91.25 233 ARG A CA 1
ATOM 1817 C C . ARG A 1 233 ? -5.129 20.031 22.312 1 91.25 233 ARG A C 1
ATOM 1819 O O . ARG A 1 233 ? -6.234 19.75 21.844 1 91.25 233 ARG A O 1
ATOM 1826 N N . PRO A 1 234 ? -4.438 21.078 21.953 1 94.12 234 PRO A N 1
ATOM 1827 C CA . PRO A 1 234 ? -5.055 22.031 21.031 1 94.12 234 PRO A CA 1
ATOM 1828 C C . PRO A 1 234 ? -5.516 21.391 19.719 1 94.12 234 PRO A C 1
ATOM 1830 O O . PRO A 1 234 ? -6.609 21.688 19.234 1 94.12 234 PRO A O 1
ATOM 1833 N N . PHE A 1 235 ? -4.707 20.5 19.172 1 97.12 235 PHE A N 1
ATOM 1834 C CA . PHE A 1 235 ? -5.039 19.828 17.922 1 97.12 235 PHE A CA 1
ATOM 1835 C C . PHE A 1 235 ? -4.766 18.328 18.031 1 97.12 235 PHE A C 1
ATOM 1837 O O . PHE A 1 235 ? -3.744 17.844 17.547 1 97.12 235 PHE A O 1
ATOM 1844 N N . PRO A 1 236 ? -5.676 17.547 18.641 1 96 236 PRO A N 1
ATOM 1845 C CA . PRO A 1 236 ? -5.504 16.109 18.719 1 96 236 PRO A CA 1
ATOM 1846 C C . PRO A 1 236 ? -5.734 15.406 17.375 1 96 236 PRO A C 1
ATOM 1848 O O . PRO A 1 236 ? -6.715 14.672 17.219 1 96 236 PRO A O 1
ATOM 1851 N N . LEU A 1 237 ? -4.891 15.656 16.469 1 95.62 237 LEU A N 1
ATOM 1852 C CA . LEU A 1 237 ? -4.945 15.172 15.102 1 95.62 237 LEU A CA 1
ATOM 1853 C C . LEU A 1 237 ? -3.701 14.359 14.758 1 95.62 237 LEU A C 1
ATOM 1855 O O . LEU A 1 237 ? -2.617 14.633 15.281 1 95.62 237 LEU A O 1
ATOM 1859 N N . ASP A 1 238 ? -3.945 13.383 14 1 94.81 238 ASP A N 1
ATOM 1860 C CA . ASP A 1 238 ? -2.822 12.695 13.375 1 94.81 238 ASP A CA 1
ATOM 1861 C C . ASP A 1 238 ? -2.25 13.508 12.219 1 94.81 238 ASP A C 1
ATOM 1863 O O . ASP A 1 238 ? -2.975 14.266 11.57 1 94.81 238 ASP A O 1
ATOM 1867 N N . MET A 1 239 ? -0.995 13.312 11.898 1 94.25 239 MET A N 1
ATOM 1868 C CA . MET A 1 239 ? -0.314 14.023 10.828 1 94.25 239 MET A CA 1
ATOM 1869 C C . MET A 1 239 ? -1.044 13.844 9.5 1 94.25 239 MET A C 1
ATOM 1871 O O . MET A 1 239 ? -1.117 14.766 8.695 1 94.25 239 MET A O 1
ATOM 1875 N N . ALA A 1 240 ? -1.599 12.695 9.273 1 96.44 240 ALA A N 1
ATOM 1876 C CA . ALA A 1 240 ? -2.27 12.391 8.016 1 96.44 240 ALA A CA 1
ATOM 1877 C C . ALA A 1 240 ? -3.691 12.945 8 1 96.44 240 ALA A C 1
ATOM 1879 O O . ALA A 1 240 ? -4.43 12.758 7.031 1 96.44 240 ALA A O 1
ATOM 1880 N N . GLY A 1 241 ? -4.09 13.703 9.031 1 97.75 241 GLY A N 1
ATOM 1881 C CA . GLY A 1 241 ? -5.484 14.078 9.195 1 97.75 241 GLY A CA 1
ATOM 1882 C C . GLY A 1 241 ? -5.75 15.539 8.867 1 97.75 241 GLY A C 1
ATOM 1883 O O . GLY A 1 241 ? -6.816 16.062 9.203 1 97.75 241 GLY A O 1
ATOM 1884 N N . PHE A 1 242 ? -4.777 16.203 8.273 1 97.62 242 PHE A N 1
ATOM 1885 C CA . PHE A 1 242 ? -5.031 17.609 7.93 1 97.62 242 PHE A CA 1
ATOM 1886 C C . PHE A 1 242 ? -4.188 18.031 6.734 1 97.62 242 PHE A C 1
ATOM 1888 O O . PHE A 1 242 ? -3.195 17.375 6.402 1 97.62 242 PHE A O 1
ATOM 1895 N N . ALA A 1 243 ? -4.594 19.031 6.078 1 97.12 243 ALA A N 1
ATOM 1896 C CA . ALA A 1 243 ? -3.867 19.719 5.008 1 97.12 243 ALA A CA 1
ATOM 1897 C C . ALA A 1 243 ? -3.939 21.234 5.18 1 97.12 243 ALA A C 1
ATOM 1899 O O . ALA A 1 243 ? -4.84 21.75 5.844 1 97.12 243 ALA A O 1
ATOM 1900 N N . VAL A 1 244 ? -2.99 21.922 4.629 1 96.75 244 VAL A N 1
ATOM 1901 C CA . VAL A 1 244 ? -2.869 23.375 4.824 1 96.75 244 VAL A CA 1
ATOM 1902 C C . VAL A 1 244 ? -2.803 24.078 3.471 1 96.75 244 VAL A C 1
ATOM 1904 O O . VAL A 1 244 ? -2.072 23.641 2.574 1 96.75 244 VAL A O 1
ATOM 1907 N N . ALA A 1 245 ? -3.537 25.109 3.381 1 95.81 245 ALA A N 1
ATOM 1908 C CA . ALA A 1 245 ? -3.418 25.938 2.18 1 95.81 245 ALA A CA 1
ATOM 1909 C C . ALA A 1 245 ? -2.023 26.547 2.066 1 95.81 245 ALA A C 1
ATOM 1911 O O . ALA A 1 245 ? -1.496 27.094 3.037 1 95.81 245 ALA A O 1
ATOM 1912 N N . LEU A 1 246 ? -1.471 26.469 0.875 1 94 246 LEU A N 1
ATOM 1913 C CA . LEU A 1 246 ? -0.125 26.984 0.644 1 94 246 LEU A CA 1
ATOM 1914 C C . LEU A 1 246 ? -0.056 28.469 0.94 1 94 246 LEU A C 1
ATOM 1916 O O . LEU A 1 246 ? 0.857 28.938 1.631 1 94 246 LEU A O 1
ATOM 1920 N N . PRO A 1 247 ? -1.025 29.328 0.508 1 94.19 247 PRO A N 1
ATOM 1921 C CA . PRO A 1 247 ? -0.949 30.766 0.826 1 94.19 247 PRO A CA 1
ATOM 1922 C C . PRO A 1 247 ? -0.909 31.031 2.328 1 94.19 247 PRO A C 1
ATOM 1924 O O . PRO A 1 247 ? -0.212 31.938 2.777 1 94.19 247 PRO A O 1
ATOM 1927 N N . LEU A 1 248 ? -1.635 30.25 3.064 1 96 248 LEU A N 1
ATOM 1928 C CA . LEU A 1 248 ? -1.625 30.406 4.516 1 96 248 LEU A CA 1
ATOM 1929 C C . LEU A 1 248 ? -0.246 30.109 5.086 1 96 248 LEU A C 1
ATOM 1931 O O . LEU A 1 248 ? 0.26 30.844 5.934 1 96 248 LEU A O 1
ATOM 1935 N N . LEU A 1 249 ? 0.333 29.031 4.637 1 94.44 249 LEU A N 1
ATOM 1936 C CA . LEU A 1 249 ? 1.663 28.641 5.09 1 94.44 249 LEU A CA 1
ATOM 1937 C C . LEU A 1 249 ? 2.689 29.719 4.77 1 94.44 249 LEU A C 1
ATOM 1939 O O . LEU A 1 249 ? 3.545 30.031 5.602 1 94.44 249 LEU A O 1
ATOM 1943 N N . LEU A 1 250 ? 2.586 30.25 3.605 1 94.31 250 LEU A N 1
ATOM 1944 C CA . LEU A 1 250 ? 3.531 31.281 3.166 1 94.31 250 LEU A CA 1
ATOM 1945 C C . LEU A 1 250 ? 3.314 32.594 3.924 1 94.31 250 LEU A C 1
ATOM 1947 O O . LEU A 1 250 ? 4.262 33.344 4.148 1 94.31 250 LEU A O 1
ATOM 1951 N N . ALA A 1 251 ? 2.15 32.875 4.305 1 96.12 251 ALA A N 1
ATOM 1952 C CA . ALA A 1 251 ? 1.825 34.062 5.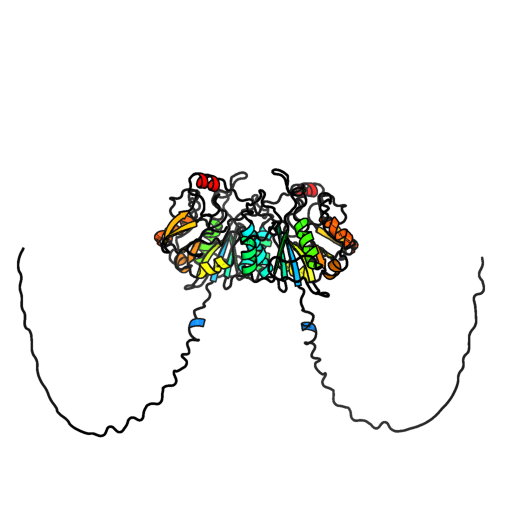062 1 96.12 251 ALA A CA 1
ATOM 1953 C C . ALA A 1 251 ? 2.338 33.969 6.496 1 96.12 251 ALA A C 1
ATOM 1955 O O . ALA A 1 251 ? 2.408 35 7.203 1 96.12 251 ALA A O 1
ATOM 1956 N N . LYS A 1 252 ? 2.654 32.812 6.969 1 96.94 252 LYS A N 1
ATOM 1957 C CA . LYS A 1 252 ? 3.186 32.562 8.305 1 96.94 252 LYS A CA 1
ATOM 1958 C C . LYS A 1 252 ? 4.586 31.969 8.25 1 96.94 252 LYS A C 1
ATOM 1960 O O . LYS A 1 252 ? 4.781 30.812 8.602 1 96.94 252 LYS A O 1
ATOM 1965 N N . PRO A 1 253 ? 5.57 32.75 7.953 1 94.94 253 PRO A N 1
ATOM 1966 C CA . PRO A 1 253 ? 6.895 32.219 7.617 1 94.94 253 PRO A CA 1
ATOM 1967 C C . PRO A 1 253 ? 7.586 31.562 8.812 1 94.94 253 PRO A C 1
ATOM 1969 O O . PRO A 1 253 ? 8.516 30.766 8.633 1 94.94 253 PRO A O 1
ATOM 1972 N N . ASN A 1 254 ? 7.125 31.828 10.031 1 96.06 254 ASN A N 1
ATOM 1973 C CA . ASN A 1 254 ? 7.789 31.281 11.211 1 96.06 254 ASN A CA 1
ATOM 1974 C C . ASN A 1 254 ? 7.102 30 11.695 1 96.06 254 ASN A C 1
ATOM 1976 O O . ASN A 1 254 ? 7.578 29.359 12.625 1 96.06 254 ASN A O 1
ATOM 1980 N N . ALA A 1 255 ? 5.977 29.641 11.078 1 97.38 255 ALA A N 1
ATOM 1981 C CA . ALA A 1 255 ? 5.27 28.422 11.469 1 97.38 255 ALA A CA 1
ATOM 1982 C C . ALA A 1 255 ? 6.055 27.172 11.07 1 97.38 255 ALA A C 1
ATOM 1984 O O . ALA A 1 255 ? 6.32 26.953 9.883 1 97.38 255 ALA A O 1
ATOM 1985 N N . GLN A 1 256 ? 6.496 26.375 12.008 1 96.44 256 GLN A N 1
ATOM 1986 C CA . GLN A 1 256 ? 7.227 25.125 11.766 1 96.44 256 GLN A CA 1
ATOM 1987 C C . GLN A 1 256 ? 6.953 24.109 12.867 1 96.44 256 GLN A C 1
ATOM 1989 O O . GLN A 1 256 ? 6.418 24.453 13.922 1 96.44 256 GLN A O 1
ATOM 1994 N N . PHE A 1 257 ? 7.309 22.844 12.57 1 95.62 257 PHE A N 1
ATOM 1995 C CA . PHE A 1 257 ? 7.195 21.812 13.586 1 95.62 257 PHE A CA 1
ATOM 1996 C C . PHE A 1 257 ? 8.273 21.969 14.648 1 95.62 257 PHE A C 1
ATOM 1998 O O . PHE A 1 257 ? 9.422 22.281 14.328 1 95.62 257 PHE A O 1
ATOM 2005 N N . ASP A 1 258 ? 7.871 21.781 15.836 1 95.06 258 ASP A N 1
ATOM 2006 C CA . ASP A 1 258 ? 8.789 21.891 16.969 1 95.06 258 ASP A CA 1
ATOM 2007 C C . ASP A 1 258 ? 9.305 20.516 17.391 1 95.06 258 ASP A C 1
ATOM 2009 O O . ASP A 1 258 ? 8.547 19.719 17.938 1 95.06 258 ASP A O 1
ATOM 2013 N N . ALA A 1 259 ? 10.555 20.281 17.234 1 89.62 259 ALA A N 1
ATOM 2014 C CA . ALA A 1 259 ? 11.172 19 17.578 1 89.62 259 ALA A CA 1
ATOM 2015 C C . ALA A 1 259 ? 11.102 18.75 19.078 1 89.62 259 ALA A C 1
ATOM 2017 O O . ALA A 1 259 ? 11.195 17.594 19.531 1 89.62 259 ALA A O 1
ATOM 2018 N N . ALA A 1 260 ? 10.961 19.766 19.828 1 90.44 260 ALA A N 1
ATOM 2019 C CA . ALA A 1 260 ? 10.938 19.656 21.281 1 90.44 260 ALA A CA 1
ATOM 2020 C C . ALA A 1 260 ? 9.508 19.547 21.797 1 90.44 260 ALA A C 1
ATOM 2022 O O . ALA A 1 260 ? 9.281 19.453 23.016 1 90.44 260 ALA A O 1
ATOM 2023 N N . ALA A 1 261 ? 8.586 19.531 20.906 1 91.25 261 ALA A N 1
ATOM 2024 C CA . ALA A 1 261 ? 7.199 19.406 21.328 1 91.25 261 ALA A CA 1
ATOM 2025 C C . ALA A 1 261 ? 6.988 18.141 22.141 1 91.25 261 ALA A C 1
ATOM 2027 O O . ALA A 1 261 ? 7.559 17.094 21.828 1 91.25 261 ALA A O 1
ATOM 2028 N N . PRO A 1 262 ? 6.199 18.281 23.188 1 88.5 262 PRO A N 1
ATOM 2029 C CA . PRO A 1 262 ? 5.867 17.062 23.922 1 88.5 262 PRO A CA 1
ATOM 2030 C C . PRO A 1 262 ? 5.223 15.992 23.047 1 88.5 262 PRO A C 1
ATOM 2032 O O . PRO A 1 262 ? 4.727 16.297 21.969 1 88.5 262 PRO A O 1
ATOM 2035 N N . ARG A 1 263 ? 5.27 14.773 23.578 1 84.38 263 ARG A N 1
ATOM 2036 C CA . ARG A 1 263 ? 4.66 13.656 22.859 1 84.38 263 ARG A CA 1
ATOM 2037 C C . ARG A 1 263 ? 3.215 13.969 22.484 1 84.38 263 ARG A C 1
ATOM 2039 O O . ARG A 1 263 ? 2.443 14.461 23.312 1 84.38 263 ARG A O 1
ATOM 2046 N N . GLY A 1 264 ? 2.912 13.773 21.266 1 86.25 264 GLY A N 1
ATOM 2047 C CA . GLY A 1 264 ? 1.544 13.969 20.812 1 86.25 264 GLY A CA 1
ATOM 2048 C C . GLY A 1 264 ? 1.244 15.398 20.422 1 86.25 264 GLY A C 1
ATOM 2049 O O . GLY A 1 264 ? 0.165 15.695 19.891 1 86.25 264 GLY A O 1
ATOM 2050 N N . HIS A 1 265 ? 2.195 16.281 20.531 1 92.31 265 HIS A N 1
ATOM 2051 C CA . HIS A 1 265 ? 1.922 17.688 20.312 1 92.31 265 HIS A CA 1
ATOM 2052 C C . HIS A 1 265 ? 2.629 18.188 19.047 1 92.31 265 HIS A C 1
ATOM 2054 O O . HIS A 1 265 ? 2.68 19.406 18.812 1 92.31 265 HIS A O 1
ATOM 2060 N N . LEU A 1 266 ? 3.131 17.328 18.281 1 93.06 266 LEU A N 1
ATOM 2061 C CA . LEU A 1 266 ? 3.867 17.75 17.094 1 93.06 266 LEU A CA 1
ATOM 2062 C C . LEU A 1 266 ? 2.957 18.5 16.141 1 93.06 266 LEU A C 1
ATOM 2064 O O . LEU A 1 266 ? 3.293 19.609 15.695 1 93.06 266 LEU A O 1
ATOM 2068 N N . GLU A 1 267 ? 1.783 17.938 15.891 1 95.25 267 GLU A N 1
ATOM 2069 C CA . GLU A 1 267 ? 0.827 18.594 15 1 95.25 267 GLU A CA 1
ATOM 2070 C C . GLU A 1 267 ? 0.384 19.938 15.555 1 95.25 267 GLU A C 1
ATOM 2072 O O . GLU A 1 267 ? 0.287 20.922 14.82 1 95.25 267 GLU A O 1
ATOM 2077 N N . SER A 1 268 ? 0.199 19.969 16.875 1 96.69 268 SER A N 1
ATOM 2078 C CA . SER A 1 268 ? -0.212 21.203 17.531 1 96.69 268 SER A CA 1
ATOM 2079 C C . SER A 1 268 ? 0.857 22.281 17.391 1 96.69 268 SER A C 1
ATOM 2081 O O . SER A 1 268 ? 0.54 23.469 17.297 1 96.69 268 SER A O 1
ATOM 2083 N N . SER A 1 269 ? 2.096 21.875 17.422 1 96.62 269 SER A N 1
ATOM 2084 C CA . SER A 1 269 ? 3.186 22.828 17.375 1 96.62 269 SER A CA 1
ATOM 2085 C C . SER A 1 269 ? 3.172 23.625 16.078 1 96.62 269 SER A C 1
ATOM 2087 O O . SER A 1 269 ? 3.578 24.781 16.047 1 96.62 269 SER A O 1
ATOM 2089 N N . LEU A 1 270 ? 2.723 23.062 15.023 1 97.44 270 LEU A N 1
ATOM 2090 C CA . LEU A 1 270 ? 2.592 23.766 13.758 1 97.44 270 LEU A CA 1
ATOM 2091 C C . LEU A 1 270 ? 1.25 24.484 13.672 1 97.44 270 LEU A C 1
ATOM 2093 O O . LEU A 1 270 ? 1.202 25.688 13.43 1 97.44 270 LEU A O 1
ATOM 2097 N N . LEU A 1 271 ? 0.164 23.781 13.898 1 98.31 271 LEU A N 1
ATOM 2098 C CA . LEU A 1 271 ? -1.188 24.234 13.594 1 98.31 271 LEU A CA 1
ATOM 2099 C C . LEU A 1 271 ? -1.585 25.406 14.484 1 98.31 271 LEU A C 1
ATOM 2101 O O . LEU A 1 271 ? -2.35 26.266 14.062 1 98.31 271 LEU A O 1
ATOM 2105 N N . SER A 1 272 ? -1.024 25.484 15.688 1 97.81 272 SER A N 1
ATOM 2106 C CA . SER A 1 272 ? -1.353 26.562 16.609 1 97.81 272 SER A CA 1
ATOM 2107 C C . SER A 1 272 ? -0.927 27.922 16.031 1 97.81 272 SER A C 1
ATOM 2109 O O . SER A 1 272 ? -1.454 28.953 16.422 1 97.81 272 SER A O 1
ATOM 2111 N N . HIS A 1 273 ? -0.019 27.906 15.125 1 97.81 273 HIS A N 1
ATOM 2112 C CA . HIS A 1 273 ? 0.447 29.141 14.484 1 97.81 273 HIS A CA 1
ATOM 2113 C C . HIS A 1 273 ? -0.393 29.469 13.258 1 97.81 273 HIS A C 1
ATOM 2115 O O . HIS A 1 273 ? -0.292 30.578 12.711 1 97.81 273 HIS A O 1
ATOM 2121 N N . LEU A 1 274 ? -1.213 28.562 12.875 1 98.25 274 LEU A N 1
ATOM 2122 C CA . LEU A 1 274 ? -1.827 28.719 11.562 1 98.25 274 LEU A CA 1
ATOM 2123 C C . LEU A 1 274 ? -3.328 28.969 11.688 1 98.25 274 LEU A C 1
ATOM 2125 O O . LEU A 1 274 ? -3.914 29.688 10.883 1 98.25 274 LEU A O 1
ATOM 2129 N N . VAL A 1 275 ? -3.904 28.359 12.711 1 98.38 275 VAL A N 1
ATOM 2130 C CA . VAL A 1 275 ? -5.363 28.375 12.695 1 98.38 275 VAL A CA 1
ATOM 2131 C C . VAL A 1 275 ? -5.895 28.203 14.117 1 98.38 275 VAL A C 1
ATOM 2133 O O . VAL A 1 275 ? -5.25 27.562 14.953 1 98.38 275 VAL A O 1
ATOM 2136 N N . ASP A 1 276 ? -7.031 28.781 14.359 1 96.88 276 ASP A N 1
ATOM 2137 C CA . ASP A 1 276 ? -7.805 28.438 15.547 1 96.88 276 ASP A CA 1
ATOM 2138 C C . ASP A 1 276 ? -8.633 27.172 15.328 1 96.88 276 ASP A C 1
ATOM 2140 O O . ASP A 1 276 ? -9.203 26.984 14.25 1 96.88 276 ASP A O 1
ATOM 2144 N N . PRO A 1 277 ? -8.766 26.312 16.328 1 95.44 277 PRO A N 1
ATOM 2145 C CA . PRO A 1 277 ? -9.516 25.062 16.172 1 95.44 277 PRO A CA 1
ATOM 2146 C C . PRO A 1 277 ? -10.93 25.297 15.641 1 95.44 277 PRO A C 1
ATOM 2148 O O . PRO A 1 277 ? -11.43 24.469 14.867 1 95.44 277 PRO A O 1
ATOM 2151 N N . LYS A 1 278 ? -11.555 26.375 15.953 1 94.19 278 LYS A N 1
ATOM 2152 C CA . LYS A 1 278 ? -12.93 26.656 15.539 1 94.19 278 LYS A CA 1
ATOM 2153 C C . LYS A 1 278 ? -13 26.938 14.039 1 94.19 278 LYS A C 1
ATOM 2155 O O . LYS A 1 278 ? -14.086 26.891 13.453 1 94.19 278 LYS A O 1
ATOM 2160 N N . ASP A 1 279 ? -11.898 27.266 13.43 1 97.38 279 ASP A N 1
ATOM 2161 C CA . ASP A 1 279 ? -11.867 27.656 12.023 1 97.38 279 ASP A CA 1
ATOM 2162 C C . ASP A 1 279 ? -11.43 26.5 11.133 1 97.38 279 ASP A C 1
ATOM 2164 O O . ASP A 1 279 ? -11.266 26.656 9.922 1 97.38 279 ASP A O 1
ATOM 2168 N N . LEU A 1 280 ? -11.234 25.297 11.719 1 98.56 280 LEU A N 1
ATOM 2169 C CA . LEU A 1 280 ? -10.891 24.109 10.93 1 98.56 280 LEU A CA 1
ATOM 2170 C C . LEU A 1 280 ? -12 23.781 9.938 1 98.56 280 LEU A C 1
ATOM 2172 O O . LEU A 1 280 ? -13.18 23.984 10.227 1 98.56 280 LEU A O 1
ATOM 2176 N N . GLU A 1 281 ? -11.602 23.266 8.766 1 98.62 281 GLU A N 1
ATOM 2177 C CA . GLU A 1 281 ? -12.531 22.938 7.688 1 98.62 281 GLU A CA 1
ATOM 2178 C C . GLU A 1 281 ? -12.734 21.438 7.57 1 98.62 281 GLU A C 1
ATOM 2180 O O . GLU A 1 281 ? -11.938 20.75 6.941 1 98.62 281 GLU A O 1
ATOM 2185 N N . PRO A 1 282 ? -13.82 20.906 8.133 1 98.56 282 PRO A N 1
ATOM 2186 C CA . PRO A 1 282 ? -14.055 19.469 8.031 1 98.56 282 PRO A CA 1
ATOM 2187 C C . PRO A 1 282 ? -14.312 19 6.598 1 98.56 282 PRO A C 1
ATOM 2189 O O . PRO A 1 282 ? -15.023 19.672 5.852 1 98.56 282 PRO A O 1
ATOM 2192 N N . ARG A 1 283 ? -13.633 18 6.191 1 98 283 ARG A N 1
ATOM 2193 C CA . ARG A 1 283 ? -13.805 17.344 4.898 1 98 283 ARG A CA 1
ATOM 2194 C C . ARG A 1 283 ? -14.203 15.883 5.07 1 98 283 ARG A C 1
ATOM 2196 O O . ARG A 1 283 ? -14.516 15.445 6.18 1 98 283 ARG A O 1
ATOM 2203 N N . ALA A 1 284 ? -14.375 15.133 3.916 1 97.81 284 ALA A N 1
ATOM 2204 C CA . ALA A 1 284 ? -14.75 13.719 3.932 1 97.81 284 ALA A CA 1
ATOM 2205 C C . ALA A 1 284 ? -16.125 13.523 4.555 1 97.81 284 ALA A C 1
ATOM 2207 O O . ALA A 1 284 ? -16.297 12.711 5.473 1 97.81 284 ALA A O 1
ATOM 2208 N N . ALA A 1 285 ? -17.109 14.281 4.062 1 97.56 285 ALA A N 1
ATOM 2209 C CA . ALA A 1 285 ? -18.5 14.219 4.5 1 97.56 285 ALA A CA 1
ATOM 2210 C C . ALA A 1 285 ? -18.625 14.531 5.988 1 97.56 285 ALA A C 1
ATOM 2212 O O . ALA A 1 285 ? -19.188 13.742 6.75 1 97.56 285 ALA A O 1
ATOM 2213 N N . ASN A 1 286 ? -18.125 15.742 6.359 1 97.75 286 ASN A N 1
ATOM 2214 C CA . ASN A 1 286 ? -18.141 16.188 7.754 1 97.75 286 ASN A CA 1
ATOM 2215 C C . ASN A 1 286 ? -17.469 15.164 8.672 1 97.75 286 ASN A C 1
ATOM 2217 O O . ASN A 1 286 ? -18 14.836 9.734 1 97.75 286 ASN A O 1
ATOM 2221 N N . CYS A 1 287 ? -16.359 14.57 8.172 1 98.25 287 CYS A N 1
ATOM 2222 C CA . CYS A 1 287 ? -15.453 13.719 8.938 1 98.25 287 CYS A CA 1
ATOM 2223 C C . CYS A 1 287 ? -16.125 12.398 9.305 1 98.25 287 CYS A C 1
ATOM 2225 O O . CYS A 1 287 ? -15.891 11.852 10.383 1 98.25 287 CYS A O 1
ATOM 2227 N N . THR A 1 288 ? -17.016 11.875 8.375 1 97.88 288 THR A N 1
ATOM 2228 C CA . THR A 1 288 ? -17.641 10.578 8.609 1 97.88 288 THR A CA 1
ATOM 2229 C C . THR A 1 288 ? -17.078 9.523 7.664 1 97.88 288 THR A C 1
ATOM 2231 O O . THR A 1 288 ? -17.469 8.359 7.715 1 97.88 288 THR A O 1
ATOM 2234 N N . ARG A 1 289 ? -16.172 9.969 6.844 1 98.19 289 ARG A N 1
ATOM 2235 C CA . ARG A 1 289 ? -15.531 9.023 5.93 1 98.19 289 ARG A CA 1
ATOM 2236 C C . ARG A 1 289 ? -14.031 8.93 6.195 1 98.19 289 ARG A C 1
ATOM 2238 O O . ARG A 1 289 ? -13.352 9.953 6.309 1 98.19 289 ARG A O 1
ATOM 2245 N N . VAL A 1 290 ? -13.594 7.727 6.273 1 98.38 290 VAL A N 1
ATOM 2246 C CA . VAL A 1 290 ? -12.164 7.477 6.418 1 98.38 290 VAL A CA 1
ATOM 2247 C C . VAL A 1 290 ? -11.539 7.242 5.043 1 98.38 290 VAL A C 1
ATOM 2249 O O . VAL A 1 290 ? -11.914 6.309 4.336 1 98.38 290 VAL A O 1
ATOM 2252 N N . LEU A 1 291 ? -10.602 8.109 4.699 1 98.25 291 LEU A N 1
ATOM 2253 C CA . LEU A 1 291 ? -10 8.055 3.369 1 98.25 291 LEU A CA 1
ATOM 2254 C C . LEU A 1 291 ? -8.492 7.891 3.461 1 98.25 291 LEU A C 1
ATOM 2256 O O . LEU A 1 291 ? -7.797 7.879 2.439 1 98.25 291 LEU A O 1
ATOM 2260 N N . VAL A 1 292 ? -7.98 7.832 4.625 1 98.25 292 VAL A N 1
ATOM 2261 C CA . VAL A 1 292 ? -6.57 7.57 4.891 1 98.25 292 VAL A CA 1
ATOM 2262 C C . VAL A 1 292 ? -6.434 6.695 6.133 1 98.25 292 VAL A C 1
ATOM 2264 O O . VAL A 1 292 ? -7.207 6.824 7.082 1 98.25 292 VAL A O 1
ATOM 2267 N N . TRP A 1 293 ? -5.473 5.715 6.137 1 98.06 293 TRP A N 1
ATOM 2268 C CA . TRP A 1 293 ? -5.238 4.777 7.227 1 98.06 293 TRP A CA 1
ATOM 2269 C C . TRP A 1 293 ? -3.773 4.797 7.656 1 98.06 293 TRP A C 1
ATOM 2271 O O . TRP A 1 293 ? -2.873 4.824 6.812 1 98.06 293 TRP A O 1
ATOM 2281 N N . HIS A 1 294 ? -3.561 4.82 8.891 1 96 294 HIS A N 1
ATOM 2282 C CA . HIS A 1 294 ? -2.217 4.773 9.461 1 96 294 HIS A CA 1
ATOM 2283 C C . HIS A 1 294 ? -1.662 3.354 9.445 1 96 294 HIS A C 1
ATOM 2285 O O . HIS A 1 294 ? -1.226 2.842 10.477 1 96 294 HIS A O 1
ATOM 2291 N N . THR A 1 295 ? -1.62 2.791 8.281 1 95.5 295 THR A N 1
ATOM 2292 C CA . THR A 1 295 ? -1.037 1.465 8.117 1 95.5 295 THR A CA 1
ATOM 2293 C C . THR A 1 295 ? 0.485 1.528 8.211 1 95.5 295 THR A C 1
ATOM 2295 O O . THR A 1 295 ? 1.085 2.576 7.965 1 95.5 295 THR A O 1
ATOM 2298 N N . ARG A 1 296 ? 1.041 0.414 8.633 1 91.25 296 ARG A N 1
ATOM 2299 C CA . ARG A 1 296 ? 2.486 0.211 8.633 1 91.25 296 ARG A CA 1
ATOM 2300 C C . ARG A 1 296 ? 2.852 -1.135 8.016 1 91.25 296 ARG A C 1
ATOM 2302 O O . ARG A 1 296 ? 2.115 -2.113 8.164 1 91.25 296 ARG A O 1
ATOM 2309 N N . THR A 1 297 ? 3.939 -1.093 7.289 1 92.69 297 THR A N 1
ATOM 2310 C CA . THR A 1 297 ? 4.438 -2.35 6.734 1 92.69 297 THR A CA 1
ATOM 2311 C C . THR A 1 297 ? 5.184 -3.15 7.801 1 92.69 297 THR A C 1
ATOM 2313 O O . THR A 1 297 ? 5.988 -2.596 8.547 1 92.69 297 THR A O 1
ATOM 2316 N N . GLU A 1 298 ? 4.859 -4.434 7.859 1 92.31 298 GLU A N 1
ATOM 2317 C CA . GLU A 1 298 ? 5.566 -5.316 8.781 1 92.31 298 GLU A CA 1
ATOM 2318 C C . GLU A 1 298 ? 7.059 -5.363 8.469 1 92.31 298 GLU A C 1
ATOM 2320 O O . GLU A 1 298 ? 7.453 -5.398 7.301 1 92.31 298 GLU A O 1
ATOM 2325 N N . LYS A 1 299 ? 7.863 -5.355 9.531 1 88.94 299 LYS A N 1
ATOM 2326 C CA . LYS A 1 299 ? 9.305 -5.52 9.344 1 88.94 299 LYS A CA 1
ATOM 2327 C C . LYS A 1 299 ? 9.633 -6.918 8.828 1 88.94 299 LYS A C 1
ATOM 2329 O O . LYS A 1 299 ? 9.242 -7.918 9.438 1 88.94 299 LYS A O 1
ATOM 2334 N N . PRO A 1 300 ? 10.328 -6.945 7.723 1 91.94 300 PRO A N 1
ATOM 2335 C CA . PRO A 1 300 ? 10.68 -8.273 7.211 1 91.94 300 PRO A CA 1
ATOM 2336 C C . PRO A 1 300 ? 11.656 -9.016 8.117 1 91.94 300 PRO A C 1
ATOM 2338 O O . PRO A 1 300 ? 12.539 -8.398 8.711 1 91.94 300 PRO A O 1
ATOM 2341 N N . LYS A 1 301 ? 11.516 -10.336 8.219 1 90.44 301 LYS A N 1
ATOM 2342 C CA . LYS A 1 301 ? 12.453 -11.211 8.914 1 90.44 301 LYS A CA 1
ATOM 2343 C C . LYS A 1 301 ? 13.57 -11.664 7.98 1 90.44 301 LYS A C 1
ATOM 2345 O O . LYS A 1 301 ? 13.312 -12.094 6.852 1 90.44 301 LYS A O 1
ATOM 2350 N N . MET A 1 302 ? 14.844 -11.57 8.469 1 94.25 302 MET A N 1
ATOM 2351 C CA . MET A 1 302 ? 15.969 -11.828 7.57 1 94.25 302 MET A CA 1
ATOM 2352 C C . MET A 1 302 ? 16.891 -12.898 8.148 1 94.25 302 MET A C 1
ATOM 2354 O O . MET A 1 302 ? 18.078 -12.938 7.828 1 94.25 302 MET A O 1
ATOM 2358 N N . LYS A 1 303 ? 16.328 -13.695 8.992 1 94.12 303 LYS A N 1
ATOM 2359 C CA . LYS A 1 303 ? 17.141 -14.719 9.641 1 94.12 303 LYS A CA 1
ATOM 2360 C C . LYS A 1 303 ? 17.75 -15.664 8.617 1 94.12 303 LYS A C 1
ATOM 2362 O O . LYS A 1 303 ? 18.938 -15.992 8.703 1 94.12 303 LYS A O 1
ATOM 2367 N N . GLN A 1 304 ? 16.984 -16.141 7.688 1 95.56 304 GLN A N 1
ATOM 2368 C CA . GLN A 1 304 ? 17.484 -17.047 6.656 1 95.56 304 GLN A CA 1
ATOM 2369 C C . GLN A 1 304 ? 18.531 -16.359 5.781 1 95.56 304 GLN A C 1
ATOM 2371 O O . GLN A 1 304 ? 19.5 -17 5.359 1 95.56 304 GLN A O 1
ATOM 2376 N N . GLU A 1 305 ? 18.312 -15.102 5.492 1 96.31 305 GLU A N 1
ATOM 2377 C CA . GLU A 1 305 ? 19.281 -14.336 4.711 1 96.31 305 GLU A CA 1
ATOM 2378 C C . GLU A 1 305 ? 20.625 -14.289 5.414 1 96.31 305 GLU A C 1
ATOM 2380 O O . GLU A 1 305 ? 21.672 -14.516 4.789 1 96.31 305 GLU A O 1
ATOM 2385 N N . GLU A 1 306 ? 20.609 -14.016 6.699 1 95.81 306 GLU A N 1
ATOM 2386 C CA . GLU A 1 306 ? 21.828 -13.961 7.484 1 95.81 306 GLU A CA 1
ATOM 2387 C C . GLU A 1 306 ? 22.562 -15.305 7.473 1 95.81 306 GLU A C 1
ATOM 2389 O O . GLU A 1 306 ? 23.781 -15.359 7.32 1 95.81 306 GLU A O 1
ATOM 2394 N N . GLN A 1 307 ? 21.812 -16.328 7.629 1 95.94 307 GLN A N 1
ATOM 2395 C CA . GLN A 1 307 ? 22.375 -17.672 7.613 1 95.94 307 GLN A CA 1
ATOM 2396 C C . GLN A 1 307 ? 23 -17.984 6.262 1 95.94 307 GLN A C 1
ATOM 2398 O O . GLN A 1 307 ? 24.125 -18.516 6.203 1 95.94 307 GLN A O 1
ATOM 2403 N N . LEU A 1 308 ? 22.312 -17.688 5.223 1 96 308 LEU A N 1
ATOM 2404 C CA . LEU A 1 308 ? 22.828 -17.969 3.887 1 96 308 LEU A CA 1
ATOM 2405 C C . LEU A 1 308 ? 24.062 -17.109 3.594 1 96 308 LEU A C 1
ATOM 2407 O O . LEU A 1 308 ? 25 -17.562 2.92 1 96 308 LEU A O 1
ATOM 2411 N N . GLN A 1 309 ? 24.078 -15.883 4.035 1 95.06 309 GLN A N 1
ATOM 2412 C CA . GLN A 1 309 ? 25.219 -15 3.842 1 95.06 309 GLN A CA 1
ATOM 2413 C C . GLN A 1 309 ? 26.484 -15.578 4.5 1 95.06 309 GLN A C 1
ATOM 2415 O O . GLN A 1 309 ? 27.562 -15.516 3.932 1 95.06 309 GLN A O 1
ATOM 2420 N N . ARG A 1 310 ? 26.281 -16.125 5.633 1 96.25 310 ARG A N 1
ATOM 2421 C CA . ARG A 1 310 ? 27.406 -16.75 6.336 1 96.25 310 ARG A CA 1
ATOM 2422 C C . ARG A 1 310 ? 27.969 -17.922 5.535 1 96.25 310 ARG A C 1
ATOM 2424 O O . ARG A 1 310 ? 29.156 -18.234 5.645 1 96.25 310 ARG A O 1
ATOM 2431 N N . GLN A 1 311 ? 27.219 -18.547 4.738 1 95.5 311 GLN A N 1
ATOM 2432 C CA . GLN A 1 311 ? 27.625 -19.688 3.916 1 95.5 311 GLN A CA 1
ATOM 2433 C C . GLN A 1 311 ? 28.094 -19.219 2.539 1 95.5 311 GLN A C 1
ATOM 2435 O O . GLN A 1 311 ? 28.406 -20.047 1.682 1 95.5 311 GLN A O 1
ATOM 2440 N N . GLY A 1 312 ? 28 -17.953 2.252 1 94.81 312 GLY A N 1
ATOM 2441 C CA . GLY A 1 312 ? 28.406 -17.422 0.965 1 94.81 312 GLY A CA 1
ATOM 2442 C C . GLY A 1 312 ? 27.359 -17.578 -0.112 1 94.81 312 GLY A C 1
ATOM 2443 O O . GLY A 1 312 ? 27.656 -17.531 -1.305 1 94.81 312 GLY A O 1
ATOM 2444 N N . ARG A 1 313 ? 26.141 -17.812 0.347 1 95.06 313 ARG A N 1
ATOM 2445 C CA . A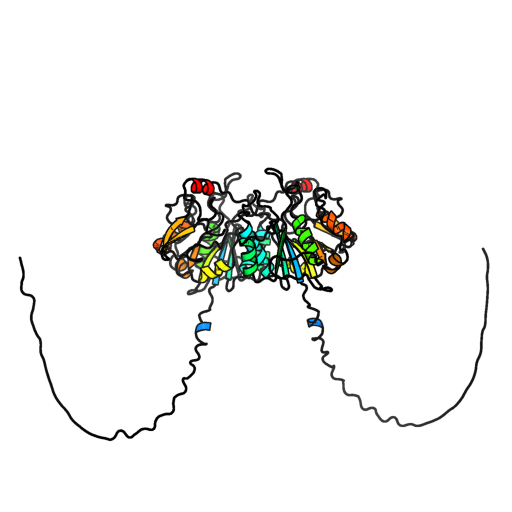RG A 1 313 ? 25.062 -18.109 -0.595 1 95.06 313 ARG A CA 1
ATOM 2446 C C . ARG A 1 313 ? 23.938 -17.094 -0.456 1 95.06 313 ARG A C 1
ATOM 2448 O O . ARG A 1 313 ? 22.766 -17.391 -0.753 1 95.06 313 ARG A O 1
ATOM 2455 N N . GLY A 1 314 ? 24.266 -15.898 0.061 1 95.62 314 GLY A N 1
ATOM 2456 C CA . GLY A 1 314 ? 23.25 -14.867 0.263 1 95.62 314 GLY A CA 1
ATOM 2457 C C . GLY A 1 314 ? 22.688 -14.328 -1.035 1 95.62 314 GLY A C 1
ATOM 2458 O O . GLY A 1 314 ? 23.172 -14.648 -2.117 1 95.62 314 GLY A O 1
ATOM 2459 N N . SER A 1 315 ? 21.625 -13.555 -0.878 1 96.44 315 SER A N 1
ATOM 2460 C CA . SER A 1 315 ? 21 -12.922 -2.039 1 96.44 315 SER A CA 1
ATOM 2461 C C . SER A 1 315 ? 22 -12.047 -2.789 1 96.44 315 SER A C 1
ATOM 2463 O O . SER A 1 315 ? 22.844 -11.383 -2.174 1 96.44 315 SER A O 1
ATOM 2465 N N . ASP A 1 316 ? 21.938 -12.062 -4.105 1 95.62 316 ASP A N 1
ATOM 2466 C CA . ASP A 1 316 ? 22.797 -11.211 -4.938 1 95.62 316 ASP A CA 1
ATOM 2467 C C . ASP A 1 316 ? 22.641 -9.742 -4.551 1 95.62 316 ASP A C 1
ATOM 2469 O O . ASP A 1 316 ? 21.547 -9.172 -4.684 1 95.62 316 ASP A O 1
ATOM 2473 N N . PRO A 1 317 ? 23.672 -9.141 -4.086 1 93.06 317 PRO A N 1
ATOM 2474 C CA . PRO A 1 317 ? 23.594 -7.746 -3.658 1 93.06 317 PRO A CA 1
ATOM 2475 C C . PRO A 1 317 ? 23.297 -6.793 -4.816 1 93.06 317 PRO A C 1
ATOM 2477 O O . PRO A 1 317 ? 22.875 -5.652 -4.59 1 93.06 317 PRO A O 1
ATOM 2480 N N . ALA A 1 318 ? 23.5 -7.25 -6.031 1 94.25 318 ALA A N 1
ATOM 2481 C CA . ALA A 1 318 ? 23.281 -6.398 -7.195 1 94.25 318 ALA A CA 1
ATOM 2482 C C . ALA A 1 318 ? 21.781 -6.25 -7.492 1 94.25 318 ALA A C 1
ATOM 2484 O O . ALA A 1 318 ? 21.375 -5.355 -8.234 1 94.25 318 ALA A O 1
ATOM 2485 N N . VAL A 1 319 ? 21.047 -7.117 -6.965 1 95.5 319 VAL A N 1
ATOM 2486 C CA . VAL A 1 319 ? 19.609 -7.039 -7.16 1 95.5 319 VAL A CA 1
ATOM 2487 C C . VAL A 1 319 ? 19 -6.047 -6.168 1 95.5 319 VAL A C 1
ATOM 2489 O O . VAL A 1 319 ? 19.094 -6.242 -4.953 1 95.5 319 VAL A O 1
ATOM 2492 N N . GLU A 1 320 ? 18.453 -4.965 -6.703 1 94.94 320 GLU A N 1
ATOM 2493 C CA . GLU A 1 320 ? 17.812 -3.961 -5.863 1 94.94 320 GLU A CA 1
ATOM 2494 C C . GLU A 1 320 ? 16.438 -4.434 -5.391 1 94.94 320 GLU A C 1
ATOM 2496 O O . GLU A 1 320 ? 15.609 -4.859 -6.195 1 94.94 320 GLU A O 1
ATOM 2501 N N . VAL A 1 321 ? 16.328 -4.418 -4.043 1 94.81 321 VAL A N 1
ATOM 2502 C CA . VAL A 1 321 ? 15.062 -4.844 -3.453 1 94.81 321 VAL A CA 1
ATOM 2503 C C . VAL A 1 321 ? 14.406 -3.67 -2.73 1 94.81 321 VAL A C 1
ATOM 2505 O O . VAL A 1 321 ? 15.086 -2.879 -2.072 1 94.81 321 VAL A O 1
ATOM 2508 N N . ARG B 1 1 ? 29.969 -58.188 -43.812 1 17.38 1 ARG B N 1
ATOM 2509 C CA . ARG B 1 1 ? 29.734 -58.906 -45.062 1 17.38 1 ARG B CA 1
ATOM 2510 C C . ARG B 1 1 ? 29.688 -57.969 -46.25 1 17.38 1 ARG B C 1
ATOM 2512 O O . ARG B 1 1 ? 29.516 -56.75 -46.062 1 17.38 1 ARG B O 1
ATOM 2519 N N . ARG B 1 2 ? 29.062 -58.594 -47.281 1 15.83 2 ARG B N 1
ATOM 2520 C CA . ARG B 1 2 ? 29.266 -58.531 -48.719 1 15.83 2 ARG B CA 1
ATOM 2521 C C . ARG B 1 2 ? 28.766 -57.219 -49.312 1 15.83 2 ARG B C 1
ATOM 2523 O O . ARG B 1 2 ? 28.062 -56.469 -48.625 1 15.83 2 ARG B O 1
ATOM 2530 N N . ALA B 1 3 ? 28 -57.375 -50.375 1 15.72 3 ALA B N 1
ATOM 2531 C CA . ALA B 1 3 ? 28.156 -57.25 -51.844 1 15.72 3 ALA B CA 1
ATOM 2532 C C . ALA B 1 3 ? 27.312 -56.062 -52.375 1 15.72 3 ALA B C 1
ATOM 2534 O O . ALA B 1 3 ? 27.797 -55.25 -53.156 1 15.72 3 ALA B O 1
ATOM 2535 N N . ARG B 1 4 ? 25.906 -56.188 -52.406 1 16.11 4 ARG B N 1
ATOM 2536 C CA . ARG B 1 4 ? 25.281 -56.344 -53.719 1 16.11 4 ARG B CA 1
ATOM 2537 C C . ARG B 1 4 ? 25.109 -55 -54.406 1 16.11 4 ARG B C 1
ATOM 2539 O O . ARG B 1 4 ? 25.078 -53.969 -53.75 1 16.11 4 ARG B O 1
ATOM 2546 N N . GLY B 1 5 ? 24.719 -55.031 -55.688 1 15.38 5 GLY B N 1
ATOM 2547 C CA . GLY B 1 5 ? 25.031 -54.719 -57.062 1 15.38 5 GLY B CA 1
ATOM 2548 C C . GLY B 1 5 ? 24.234 -53.531 -57.594 1 15.38 5 GLY B C 1
ATOM 2549 O O . GLY B 1 5 ? 24.828 -52.562 -58.094 1 15.38 5 GLY B O 1
ATOM 2550 N N . ARG B 1 6 ? 22.875 -53.688 -57.938 1 15.79 6 ARG B N 1
ATOM 2551 C CA . ARG B 1 6 ? 22.5 -53.719 -59.375 1 15.79 6 ARG B CA 1
ATOM 2552 C C . ARG B 1 6 ? 22.156 -52.312 -59.875 1 15.79 6 ARG B C 1
ATOM 2554 O O . ARG B 1 6 ? 21.828 -51.438 -59.062 1 15.79 6 ARG B O 1
ATOM 2561 N N . ARG B 1 7 ? 21.766 -52.219 -61.156 1 14.77 7 ARG B N 1
ATOM 2562 C CA . ARG B 1 7 ? 22.047 -51.656 -62.469 1 14.77 7 ARG B CA 1
ATOM 2563 C C . ARG B 1 7 ? 21.016 -50.625 -62.875 1 14.77 7 ARG B C 1
ATOM 2565 O O . ARG B 1 7 ? 21.375 -49.562 -63.375 1 14.77 7 ARG B O 1
ATOM 2572 N N . SER B 1 8 ? 19.625 -50.875 -62.812 1 14.8 8 SER B N 1
ATOM 2573 C CA . SER B 1 8 ? 18.984 -50.938 -64.125 1 14.8 8 SER B CA 1
ATOM 2574 C C . SER B 1 8 ? 18.688 -49.531 -64.688 1 14.8 8 SER B C 1
ATOM 2576 O O . SER B 1 8 ? 18.609 -48.562 -63.906 1 14.8 8 SER B O 1
ATOM 2578 N N . THR B 1 9 ? 18.281 -49.375 -66.062 1 14.27 9 THR B N 1
ATOM 2579 C CA . THR B 1 9 ? 18.453 -48.812 -67.375 1 14.27 9 THR B CA 1
ATOM 2580 C C . THR B 1 9 ? 17.328 -47.844 -67.688 1 14.27 9 THR B C 1
ATOM 2582 O O . THR B 1 9 ? 17.484 -47 -68.562 1 14.27 9 THR B O 1
ATOM 2585 N N . ARG B 1 10 ? 16.016 -48.062 -67.062 1 14.4 10 ARG B N 1
ATOM 2586 C CA . ARG B 1 10 ? 15.016 -48.094 -68.125 1 14.4 10 ARG B CA 1
ATOM 2587 C C . ARG B 1 10 ? 15 -46.781 -68.875 1 14.4 10 ARG B C 1
ATOM 2589 O O . ARG B 1 10 ? 15.414 -45.75 -68.375 1 14.4 10 ARG B O 1
ATOM 2596 N N . ARG B 1 11 ? 13.742 -46.438 -69.438 1 15.02 11 ARG B N 1
ATOM 2597 C CA . ARG B 1 11 ? 13.148 -46.438 -70.812 1 15.02 11 ARG B CA 1
ATOM 2598 C C . ARG B 1 11 ? 13.102 -45 -71.375 1 15.02 11 ARG B C 1
ATOM 2600 O O . ARG B 1 11 ? 13.258 -44.031 -70.625 1 15.02 11 ARG B O 1
ATOM 2607 N N . GLY B 1 12 ? 12.211 -44.812 -72.375 1 14.35 12 GLY B N 1
ATOM 2608 C CA . GLY B 1 12 ? 12.172 -44.562 -73.812 1 14.35 12 GLY B CA 1
ATOM 2609 C C . GLY B 1 12 ? 11.875 -43.125 -74.125 1 14.35 12 GLY B C 1
ATOM 2610 O O . GLY B 1 12 ? 12.641 -42.469 -74.812 1 14.35 12 GLY B O 1
ATOM 2611 N N . ARG B 1 13 ? 10.508 -42.719 -74.312 1 15.02 13 ARG B N 1
ATOM 2612 C CA . ARG B 1 13 ? 10.008 -42.469 -75.625 1 15.02 13 ARG B CA 1
ATOM 2613 C C . ARG B 1 13 ? 10.156 -41 -76 1 15.02 13 ARG B C 1
ATOM 2615 O O . ARG B 1 13 ? 10.258 -40.156 -75.125 1 15.02 13 ARG B O 1
ATOM 2622 N N . CYS B 1 14 ? 9.562 -40.625 -77.188 1 14.48 14 CYS B N 1
ATOM 2623 C CA . CYS B 1 14 ? 9.875 -40.094 -78.5 1 14.48 14 CYS B CA 1
ATOM 2624 C C . CYS B 1 14 ? 9.648 -38.594 -78.562 1 14.48 14 CYS B C 1
ATOM 2626 O O . CYS B 1 14 ? 10.578 -37.844 -78.812 1 14.48 14 CYS B O 1
ATOM 2628 N N . ARG B 1 15 ? 8.547 -38.188 -79.312 1 14.37 15 ARG B N 1
ATOM 2629 C CA . ARG B 1 15 ? 8.734 -37.625 -80.688 1 14.37 15 ARG B CA 1
ATOM 2630 C C . ARG B 1 15 ? 8.641 -36.094 -80.625 1 14.37 15 ARG B C 1
ATOM 2632 O O . ARG B 1 15 ? 9.531 -35.406 -81.125 1 14.37 15 ARG B O 1
ATOM 2639 N N . GLY B 1 16 ? 7.387 -35.469 -80.938 1 14.29 16 GLY B N 1
ATOM 2640 C CA . GLY B 1 16 ? 7.219 -34.812 -82.25 1 14.29 16 GLY B CA 1
ATOM 2641 C C . GLY B 1 16 ? 7.582 -33.344 -82.188 1 14.29 16 GLY B C 1
ATOM 2642 O O . GLY B 1 16 ? 7.84 -32.781 -81.125 1 14.29 16 GLY B O 1
ATOM 2643 N N . GLY B 1 17 ? 6.699 -32.438 -83 1 14.48 17 GLY B N 1
ATOM 2644 C CA . GLY B 1 17 ? 6.934 -31.688 -84.188 1 14.48 17 GLY B CA 1
ATOM 2645 C C . GLY B 1 17 ? 7.301 -30.234 -83.938 1 14.48 17 GLY B C 1
ATOM 2646 O O . GLY B 1 17 ? 8.469 -29.844 -84.062 1 14.48 17 GLY B O 1
ATOM 2647 N N . VAL B 1 18 ? 6.352 -29.219 -84.375 1 15.94 18 VAL B N 1
ATOM 2648 C CA . VAL B 1 18 ? 6.566 -28.312 -85.5 1 15.94 18 VAL B CA 1
ATOM 2649 C C . VAL B 1 18 ? 7.145 -27 -85 1 15.94 18 VAL B C 1
ATOM 2651 O O . VAL B 1 18 ? 6.996 -26.656 -83.812 1 15.94 18 VAL B O 1
ATOM 2654 N N . CYS B 1 19 ? 7.512 -26.094 -86 1 14.88 19 CYS B N 1
ATOM 2655 C CA . CYS B 1 19 ? 8.57 -25.188 -86.438 1 14.88 19 CYS B CA 1
ATOM 2656 C C . CYS B 1 19 ? 8.32 -23.766 -85.875 1 14.88 19 CYS B C 1
ATOM 2658 O O . CYS B 1 19 ? 9.258 -23.047 -85.562 1 14.88 19 CYS B O 1
ATOM 2660 N N . ARG B 1 20 ? 7.047 -23.188 -86 1 15.49 20 ARG B N 1
ATOM 2661 C CA . ARG B 1 20 ? 7.094 -22.062 -86.875 1 15.49 20 ARG B CA 1
ATOM 2662 C C . ARG B 1 20 ? 7.754 -20.844 -86.25 1 15.49 20 ARG B C 1
ATOM 2664 O O . ARG B 1 20 ? 7.746 -20.734 -85 1 15.49 20 ARG B O 1
ATOM 2671 N N . LEU B 1 21 ? 7.816 -19.719 -87.062 1 15.32 21 LEU B N 1
ATOM 2672 C CA . LEU B 1 21 ? 8.812 -18.734 -87.5 1 15.32 21 LEU B CA 1
ATOM 2673 C C . LEU B 1 21 ? 8.852 -17.562 -86.5 1 15.32 21 LEU B C 1
ATOM 2675 O O . LEU B 1 21 ? 9.906 -17.234 -86 1 15.32 21 LEU B O 1
ATOM 2679 N N . ALA B 1 22 ? 8.469 -16.312 -87.125 1 15.6 22 ALA B N 1
ATOM 2680 C CA . ALA B 1 22 ? 9.406 -15.242 -87.438 1 15.6 22 ALA B CA 1
ATOM 2681 C C . ALA B 1 22 ? 9.453 -14.195 -86.375 1 15.6 22 ALA B C 1
ATOM 2683 O O . ALA B 1 22 ? 10.523 -13.852 -85.875 1 15.6 22 ALA B O 1
ATOM 2684 N N . GLY B 1 23 ? 8.539 -13.141 -86.438 1 16.83 23 GLY B N 1
ATOM 2685 C CA . GLY B 1 23 ? 8.953 -11.805 -86.812 1 16.83 23 GLY B CA 1
ATOM 2686 C C . GLY B 1 23 ? 9.312 -10.93 -85.625 1 16.83 23 GLY B C 1
ATOM 2687 O O . GLY B 1 23 ? 8.977 -11.258 -84.438 1 16.83 23 GLY B O 1
ATOM 2688 N N . GLY B 1 24 ? 9.797 -9.68 -85.938 1 16.77 24 GLY B N 1
ATOM 2689 C CA . GLY B 1 24 ? 10.875 -8.797 -85.562 1 16.77 24 GLY B CA 1
ATOM 2690 C C . GLY B 1 24 ? 10.531 -7.984 -84.312 1 16.77 24 GLY B C 1
ATOM 2691 O O . GLY B 1 24 ? 11.289 -7.988 -83.312 1 16.77 24 GLY B O 1
ATOM 2692 N N . GLY B 1 25 ? 9.758 -6.926 -84.5 1 18.58 25 GLY B N 1
ATOM 2693 C CA . GLY B 1 25 ? 10.25 -5.57 -84.312 1 18.58 25 GLY B CA 1
ATOM 2694 C C . GLY B 1 25 ? 10.039 -5.016 -82.938 1 18.58 25 GLY B C 1
ATOM 2695 O O . GLY B 1 25 ? 8.898 -4.797 -82.5 1 18.58 25 GLY B O 1
ATOM 2696 N N . ARG B 1 26 ? 10.664 -5.375 -82 1 21.45 26 ARG B N 1
ATOM 2697 C CA . ARG B 1 26 ? 10.242 -5.121 -80.625 1 21.45 26 ARG B CA 1
ATOM 2698 C C . ARG B 1 26 ? 10.438 -3.656 -80.25 1 21.45 26 ARG B C 1
ATOM 2700 O O . ARG B 1 26 ? 11.562 -3.152 -80.25 1 21.45 26 ARG B O 1
ATOM 2707 N N . GLY B 1 27 ? 9.578 -2.85 -80.812 1 20.95 27 GLY B N 1
ATOM 2708 C CA . GLY B 1 27 ? 9.859 -1.444 -80.562 1 20.95 27 GLY B CA 1
ATOM 2709 C C . GLY B 1 27 ? 10.156 -1.143 -79.125 1 20.95 27 GLY B C 1
ATOM 2710 O O . GLY B 1 27 ? 9.867 -1.961 -78.25 1 20.95 27 GLY B O 1
ATOM 2711 N N . PRO B 1 28 ? 10.852 0.081 -78.938 1 22.72 28 PRO B N 1
ATOM 2712 C CA . PRO B 1 28 ? 11.68 0.502 -77.812 1 22.72 28 PRO B CA 1
ATOM 2713 C C . PRO B 1 28 ? 10.867 0.708 -76.562 1 22.72 28 PRO B C 1
ATOM 2715 O O . PRO B 1 28 ? 9.727 1.188 -76.562 1 22.72 28 PRO B O 1
ATOM 2718 N N . LEU B 1 29 ? 10.828 -0.244 -75.625 1 23.59 29 LEU B N 1
ATOM 2719 C CA . LEU B 1 29 ? 10.07 -0.288 -74.375 1 23.59 29 LEU B CA 1
ATOM 2720 C C . LEU B 1 29 ? 10.414 0.905 -73.5 1 23.59 29 LEU B C 1
ATOM 2722 O O . LEU B 1 29 ? 11.578 1.108 -73.188 1 23.59 29 LEU B O 1
ATOM 2726 N N . LEU B 1 30 ? 9.797 1.978 -73.938 1 25.12 30 LEU B N 1
ATOM 2727 C CA . LEU B 1 30 ? 10.047 3.211 -73.25 1 25.12 30 LEU B CA 1
ATOM 2728 C C . LEU B 1 30 ? 10.078 2.949 -71.75 1 25.12 30 LEU B C 1
ATOM 2730 O O . LEU B 1 30 ? 9.375 2.061 -71.25 1 25.12 30 LEU B O 1
ATOM 2734 N N . PRO B 1 31 ? 11.195 3.523 -71.125 1 24.47 31 PRO B N 1
ATOM 2735 C CA . PRO B 1 31 ? 11.641 3.195 -69.75 1 24.47 31 PRO B CA 1
ATOM 2736 C C . PRO B 1 31 ? 10.555 3.453 -68.688 1 24.47 31 PRO B C 1
ATOM 2738 O O . PRO B 1 31 ? 9.734 4.352 -68.875 1 24.47 31 PRO B O 1
ATOM 2741 N N . ALA B 1 32 ? 9.859 2.338 -68.25 1 26.02 32 ALA B N 1
ATOM 2742 C CA . ALA B 1 32 ? 8.797 2.369 -67.25 1 26.02 32 ALA B CA 1
ATOM 2743 C C . ALA B 1 32 ? 9.211 3.215 -66.062 1 26.02 32 ALA B C 1
ATOM 2745 O O . ALA B 1 32 ? 10.32 3.076 -65.562 1 26.02 32 ALA B O 1
ATOM 2746 N N . GLY B 1 33 ? 8.859 4.516 -66.188 1 26.47 33 GLY B N 1
ATOM 2747 C CA . GLY B 1 33 ? 9.133 5.488 -65.125 1 26.47 33 GLY B CA 1
ATOM 2748 C C . GLY B 1 33 ? 9.008 4.914 -63.719 1 26.47 33 GLY B C 1
ATOM 2749 O O . GLY B 1 33 ? 8.414 3.854 -63.531 1 26.47 33 GLY B O 1
ATOM 2750 N N . PRO B 1 34 ? 10.023 5.375 -62.812 1 28.03 34 PRO B N 1
ATOM 2751 C CA . PRO B 1 34 ? 10.258 4.738 -61.531 1 28.03 34 PRO B CA 1
ATOM 2752 C C . PRO B 1 34 ? 8.977 4.586 -60.688 1 28.03 34 PRO B C 1
ATOM 2754 O O . PRO B 1 34 ? 8.062 5.41 -60.812 1 28.03 34 PRO B O 1
ATOM 2757 N N . ARG B 1 35 ? 8.414 3.316 -60.594 1 28.08 35 ARG B N 1
ATOM 2758 C CA . ARG B 1 35 ? 7.262 2.986 -59.75 1 28.08 35 ARG B CA 1
ATOM 2759 C C . ARG B 1 35 ? 7.375 3.637 -58.375 1 28.08 35 ARG B C 1
ATOM 2761 O O . ARG B 1 35 ? 8.43 3.578 -57.75 1 28.08 35 ARG B O 1
ATOM 2768 N N . LEU B 1 36 ? 6.746 4.766 -58.312 1 29.44 36 LEU B N 1
ATOM 2769 C CA . LEU B 1 36 ? 6.633 5.422 -57 1 29.44 36 LEU B CA 1
ATOM 2770 C C . LEU B 1 36 ? 6.328 4.406 -55.906 1 29.44 36 LEU B C 1
ATOM 2772 O O . LEU B 1 36 ? 5.445 3.561 -56.062 1 29.44 36 LEU B O 1
ATOM 2776 N N . PRO B 1 37 ? 7.41 4.047 -55.094 1 27.89 37 PRO B N 1
ATOM 2777 C CA . PRO B 1 37 ? 7.121 2.994 -54.125 1 27.89 37 PRO B CA 1
ATOM 2778 C C . PRO B 1 37 ? 5.82 3.24 -53.375 1 27.89 37 PRO B C 1
ATOM 2780 O O . PRO B 1 37 ? 5.441 4.391 -53.125 1 27.89 37 PRO B O 1
ATOM 2783 N N . ARG B 1 38 ? 4.762 2.455 -53.625 1 27.22 38 ARG B N 1
ATOM 2784 C CA . ARG B 1 38 ? 3.559 2.432 -52.812 1 27.22 38 ARG B CA 1
ATOM 2785 C C . ARG B 1 38 ? 3.914 2.494 -51.312 1 27.22 38 ARG B C 1
ATOM 2787 O O . ARG B 1 38 ? 4.754 1.726 -50.844 1 27.22 38 ARG B O 1
ATOM 2794 N N . ARG B 1 39 ? 3.828 3.67 -50.781 1 27.81 39 ARG B N 1
ATOM 2795 C CA . ARG B 1 39 ? 3.805 3.75 -49.312 1 27.81 39 ARG B CA 1
ATOM 2796 C C . ARG B 1 39 ? 3.02 2.588 -48.719 1 27.81 39 ARG B C 1
ATOM 2798 O O . ARG B 1 39 ? 1.824 2.441 -48.969 1 27.81 39 ARG B O 1
ATOM 2805 N N . ARG B 1 40 ? 3.641 1.412 -48.594 1 26.48 40 ARG B N 1
ATOM 2806 C CA . ARG B 1 40 ? 3.029 0.286 -47.906 1 26.48 40 ARG B CA 1
ATOM 2807 C C . ARG B 1 40 ? 2.244 0.758 -46.688 1 26.48 40 ARG B C 1
ATOM 2809 O O . ARG B 1 40 ? 2.74 1.564 -45.906 1 26.48 40 ARG B O 1
ATOM 2816 N N . ARG B 1 41 ? 0.917 0.584 -46.75 1 29.2 41 ARG B N 1
ATOM 2817 C CA . ARG B 1 41 ? -0.094 0.549 -45.688 1 29.2 41 ARG B CA 1
ATOM 2818 C C . ARG B 1 41 ? 0.403 -0.231 -44.5 1 29.2 41 ARG B C 1
ATOM 2820 O O . ARG B 1 41 ? 0.197 -1.442 -44.406 1 29.2 41 ARG B O 1
ATOM 2827 N N . ARG B 1 42 ? 1.796 -0.092 -44.188 1 27.62 42 ARG B N 1
ATOM 2828 C CA . ARG B 1 42 ? 2.168 -0.903 -43.031 1 27.62 42 ARG B CA 1
ATOM 2829 C C . ARG B 1 42 ? 1.248 -0.622 -41.844 1 27.62 42 ARG B C 1
ATOM 2831 O O . ARG B 1 42 ? 1.462 -1.146 -40.75 1 27.62 42 ARG B O 1
ATOM 2838 N N . TYR B 1 43 ? 0.638 0.602 -41.906 1 28.14 43 TYR B N 1
ATOM 2839 C CA . TYR B 1 43 ? 0.188 0.945 -40.562 1 28.14 43 TYR B CA 1
ATOM 2840 C C . TYR B 1 43 ? -0.923 0.009 -40.094 1 28.14 43 TYR B C 1
ATOM 2842 O O . TYR B 1 43 ? -1.506 0.205 -39.031 1 28.14 43 TYR B O 1
ATOM 2850 N N . GLY B 1 44 ? -1.577 -0.706 -41.156 1 27.72 44 GLY B N 1
ATOM 2851 C CA . GLY B 1 44 ? -2.857 -1.215 -40.688 1 27.72 44 GLY B CA 1
ATOM 2852 C C . GLY B 1 44 ? -2.721 -2.305 -39.625 1 27.72 44 GLY B C 1
ATOM 2853 O O . GLY B 1 44 ? -3.654 -2.561 -38.875 1 27.72 44 GLY B O 1
ATOM 2854 N N . HIS B 1 45 ? -1.806 -3.305 -39.938 1 29.02 45 HIS B N 1
ATOM 2855 C CA . HIS B 1 45 ? -1.944 -4.602 -39.281 1 29.02 45 HIS B CA 1
ATOM 2856 C C . HIS B 1 45 ? -1.54 -4.52 -37.812 1 29.02 45 HIS B C 1
ATOM 2858 O O . HIS B 1 45 ? -1.744 -5.473 -37.031 1 29.02 45 HIS B O 1
ATOM 2864 N N . GLU B 1 46 ? -0.614 -3.625 -37.531 1 30.14 46 GLU B N 1
ATOM 2865 C CA . GLU B 1 46 ? -0.098 -3.734 -36.156 1 30.14 46 GLU B CA 1
ATOM 2866 C C . GLU B 1 46 ? -1.146 -3.309 -35.156 1 30.14 46 GLU B C 1
ATOM 2868 O O . GLU B 1 46 ? -0.98 -3.537 -33.938 1 30.14 46 GLU B O 1
ATOM 2873 N N . ALA B 1 47 ? -2.066 -2.482 -35.5 1 35.53 47 ALA B N 1
ATOM 2874 C CA . ALA B 1 47 ? -3.057 -2.059 -34.5 1 35.53 47 ALA B CA 1
ATOM 2875 C C . ALA B 1 47 ? -3.98 -3.211 -34.125 1 35.53 47 ALA B C 1
ATOM 2877 O O . ALA B 1 47 ? -4.707 -3.131 -33.156 1 35.53 47 ALA B O 1
ATOM 2878 N N . GLU B 1 48 ? -4.148 -4.164 -34.969 1 30.83 48 GLU B N 1
ATOM 2879 C CA . GLU B 1 48 ? -5.164 -5.168 -34.688 1 30.83 48 GLU B CA 1
ATOM 2880 C C . GLU B 1 48 ? -4.715 -6.09 -33.562 1 30.83 48 GLU B C 1
ATOM 2882 O O . GLU B 1 48 ? -5.547 -6.695 -32.875 1 30.83 48 GLU B O 1
ATOM 2887 N N . ALA B 1 49 ? -3.496 -6.562 -33.562 1 34.31 49 ALA B N 1
ATOM 2888 C CA . ALA B 1 49 ? -3.131 -7.582 -32.562 1 34.31 49 ALA B CA 1
ATOM 2889 C C . ALA B 1 49 ? -3.121 -7.004 -31.156 1 34.31 49 ALA B C 1
ATOM 2891 O O . ALA B 1 49 ? -2.699 -7.672 -30.203 1 34.31 49 ALA B O 1
ATOM 2892 N N . GLU B 1 50 ? -2.979 -5.758 -31.047 1 38.62 50 GLU B N 1
ATOM 2893 C CA . GLU B 1 50 ? -2.99 -5.191 -29.703 1 38.62 50 GLU B CA 1
ATOM 2894 C C . GLU B 1 50 ? -4.199 -5.672 -28.906 1 38.62 50 GLU B C 1
ATOM 2896 O O . GLU B 1 50 ? -5.109 -4.895 -28.625 1 38.62 50 GLU B O 1
ATOM 2901 N N . GLU B 1 51 ? -4.812 -6.789 -29.344 1 35.34 51 GLU B N 1
ATOM 2902 C CA . GLU B 1 51 ? -5.969 -7.293 -28.609 1 35.34 51 GLU B CA 1
ATOM 2903 C C . GLU B 1 51 ? -5.727 -7.246 -27.109 1 35.34 51 GLU B C 1
ATOM 2905 O O . GLU B 1 51 ? -4.578 -7.238 -26.656 1 35.34 51 GLU B O 1
ATOM 2910 N N . ARG B 1 52 ? -6.879 -7.617 -26.234 1 36.94 52 ARG B N 1
ATOM 2911 C CA . ARG B 1 52 ? -7.477 -7.598 -24.906 1 36.94 52 ARG B CA 1
ATOM 2912 C C . ARG B 1 52 ? -6.707 -8.5 -23.953 1 36.94 52 ARG B C 1
ATOM 2914 O O . ARG B 1 52 ? -6.918 -9.719 -23.938 1 36.94 52 ARG B O 1
ATOM 2921 N N . VAL B 1 53 ? -5.488 -8.523 -23.938 1 41.22 53 VAL B N 1
ATOM 2922 C CA . VAL B 1 53 ? -4.988 -9.367 -22.859 1 41.22 53 VAL B CA 1
ATOM 2923 C C . VAL B 1 53 ? -5.699 -9.016 -21.547 1 41.22 53 VAL B C 1
ATOM 2925 O O . VAL B 1 53 ? -5.559 -7.898 -21.047 1 41.22 53 VAL B O 1
ATOM 2928 N N . SER B 1 54 ? -6.891 -9.648 -21.375 1 46.56 54 SER B N 1
ATOM 2929 C CA . SER B 1 54 ? -7.551 -9.562 -20.078 1 46.56 54 SER B CA 1
ATOM 2930 C C . SER B 1 54 ? -6.695 -10.18 -18.984 1 46.56 54 SER B C 1
ATOM 2932 O O . SER B 1 54 ? -6.156 -11.273 -19.156 1 46.56 54 SER B O 1
ATOM 2934 N N . ARG B 1 55 ? -5.844 -9.352 -18.344 1 55.12 55 ARG B N 1
ATOM 2935 C CA . ARG B 1 55 ? -5.191 -9.836 -17.125 1 55.12 55 ARG B CA 1
ATOM 2936 C C . ARG B 1 55 ? -6.211 -10.102 -16.031 1 55.12 55 ARG B C 1
ATOM 2938 O O . ARG B 1 55 ? -7.078 -9.266 -15.766 1 55.12 55 ARG B O 1
ATOM 2945 N N . LEU B 1 56 ? -6.477 -11.453 -15.844 1 52.91 56 LEU B N 1
ATOM 2946 C CA . LEU B 1 56 ? -7.332 -11.859 -14.734 1 52.91 56 LEU B CA 1
ATOM 2947 C C . LEU B 1 56 ? -6.531 -11.969 -13.445 1 52.91 56 LEU B C 1
ATOM 2949 O O . LEU B 1 56 ? -5.488 -12.625 -13.414 1 52.91 56 LEU B O 1
ATOM 2953 N N . LEU B 1 57 ? -6.676 -11.078 -12.594 1 55.28 57 LEU B N 1
ATOM 2954 C CA . LEU B 1 57 ? -5.984 -11.062 -11.305 1 55.28 57 LEU B CA 1
ATOM 2955 C C . LEU B 1 57 ? -6.883 -11.602 -10.195 1 55.28 57 LEU B C 1
ATOM 2957 O O . LEU B 1 57 ? -7.672 -10.859 -9.609 1 55.28 57 LEU B O 1
ATOM 2961 N N . PRO B 1 58 ? -6.945 -13.102 -10.117 1 44.97 58 PRO B N 1
ATOM 2962 C CA . PRO B 1 58 ? -7.688 -13.531 -8.93 1 44.97 58 PRO B CA 1
ATOM 2963 C C . PRO B 1 58 ? -7.039 -13.07 -7.629 1 44.97 58 PRO B C 1
ATOM 2965 O O . PRO B 1 58 ? -5.824 -13.195 -7.461 1 44.97 58 PRO B O 1
ATOM 2968 N N . GLY B 1 59 ? -7.402 -11.945 -6.988 1 49.59 59 GLY B N 1
ATOM 2969 C CA . GLY B 1 59 ? -6.922 -11.555 -5.676 1 49.59 59 GLY B CA 1
ATOM 2970 C C . GLY B 1 59 ? -7.715 -12.172 -4.539 1 49.59 59 GLY B C 1
ATOM 2971 O O . GLY B 1 59 ? -8.945 -12.25 -4.605 1 49.59 59 GLY B O 1
ATOM 2972 N N . VAL B 1 60 ? -7.105 -13.188 -3.717 1 46.91 60 VAL B N 1
ATOM 2973 C CA . VAL B 1 60 ? -7.699 -13.789 -2.523 1 46.91 60 VAL B CA 1
ATOM 2974 C C . VAL B 1 60 ? -7.586 -12.812 -1.35 1 46.91 60 VAL B C 1
ATOM 2976 O O . VAL B 1 60 ? -6.535 -12.203 -1.142 1 46.91 60 VAL B O 1
ATOM 2979 N N . ASP B 1 61 ? -8.703 -12.281 -0.965 1 46.44 61 ASP B N 1
ATOM 2980 C CA . ASP B 1 61 ? -8.688 -11.703 0.376 1 46.44 61 ASP B CA 1
ATOM 2981 C C . ASP B 1 61 ? -8.367 -12.758 1.428 1 46.44 61 ASP B C 1
ATOM 2983 O O . ASP B 1 61 ? -9.211 -13.609 1.737 1 46.44 61 ASP B O 1
ATOM 2987 N N . ARG B 1 62 ? -7.062 -13.219 1.431 1 47.56 62 ARG B N 1
ATOM 2988 C CA . ARG B 1 62 ? -6.566 -14.398 2.145 1 47.56 62 ARG B CA 1
ATOM 2989 C C . ARG B 1 62 ? -6.992 -14.367 3.609 1 47.56 62 ARG B C 1
ATOM 2991 O O . ARG B 1 62 ? -6.926 -15.383 4.301 1 47.56 62 ARG B O 1
ATOM 2998 N N . ARG B 1 63 ? -6.699 -13.32 4.383 1 46.16 63 ARG B N 1
ATOM 2999 C CA . ARG B 1 63 ? -6.613 -13.664 5.797 1 46.16 63 ARG B CA 1
ATOM 3000 C C . ARG B 1 63 ? -7.996 -13.695 6.441 1 46.16 63 ARG B C 1
ATOM 3002 O O . ARG B 1 63 ? -8.711 -12.688 6.438 1 46.16 63 ARG B O 1
ATOM 3009 N N . PRO B 1 64 ? -8.422 -15.023 6.531 1 41.72 64 PRO B N 1
ATOM 3010 C CA . PRO B 1 64 ? -9.633 -15.039 7.352 1 41.72 64 PRO B CA 1
ATOM 3011 C C . PRO B 1 64 ? -9.555 -14.086 8.539 1 41.72 64 PRO B C 1
ATOM 3013 O O . PRO B 1 64 ? -8.461 -13.812 9.047 1 41.72 64 PRO B O 1
ATOM 3016 N N . PRO B 1 65 ? -10.555 -13.273 8.664 1 40.41 65 PRO B N 1
ATOM 3017 C CA . PRO B 1 65 ? -10.562 -12.617 9.977 1 40.41 65 PRO B CA 1
ATOM 3018 C C . PRO B 1 65 ? -10.195 -13.57 11.109 1 40.41 65 PRO B C 1
ATOM 3020 O O . PRO B 1 65 ? -10.445 -14.773 11.016 1 40.41 65 PRO B O 1
ATOM 3023 N N . LEU B 1 66 ? -9.078 -13.461 11.797 1 38.72 66 LEU B N 1
ATOM 3024 C CA . LEU B 1 66 ? -8.711 -14.312 12.922 1 38.72 66 LEU B CA 1
ATOM 3025 C C . LEU B 1 66 ? -9.953 -14.867 13.609 1 38.72 66 LEU B C 1
ATOM 3027 O O . LEU B 1 66 ? -9.875 -15.844 14.352 1 38.72 66 LEU B O 1
ATOM 3031 N N . ARG B 1 67 ? -11.016 -14.117 14.008 1 33.03 67 ARG B N 1
ATOM 3032 C CA . ARG B 1 67 ? -12.289 -14.578 14.547 1 33.03 67 ARG B CA 1
ATOM 3033 C C . ARG B 1 67 ? -13.406 -14.422 13.523 1 33.03 67 ARG B C 1
ATOM 3035 O O . ARG B 1 67 ? -13.383 -13.492 12.711 1 33.03 67 ARG B O 1
ATOM 3042 N N . ALA B 1 68 ? -14.297 -15.352 13.43 1 32.03 68 ALA B N 1
ATOM 3043 C CA . ALA B 1 68 ? -15.609 -15.367 12.789 1 32.03 68 ALA B CA 1
ATOM 3044 C C . ALA B 1 68 ? -16.312 -14.023 12.938 1 32.03 68 ALA B C 1
ATOM 3046 O O . ALA B 1 68 ? -16.531 -13.547 14.062 1 32.03 68 ALA B O 1
ATOM 3047 N N . GLY B 1 69 ? -16.438 -13.109 11.867 1 37.31 69 GLY B N 1
ATOM 3048 C CA . GLY B 1 69 ? -17.156 -11.852 11.812 1 37.31 69 GLY B CA 1
ATOM 3049 C C . GLY B 1 69 ? -16.25 -10.648 11.688 1 37.31 69 GLY B C 1
ATOM 3050 O O . GLY B 1 69 ? -16.703 -9.531 11.453 1 37.31 69 GLY B O 1
ATOM 3051 N N . ALA B 1 70 ? -15.164 -10.664 12.391 1 42.47 70 ALA B N 1
ATOM 3052 C CA . ALA B 1 70 ? -14.484 -9.375 12.484 1 42.47 70 ALA B CA 1
ATOM 3053 C C . ALA B 1 70 ? -13.633 -9.117 11.242 1 42.47 70 ALA B C 1
ATOM 3055 O O . ALA B 1 70 ? -12.766 -9.922 10.898 1 42.47 70 ALA B O 1
ATOM 3056 N N . ALA B 1 71 ? -14.156 -8.555 10.297 1 53.91 71 ALA B N 1
ATOM 3057 C CA . ALA B 1 71 ? -13.422 -7.969 9.18 1 53.91 71 ALA B CA 1
ATOM 3058 C C . ALA B 1 71 ? -12.055 -7.457 9.633 1 53.91 71 ALA B C 1
ATOM 3060 O O . ALA B 1 71 ? -11.938 -6.848 10.695 1 53.91 71 ALA B O 1
ATOM 3061 N N . ARG B 1 72 ? -10.875 -8.07 9.023 1 80.56 72 ARG B N 1
ATOM 3062 C CA . ARG B 1 72 ? -9.547 -7.516 9.281 1 80.56 72 ARG B CA 1
ATOM 3063 C C . ARG B 1 72 ? -9.562 -5.992 9.219 1 80.56 72 ARG B C 1
ATOM 3065 O O . ARG B 1 72 ? -10.078 -5.41 8.266 1 80.56 72 ARG B O 1
ATOM 3072 N N . LEU B 1 73 ? -9.273 -5.391 10.328 1 90.12 73 LEU B N 1
ATOM 3073 C CA . LEU B 1 73 ? -9.289 -3.938 10.461 1 90.12 73 LEU B CA 1
ATOM 3074 C C . LEU B 1 73 ? -8.57 -3.277 9.281 1 90.12 73 LEU B C 1
ATOM 3076 O O . LEU B 1 73 ? -8.93 -2.17 8.875 1 90.12 73 LEU B O 1
ATOM 3080 N N . VAL B 1 74 ? -7.734 -4.09 8.617 1 94.81 74 VAL B N 1
ATOM 3081 C CA . VAL B 1 74 ? -6.898 -3.461 7.602 1 94.81 74 VAL B CA 1
ATOM 3082 C C . VAL B 1 74 ? -7.445 -3.775 6.211 1 94.81 74 VAL B C 1
ATOM 3084 O O . VAL B 1 74 ? -6.902 -3.316 5.203 1 94.81 74 VAL B O 1
ATOM 3087 N N . GLN B 1 75 ? -8.523 -4.52 6.059 1 93.31 75 GLN B N 1
ATOM 3088 C CA . GLN B 1 75 ? -9.008 -5.039 4.781 1 93.31 75 GLN B CA 1
ATOM 3089 C C . GLN B 1 75 ? -9.305 -3.904 3.807 1 93.31 75 GLN B C 1
ATOM 3091 O O . GLN B 1 75 ? -8.875 -3.939 2.652 1 93.31 75 GLN B O 1
ATOM 3096 N N . LYS B 1 76 ? -10.039 -2.908 4.266 1 95.25 76 LYS B N 1
ATOM 3097 C CA . LYS B 1 76 ? -10.398 -1.803 3.381 1 95.25 76 LYS B CA 1
ATOM 3098 C C . LYS B 1 76 ? -9.156 -1.071 2.881 1 95.25 76 LYS B C 1
ATOM 3100 O O . LYS B 1 76 ? -9.031 -0.803 1.686 1 95.25 76 LYS B O 1
ATOM 3105 N N . ALA B 1 77 ? -8.258 -0.767 3.781 1 96.5 77 ALA B N 1
ATOM 3106 C CA . ALA B 1 77 ? -7.02 -0.078 3.418 1 96.5 77 ALA B CA 1
ATOM 3107 C C . ALA B 1 77 ? -6.234 -0.87 2.373 1 96.5 77 ALA B C 1
ATOM 3109 O O . ALA B 1 77 ? -5.762 -0.306 1.384 1 96.5 77 ALA B O 1
ATOM 3110 N N . GLU B 1 78 ? -6.121 -2.15 2.547 1 94.69 78 GLU B N 1
ATOM 3111 C CA . GLU B 1 78 ? -5.367 -3.014 1.641 1 94.69 78 GLU B CA 1
ATOM 3112 C C . GLU B 1 78 ? -6.043 -3.102 0.275 1 94.69 78 GLU B C 1
ATOM 3114 O O . GLU B 1 78 ? -5.375 -3.051 -0.759 1 94.69 78 GLU B O 1
ATOM 3119 N N . LEU B 1 79 ? -7.352 -3.209 0.282 1 94.81 79 LEU B N 1
ATOM 3120 C CA . LEU B 1 79 ? -8.078 -3.33 -0.976 1 94.81 79 LEU B CA 1
ATOM 3121 C C . LEU B 1 79 ? -8.062 -2.014 -1.745 1 94.81 79 LEU B C 1
ATOM 3123 O O . LEU B 1 79 ? -8 -2.012 -2.977 1 94.81 79 LEU B O 1
ATOM 3127 N N . VAL B 1 80 ? -8.117 -0.897 -1.024 1 96.12 80 VAL B N 1
ATOM 3128 C CA . VAL B 1 80 ? -8.008 0.404 -1.676 1 96.12 80 VAL B CA 1
ATOM 3129 C C . VAL B 1 80 ? -6.648 0.53 -2.355 1 96.12 80 VAL B C 1
ATOM 3131 O O . VAL B 1 80 ? -6.562 0.904 -3.527 1 96.12 80 VAL B O 1
ATOM 3134 N N . ARG B 1 81 ? -5.645 0.181 -1.652 1 95.06 81 ARG B N 1
ATOM 3135 C CA . ARG B 1 81 ? -4.289 0.238 -2.191 1 95.06 81 ARG B CA 1
ATOM 3136 C C . ARG B 1 81 ? -4.156 -0.642 -3.43 1 95.06 81 ARG B C 1
ATOM 3138 O O . ARG B 1 81 ? -3.619 -0.207 -4.453 1 95.06 81 ARG B O 1
ATOM 3145 N N . LEU B 1 82 ? -4.609 -1.838 -3.291 1 94.56 82 LEU B N 1
ATOM 3146 C CA . LEU B 1 82 ? -4.523 -2.766 -4.41 1 94.56 82 LEU B CA 1
ATOM 3147 C C . LEU B 1 82 ? -5.344 -2.264 -5.598 1 94.56 82 LEU B C 1
ATOM 3149 O O . LEU B 1 82 ? -4.867 -2.277 -6.734 1 94.56 82 LEU B O 1
ATOM 3153 N N . SER B 1 83 ? -6.566 -1.816 -5.336 1 95.31 83 SER B N 1
ATOM 3154 C CA . SER B 1 83 ? -7.434 -1.326 -6.398 1 95.31 83 SER B CA 1
ATOM 3155 C C . SER B 1 83 ? -6.789 -0.17 -7.152 1 95.31 83 SER B C 1
ATOM 3157 O O . SER B 1 83 ? -6.918 -0.067 -8.375 1 95.31 83 SER B O 1
ATOM 3159 N N . GLN B 1 84 ? -6.137 0.676 -6.477 1 95.88 84 GLN B N 1
ATOM 3160 C CA . GLN B 1 84 ? -5.488 1.822 -7.105 1 95.88 84 GLN B CA 1
ATOM 3161 C C . GLN B 1 84 ? -4.309 1.382 -7.965 1 95.88 84 GLN B C 1
ATOM 3163 O O . GLN B 1 84 ? -4.105 1.906 -9.062 1 95.88 84 GLN B O 1
ATOM 3168 N N . THR B 1 85 ? -3.537 0.402 -7.512 1 95.44 85 THR B N 1
ATOM 3169 C CA . THR B 1 85 ? -2.48 -0.164 -8.344 1 95.44 85 THR B CA 1
ATOM 3170 C C . THR B 1 85 ? -3.064 -0.79 -9.609 1 95.44 85 THR B C 1
ATOM 3172 O O . THR B 1 85 ? -2.576 -0.539 -10.711 1 95.44 85 THR B O 1
ATOM 3175 N N . LEU B 1 86 ? -4.117 -1.526 -9.445 1 94.94 86 LEU B N 1
ATOM 3176 C CA . LEU B 1 86 ? -4.727 -2.232 -10.57 1 94.94 86 LEU B CA 1
ATOM 3177 C C . LEU B 1 86 ? -5.348 -1.251 -11.555 1 94.94 86 LEU B C 1
ATOM 3179 O O . LEU B 1 86 ? -5.434 -1.539 -12.75 1 94.94 86 LEU B O 1
ATOM 3183 N N . SER B 1 87 ? -5.754 -0.08 -11.07 1 95.75 87 SER B N 1
ATOM 3184 C CA . SER B 1 87 ? -6.359 0.923 -11.938 1 95.75 87 SER B CA 1
ATOM 3185 C C . SER B 1 87 ? -5.344 1.474 -12.938 1 95.75 87 SER B C 1
ATOM 3187 O O . SER B 1 87 ? -5.719 2.088 -13.938 1 95.75 87 SER B O 1
ATOM 3189 N N . LEU B 1 88 ? -4.113 1.216 -12.688 1 95.56 88 LEU B N 1
ATOM 3190 C CA . LEU B 1 88 ? -3.049 1.698 -13.57 1 95.56 88 LEU B CA 1
ATOM 3191 C C . LEU B 1 88 ? -2.701 0.656 -14.625 1 95.56 88 LEU B C 1
ATOM 3193 O O . LEU B 1 88 ? -1.847 0.896 -15.477 1 95.56 88 LEU B O 1
ATOM 3197 N N . VAL B 1 89 ? -3.285 -0.508 -14.562 1 93.56 89 VAL B N 1
ATOM 3198 C CA . VAL B 1 89 ? -3.002 -1.619 -15.461 1 93.56 89 VAL B CA 1
ATOM 3199 C C . VAL B 1 89 ? -4.078 -1.693 -16.547 1 93.56 89 VAL B C 1
ATOM 3201 O O . VAL B 1 89 ? -5.242 -1.967 -16.25 1 93.56 89 VAL B O 1
ATOM 3204 N N . PRO B 1 90 ? -3.723 -1.452 -17.797 1 91.81 90 PRO B N 1
ATOM 3205 C CA . PRO B 1 90 ? -4.727 -1.529 -18.844 1 91.81 90 PRO B CA 1
ATOM 3206 C C . PRO B 1 90 ? -5.203 -2.957 -19.109 1 91.81 90 PRO B C 1
ATOM 3208 O O . PRO B 1 90 ? -4.441 -3.91 -18.922 1 91.81 90 PRO B O 1
ATOM 3211 N N . ARG B 1 91 ? -6.473 -3.121 -19.484 1 90.12 91 ARG B N 1
ATOM 3212 C CA . ARG B 1 91 ? -7.066 -4.387 -19.906 1 90.12 91 ARG B CA 1
ATOM 3213 C C . ARG B 1 91 ? -6.938 -5.441 -18.812 1 90.12 91 ARG B C 1
ATOM 3215 O O . ARG B 1 91 ? -6.465 -6.551 -19.062 1 90.12 91 ARG B O 1
ATOM 3222 N N . LEU B 1 92 ? -7.316 -5.027 -17.672 1 93.06 92 LEU B N 1
ATOM 3223 C CA . LEU B 1 92 ? -7.266 -5.902 -16.516 1 93.06 92 LEU B CA 1
ATOM 3224 C C . LEU B 1 92 ? -8.672 -6.301 -16.062 1 93.06 92 LEU B C 1
ATOM 3226 O O . LEU B 1 92 ? -9.578 -5.465 -16.031 1 93.06 92 LEU B O 1
ATOM 3230 N N . HIS B 1 93 ? -8.891 -7.559 -15.82 1 93.19 93 HIS B N 1
ATOM 3231 C CA . HIS B 1 93 ? -10.078 -8.094 -15.164 1 93.19 93 HIS B CA 1
ATOM 3232 C C . HIS B 1 93 ? -9.758 -8.562 -13.75 1 93.19 93 HIS B C 1
ATOM 3234 O O . HIS B 1 93 ? -9.031 -9.539 -13.555 1 93.19 93 HIS B O 1
ATOM 3240 N N . TRP B 1 94 ? -10.258 -7.855 -12.75 1 94.56 94 TRP B N 1
ATOM 3241 C CA . TRP B 1 94 ? -10.008 -8.164 -11.344 1 94.56 94 TRP B CA 1
ATOM 3242 C C . TRP B 1 94 ? -11.008 -9.203 -10.828 1 94.56 94 TRP B C 1
ATOM 3244 O O . TRP B 1 94 ? -12.188 -8.898 -10.648 1 94.56 94 TRP B O 1
ATOM 3254 N N . LEU B 1 95 ? -10.555 -10.43 -10.617 1 94.44 95 LEU B N 1
ATOM 3255 C CA . LEU B 1 95 ? -11.352 -11.469 -9.977 1 94.44 95 LEU B CA 1
ATOM 3256 C C . LEU B 1 95 ? -11.07 -11.531 -8.477 1 94.44 95 LEU B C 1
ATOM 3258 O O . LEU B 1 95 ? -10.023 -12.031 -8.062 1 94.44 95 LEU B O 1
ATOM 3262 N N . LEU B 1 96 ? -11.961 -10.984 -7.691 1 93.56 96 LEU B N 1
ATOM 3263 C CA . LEU B 1 96 ? -11.781 -11.008 -6.242 1 93.56 96 LEU B CA 1
ATOM 3264 C C . LEU B 1 96 ? -12.617 -12.109 -5.605 1 93.56 96 LEU B C 1
ATOM 3266 O O . LEU B 1 96 ? -13.828 -12.195 -5.832 1 93.56 96 LEU B O 1
ATOM 3270 N N . VAL B 1 97 ? -11.984 -13.008 -4.875 1 93.75 97 VAL B N 1
ATOM 3271 C CA . VAL B 1 97 ? -12.68 -14.07 -4.145 1 93.75 97 VAL B CA 1
ATOM 3272 C C . VAL B 1 97 ? -12.648 -13.766 -2.648 1 93.75 97 VAL B C 1
ATOM 3274 O O . VAL B 1 97 ? -11.586 -13.812 -2.021 1 93.75 97 VAL B O 1
ATOM 3277 N N . GLU B 1 98 ? -13.766 -13.523 -2.123 1 91.44 98 GLU B N 1
ATOM 3278 C CA . GLU B 1 98 ? -13.883 -13.219 -0.699 1 91.44 98 GLU B CA 1
ATOM 3279 C C . GLU B 1 98 ? -13.953 -14.5 0.13 1 91.44 98 GLU B C 1
ATOM 3281 O O . GLU B 1 98 ? -14.656 -15.445 -0.234 1 91.44 98 GLU B O 1
ATOM 3286 N N . ASP B 1 99 ? -13.141 -14.57 1.199 1 90.38 99 ASP B N 1
ATOM 3287 C CA . ASP B 1 99 ? -13.25 -15.664 2.152 1 90.38 99 ASP B CA 1
ATOM 3288 C C . ASP B 1 99 ? -14.43 -15.461 3.098 1 90.38 99 ASP B C 1
ATOM 3290 O O . ASP B 1 99 ? -14.25 -15.078 4.254 1 90.38 99 ASP B O 1
ATOM 3294 N N . ALA B 1 100 ? -15.547 -15.688 2.582 1 90.75 100 ALA B N 1
ATOM 3295 C CA . ALA B 1 100 ? -16.812 -15.492 3.289 1 90.75 100 ALA B CA 1
ATOM 3296 C C . ALA B 1 100 ? -17.922 -16.344 2.684 1 90.75 100 ALA B C 1
ATOM 3298 O O . ALA B 1 100 ? -17.812 -16.797 1.541 1 90.75 100 ALA B O 1
ATOM 3299 N N . GLU B 1 101 ? -18.969 -16.609 3.482 1 91.94 101 GLU B N 1
ATOM 3300 C CA . GLU B 1 101 ? -20.109 -17.359 2.992 1 91.94 101 GLU B CA 1
ATOM 3301 C C . GLU B 1 101 ? -20.859 -16.578 1.912 1 91.94 101 GLU B C 1
ATOM 3303 O O . GLU B 1 101 ? -21.375 -17.172 0.963 1 91.94 101 GLU B O 1
ATOM 3308 N N . SER B 1 102 ? -20.906 -15.32 2.123 1 93.38 102 SER B N 1
ATOM 3309 C CA . SER B 1 102 ? -21.578 -14.398 1.205 1 93.38 102 SER B CA 1
ATOM 3310 C C . SER B 1 102 ? -20.812 -13.078 1.109 1 93.38 102 SER B C 1
ATOM 3312 O O . SER B 1 102 ? -20 -12.766 1.976 1 93.38 102 SER B O 1
ATOM 3314 N N . PRO B 1 103 ? -21.047 -12.359 -0.001 1 93.25 103 PRO B N 1
ATOM 3315 C CA . PRO B 1 103 ? -20.328 -11.094 -0.161 1 93.25 103 PRO B CA 1
ATOM 3316 C C . PRO B 1 103 ? -20.625 -10.102 0.97 1 93.25 103 PRO B C 1
ATOM 3318 O O . PRO B 1 103 ? -21.75 -10.008 1.442 1 93.25 103 PRO B O 1
ATOM 3321 N N . THR B 1 104 ? -19.625 -9.43 1.441 1 92.94 104 THR B N 1
ATOM 3322 C CA . THR B 1 104 ? -19.781 -8.391 2.457 1 92.94 104 THR B CA 1
ATOM 3323 C C . THR B 1 104 ? -20.031 -7.035 1.81 1 92.94 104 THR B C 1
ATOM 3325 O O . THR B 1 104 ? -19.547 -6.77 0.706 1 92.94 104 THR B O 1
ATOM 3328 N N . PRO B 1 105 ? -20.766 -6.164 2.535 1 94.12 105 PRO B N 1
ATOM 3329 C CA . PRO B 1 105 ? -21 -4.824 1.99 1 94.12 105 PRO B CA 1
ATOM 3330 C C . PRO B 1 105 ? -19.703 -4.059 1.722 1 94.12 105 PRO B C 1
ATOM 3332 O O . PRO B 1 105 ? -19.609 -3.312 0.743 1 94.12 105 PRO B O 1
ATOM 3335 N N . LEU B 1 106 ? -18.75 -4.223 2.52 1 93.25 106 LEU B N 1
ATOM 3336 C CA . LEU B 1 106 ? -17.469 -3.533 2.361 1 93.25 106 LEU B CA 1
ATOM 3337 C C . LEU B 1 106 ? -16.812 -3.891 1.028 1 93.25 106 LEU B C 1
ATOM 3339 O O . LEU B 1 106 ? -16.484 -3.004 0.236 1 93.25 106 LEU B O 1
ATOM 3343 N N . VAL B 1 107 ? -16.672 -5.16 0.765 1 93.94 107 VAL B N 1
ATOM 3344 C CA . VAL B 1 107 ? -15.977 -5.617 -0.436 1 93.94 107 VAL B CA 1
ATOM 3345 C C . VAL B 1 107 ? -16.812 -5.301 -1.67 1 93.94 107 VAL B C 1
ATOM 3347 O O . VAL B 1 107 ? -16.297 -4.797 -2.668 1 93.94 107 VAL B O 1
ATOM 3350 N N . SER B 1 108 ? -18.141 -5.543 -1.536 1 95.75 108 SER B N 1
ATOM 3351 C CA . SER B 1 108 ? -19.031 -5.246 -2.646 1 95.75 108 SER B CA 1
ATOM 3352 C C . SER B 1 108 ? -19.016 -3.76 -2.992 1 95.75 108 SER B C 1
ATOM 3354 O O . SER B 1 108 ? -18.953 -3.391 -4.168 1 95.75 108 SER B O 1
ATOM 3356 N N . GLY B 1 109 ? -19.094 -2.957 -1.934 1 96.19 109 GLY B N 1
ATOM 3357 C CA . GLY B 1 109 ? -19.078 -1.519 -2.145 1 96.19 109 GLY B CA 1
ATOM 3358 C C . GLY B 1 109 ? -17.781 -1.024 -2.76 1 96.19 109 GLY B C 1
ATOM 3359 O O . GLY B 1 109 ? -17.797 -0.187 -3.664 1 96.19 109 GLY B O 1
ATOM 3360 N N . LEU B 1 110 ? -16.703 -1.52 -2.316 1 94.94 110 LEU B N 1
ATOM 3361 C CA . LEU B 1 110 ? -15.383 -1.126 -2.82 1 94.94 110 LEU B CA 1
ATOM 3362 C C . LEU B 1 110 ? -15.227 -1.51 -4.289 1 94.94 110 LEU B C 1
ATOM 3364 O O . LEU B 1 110 ? -14.766 -0.703 -5.102 1 94.94 110 LEU B O 1
ATOM 3368 N N . LEU B 1 111 ? -15.586 -2.738 -4.621 1 95 111 LEU B N 1
ATOM 3369 C CA . LEU B 1 111 ? -15.492 -3.205 -6 1 95 111 LEU B CA 1
ATOM 3370 C C . LEU B 1 111 ? -16.344 -2.34 -6.926 1 95 111 LEU B C 1
ATOM 3372 O O . LEU B 1 111 ? -15.875 -1.917 -7.984 1 95 111 LEU B O 1
ATOM 3376 N N . ALA B 1 112 ? -17.547 -2.025 -6.492 1 96.75 112 ALA B N 1
ATOM 3377 C CA . ALA B 1 112 ? -18.453 -1.211 -7.293 1 96.75 112 ALA B CA 1
ATOM 3378 C C . ALA B 1 112 ? -17.891 0.185 -7.523 1 96.75 112 ALA B C 1
ATOM 3380 O O . ALA B 1 112 ? -18.078 0.771 -8.594 1 96.75 112 ALA B O 1
ATOM 3381 N N . ALA B 1 113 ? -17.156 0.66 -6.574 1 95.56 113 ALA B N 1
ATOM 3382 C CA . ALA B 1 113 ? -16.641 2.025 -6.625 1 95.56 113 ALA B CA 1
ATOM 3383 C C . ALA B 1 113 ? -15.273 2.068 -7.312 1 95.56 113 ALA B C 1
ATOM 3385 O O . ALA B 1 113 ? -14.758 3.146 -7.621 1 95.56 113 ALA B O 1
ATOM 3386 N N . SER B 1 114 ? -14.664 0.968 -7.594 1 94 114 SER B N 1
ATOM 3387 C CA . SER B 1 114 ? -13.273 0.908 -8.039 1 94 114 SER B CA 1
ATOM 3388 C C . SER B 1 114 ? -13.141 1.391 -9.484 1 94 114 SER B C 1
ATOM 3390 O O . SER B 1 114 ? -12.062 1.836 -9.891 1 94 114 SER B O 1
ATOM 3392 N N . GLY B 1 115 ? -14.188 1.272 -10.297 1 93.94 115 GLY B N 1
ATOM 3393 C CA . GLY B 1 115 ? -14.133 1.587 -11.719 1 93.94 115 GLY B CA 1
ATOM 3394 C C . GLY B 1 115 ? -13.453 0.505 -12.539 1 93.94 115 GLY B C 1
ATOM 3395 O O . GLY B 1 115 ? -13.273 0.658 -13.75 1 93.94 115 GLY B O 1
ATOM 3396 N N . LEU B 1 116 ? -13.102 -0.586 -11.938 1 94.62 116 LEU B N 1
ATOM 3397 C CA . LEU B 1 116 ? -12.43 -1.696 -12.609 1 94.62 116 LEU B CA 1
ATOM 3398 C C . LEU B 1 116 ? -13.445 -2.719 -13.109 1 94.62 116 LEU B C 1
ATOM 3400 O O . LEU B 1 116 ? -14.539 -2.842 -12.547 1 94.62 116 LEU B O 1
ATOM 3404 N N . LEU B 1 117 ? -13.109 -3.355 -14.273 1 93.88 117 LEU B N 1
ATOM 3405 C CA . LEU B 1 117 ? -13.812 -4.594 -14.586 1 93.88 117 LEU B CA 1
ATOM 3406 C C . LEU B 1 117 ? -13.516 -5.668 -13.547 1 93.88 117 LEU B C 1
ATOM 3408 O O . LEU B 1 117 ? -12.352 -5.988 -13.289 1 93.88 117 LEU B O 1
ATOM 3412 N N . PHE B 1 118 ? -14.594 -6.133 -12.953 1 94.06 118 PHE B N 1
ATOM 3413 C CA . PHE B 1 118 ? -14.336 -7.09 -11.883 1 94.06 118 PHE B CA 1
ATOM 3414 C C . PHE B 1 118 ? -15.344 -8.227 -11.914 1 94.06 118 PHE B C 1
ATOM 3416 O O . PHE B 1 118 ? -16.406 -8.109 -12.539 1 94.06 118 PHE B O 1
ATOM 3423 N N . THR B 1 119 ? -14.969 -9.328 -11.32 1 94.62 119 THR B N 1
ATOM 3424 C CA . THR B 1 119 ? -15.836 -10.414 -10.883 1 94.62 119 THR B CA 1
ATOM 3425 C C . THR B 1 119 ? -15.672 -10.68 -9.391 1 94.62 119 THR B C 1
ATOM 3427 O O . THR B 1 119 ? -14.547 -10.742 -8.891 1 94.62 119 THR B O 1
ATOM 3430 N N . HIS B 1 120 ? -16.766 -10.711 -8.703 1 94.94 120 HIS B N 1
ATOM 3431 C CA . HIS B 1 120 ? -16.781 -10.945 -7.266 1 94.94 120 HIS B CA 1
ATOM 3432 C C . HIS B 1 120 ? -17.266 -12.359 -6.941 1 94.94 120 HIS B C 1
ATOM 3434 O O . HIS B 1 120 ? -18.391 -12.734 -7.305 1 94.94 120 HIS B O 1
ATOM 3440 N N . LEU B 1 121 ? -16.422 -13.148 -6.344 1 94.25 121 LEU B N 1
ATOM 3441 C CA . LEU B 1 121 ? -16.75 -14.492 -5.883 1 94.25 121 LEU B CA 1
ATOM 3442 C C . LEU B 1 121 ? -16.625 -14.594 -4.367 1 94.25 121 LEU B C 1
ATOM 3444 O O . LEU B 1 121 ? -16.016 -13.727 -3.73 1 94.25 121 LEU B O 1
ATOM 3448 N N . ALA B 1 122 ? -17.266 -15.57 -3.801 1 92.81 122 ALA B N 1
ATOM 3449 C CA . ALA B 1 122 ? -17.156 -15.812 -2.365 1 92.81 122 ALA B CA 1
ATOM 3450 C C . ALA B 1 122 ? -17.141 -17.312 -2.066 1 92.81 122 ALA B C 1
ATOM 3452 O O . ALA B 1 122 ? -17.875 -18.078 -2.689 1 92.81 122 ALA B O 1
ATOM 3453 N N . VAL B 1 123 ? -16.25 -17.719 -1.271 1 92.94 123 VAL B N 1
ATOM 3454 C CA . VAL B 1 123 ? -16.203 -19.078 -0.745 1 92.94 123 VAL B CA 1
ATOM 3455 C C . VAL B 1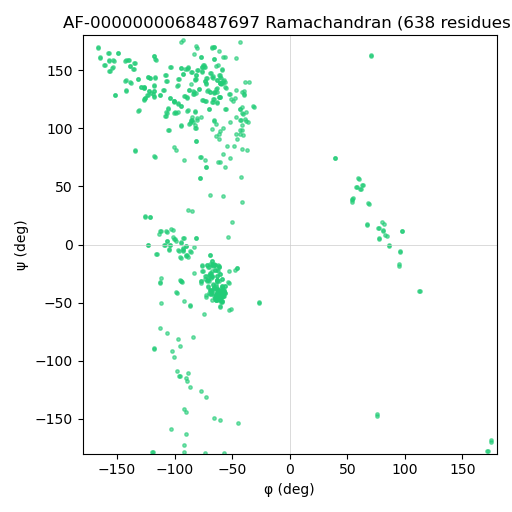 123 ? -15.523 -19.078 0.619 1 92.94 123 VAL B C 1
ATOM 3457 O O . VAL B 1 123 ? -14.453 -18.484 0.785 1 92.94 123 VAL B O 1
ATOM 3460 N N . LEU B 1 124 ? -16.156 -19.656 1.53 1 91.25 124 LEU B N 1
ATOM 3461 C CA . LEU B 1 124 ? -15.625 -19.672 2.893 1 91.25 124 LEU B CA 1
ATOM 3462 C C . LEU B 1 124 ? -14.609 -20.797 3.07 1 91.25 124 LEU B C 1
ATOM 3464 O O . LEU B 1 124 ? -14.867 -21.938 2.666 1 91.25 124 LEU B O 1
ATOM 3468 N N . THR B 1 125 ? -13.414 -20.406 3.631 1 89.25 125 THR B N 1
ATOM 3469 C CA . THR B 1 125 ? -12.445 -21.453 3.986 1 89.25 125 THR B CA 1
ATOM 3470 C C . THR B 1 125 ? -13.039 -22.406 5.012 1 89.25 125 THR B C 1
ATOM 3472 O O . THR B 1 125 ? -13.562 -21.984 6.047 1 89.25 125 THR B O 1
ATOM 3475 N N . PRO B 1 126 ? -12.992 -23.672 4.715 1 88.25 126 PRO B N 1
ATOM 3476 C CA . PRO B 1 126 ? -13.531 -24.641 5.664 1 88.25 126 PRO B CA 1
ATOM 3477 C C . PRO B 1 126 ? -12.836 -24.578 7.027 1 88.25 126 PRO B C 1
ATOM 3479 O O . PRO B 1 126 ? -11.633 -24.312 7.102 1 88.25 126 PRO B O 1
ATOM 3482 N N . LYS B 1 127 ? -13.602 -24.938 8.039 1 84.44 127 LYS B N 1
ATOM 3483 C CA . LYS B 1 127 ? -13.125 -24.844 9.414 1 84.44 127 LYS B CA 1
ATOM 3484 C C . LYS B 1 127 ? -11.859 -25.672 9.617 1 84.44 127 LYS B C 1
ATOM 3486 O O . LYS B 1 127 ? -10.93 -25.234 10.305 1 84.44 127 LYS B O 1
ATOM 3491 N N . ALA B 1 128 ? -11.781 -26.797 9.023 1 82.88 128 ALA B N 1
ATOM 3492 C CA . ALA B 1 128 ? -10.656 -27.719 9.18 1 82.88 128 ALA B CA 1
ATOM 3493 C C . ALA B 1 128 ? -9.375 -27.125 8.609 1 82.88 128 ALA B C 1
ATOM 3495 O O . ALA B 1 128 ? -8.273 -27.531 8.984 1 82.88 128 ALA B O 1
ATOM 3496 N N . GLN B 1 129 ? -9.516 -26.141 7.812 1 81.56 129 GLN B N 1
ATOM 3497 C CA . GLN B 1 129 ? -8.367 -25.547 7.137 1 81.56 129 GLN B CA 1
ATOM 3498 C C . GLN B 1 129 ? -7.988 -24.219 7.766 1 81.56 129 GLN B C 1
ATOM 3500 O O . GLN B 1 129 ? -6.984 -23.609 7.383 1 81.56 129 GLN B O 1
ATOM 3505 N N . ARG B 1 130 ? -8.742 -23.781 8.703 1 78.56 130 ARG B N 1
ATOM 3506 C CA . ARG B 1 130 ? -8.492 -22.469 9.312 1 78.56 130 ARG B CA 1
ATOM 3507 C C . ARG B 1 130 ? -7.387 -22.562 10.359 1 78.56 130 ARG B C 1
ATOM 3509 O O . ARG B 1 130 ? -7.242 -23.594 11.031 1 78.56 130 ARG B O 1
ATOM 3516 N N . LEU B 1 131 ? -6.66 -21.375 10.336 1 74.88 131 LEU B N 1
ATOM 3517 C CA . LEU B 1 131 ? -5.645 -21.297 11.375 1 74.88 131 LEU B CA 1
ATOM 3518 C C . LEU B 1 131 ? -6.285 -21.156 12.75 1 74.88 131 LEU B C 1
ATOM 3520 O O . LEU B 1 131 ? -7.27 -20.422 12.914 1 74.88 131 LEU B O 1
ATOM 3524 N N . ARG B 1 132 ? -5.789 -22.016 13.695 1 71.88 132 ARG B N 1
ATOM 3525 C CA . ARG B 1 132 ? -6.215 -21.859 15.086 1 71.88 132 ARG B CA 1
ATOM 3526 C C . ARG B 1 132 ? -5.508 -20.688 15.742 1 71.88 132 ARG B C 1
ATOM 3528 O O . ARG B 1 132 ? -4.465 -20.234 15.266 1 71.88 132 ARG B O 1
ATOM 3535 N N . GLU B 1 133 ? -6.176 -20.141 16.703 1 65.5 133 GLU B N 1
ATOM 3536 C CA . GLU B 1 133 ? -5.566 -19.031 17.438 1 65.5 133 GLU B CA 1
ATOM 3537 C C . GLU B 1 133 ? -4.164 -19.391 17.922 1 65.5 133 GLU B C 1
ATOM 3539 O O . GLU B 1 133 ? -3.961 -20.453 18.5 1 65.5 133 GLU B O 1
ATOM 3544 N N . GLY B 1 134 ? -3.164 -18.594 17.578 1 68.44 134 GLY B N 1
ATOM 3545 C CA . GLY B 1 134 ? -1.808 -18.828 18.047 1 68.44 134 GLY B CA 1
ATOM 3546 C C . GLY B 1 134 ? -0.965 -19.625 17.062 1 68.44 134 GLY B C 1
ATOM 3547 O O . GLY B 1 134 ? 0.261 -19.672 17.188 1 68.44 134 GLY B O 1
ATOM 3548 N N . GLU B 1 135 ? -1.689 -20.25 16.203 1 74.81 135 GLU B N 1
ATOM 3549 C CA . GLU B 1 135 ? -0.938 -21.016 15.211 1 74.81 135 GLU B CA 1
ATOM 3550 C C . GLU B 1 135 ? -0.225 -20.094 14.219 1 74.81 135 GLU B C 1
ATOM 3552 O O . GLU B 1 135 ? -0.792 -19.094 13.773 1 74.81 135 GLU B O 1
ATOM 3557 N N . PRO B 1 136 ? 1.053 -20.484 14.07 1 73.31 136 PRO B N 1
ATOM 3558 C CA . PRO B 1 136 ? 1.756 -19.672 13.07 1 73.31 136 PRO B CA 1
ATOM 3559 C C . PRO B 1 136 ? 1.116 -19.766 11.688 1 73.31 136 PRO B C 1
ATOM 3561 O O . PRO B 1 136 ? 0.581 -20.812 11.312 1 73.31 136 PRO B O 1
ATOM 3564 N N . GLY B 1 137 ? 1.125 -18.734 11.023 1 67.5 137 GLY B N 1
ATOM 3565 C CA . GLY B 1 137 ? 0.466 -18.594 9.734 1 67.5 137 GLY B CA 1
ATOM 3566 C C . GLY B 1 137 ? 1.005 -19.547 8.68 1 67.5 137 GLY B C 1
ATOM 3567 O O . GLY B 1 137 ? 0.328 -19.844 7.695 1 67.5 137 GLY B O 1
ATOM 3568 N N . TRP B 1 138 ? 2.221 -20.062 8.969 1 67.88 138 TRP B N 1
ATOM 3569 C CA . TRP B 1 138 ? 2.855 -20.875 7.926 1 67.88 138 TRP B CA 1
ATOM 3570 C C . TRP B 1 138 ? 2.475 -22.344 8.062 1 67.88 138 TRP B C 1
ATOM 3572 O O . TRP B 1 138 ? 2.842 -23.156 7.227 1 67.88 138 TRP B O 1
ATOM 3582 N N . VAL B 1 139 ? 1.693 -22.656 9.055 1 72.56 139 VAL B N 1
ATOM 3583 C CA . VAL B 1 139 ? 1.372 -24.062 9.344 1 72.56 139 VAL B CA 1
ATOM 3584 C C . VAL B 1 139 ? 0.341 -24.562 8.344 1 72.56 139 VAL B C 1
ATOM 3586 O O . VAL B 1 139 ? 0.365 -25.734 7.961 1 72.56 139 VAL B O 1
ATOM 3589 N N . ARG B 1 140 ? -0.477 -23.703 7.914 1 76.44 140 ARG B N 1
ATOM 3590 C CA . ARG B 1 140 ? -1.494 -24.062 6.938 1 76.44 140 ARG B CA 1
ATOM 3591 C C . ARG B 1 140 ? -1.496 -23.109 5.754 1 76.44 140 ARG B C 1
ATOM 3593 O O . ARG B 1 140 ? -1.319 -21.906 5.93 1 76.44 140 ARG B O 1
ATOM 3600 N N . PRO B 1 141 ? -1.592 -23.844 4.609 1 79.5 141 PRO B N 1
ATOM 3601 C CA . PRO B 1 141 ? -1.7 -22.938 3.457 1 79.5 141 PRO B CA 1
ATOM 3602 C C . PRO B 1 141 ? -2.961 -22.078 3.496 1 79.5 141 PRO B C 1
ATOM 3604 O O . PRO B 1 141 ? -4.016 -22.547 3.934 1 79.5 141 PRO B O 1
ATOM 3607 N N . ARG B 1 142 ? -2.773 -20.938 3.109 1 80.06 142 ARG B N 1
ATOM 3608 C CA . ARG B 1 142 ? -3.891 -20 3.115 1 80.06 142 ARG B CA 1
ATOM 3609 C C . ARG B 1 142 ? -4.375 -19.719 1.697 1 80.06 142 ARG B C 1
ATOM 3611 O O . ARG B 1 142 ? -3.588 -19.75 0.749 1 80.06 142 ARG B O 1
ATOM 3618 N N . GLY B 1 143 ? -5.676 -19.516 1.542 1 87.69 143 GLY B N 1
ATOM 3619 C CA . GLY B 1 143 ? -6.25 -19.031 0.304 1 87.69 143 GLY B CA 1
ATOM 3620 C C . GLY B 1 143 ? -6.441 -20.109 -0.742 1 87.69 143 GLY B C 1
ATOM 3621 O O . GLY B 1 143 ? -6.641 -19.812 -1.922 1 87.69 143 GLY B O 1
ATOM 3622 N N . VAL B 1 144 ? -6.293 -21.359 -0.304 1 91.12 144 VAL B N 1
ATOM 3623 C CA . VAL B 1 144 ? -6.379 -22.469 -1.256 1 91.12 144 VAL B CA 1
ATOM 3624 C C . VAL B 1 144 ? -7.785 -22.531 -1.847 1 91.12 144 VAL B C 1
ATOM 3626 O O . VAL B 1 144 ? -7.949 -22.594 -3.066 1 91.12 144 VAL B O 1
ATOM 3629 N N . GLU B 1 145 ? -8.766 -22.453 -0.961 1 91.75 145 GLU B N 1
ATOM 3630 C CA . GLU B 1 145 ? -10.156 -22.531 -1.403 1 91.75 145 GLU B CA 1
ATOM 3631 C C . GLU B 1 145 ? -10.516 -21.375 -2.322 1 91.75 145 GLU B C 1
ATOM 3633 O O . GLU B 1 145 ? -11.211 -21.547 -3.324 1 91.75 145 GLU B O 1
ATOM 3638 N N . GLN B 1 146 ? -10.094 -20.219 -2.014 1 92.56 146 GLN B N 1
ATOM 3639 C CA . GLN B 1 146 ? -10.367 -19.031 -2.811 1 92.56 146 GLN B CA 1
ATOM 3640 C C . GLN B 1 146 ? -9.711 -19.125 -4.184 1 92.56 146 GLN B C 1
ATOM 3642 O O . GLN B 1 146 ? -10.328 -18.812 -5.199 1 92.56 146 GLN B O 1
ATOM 3647 N N . ARG B 1 147 ? -8.461 -19.547 -4.273 1 93.56 147 ARG B N 1
ATOM 3648 C CA . ARG B 1 147 ? -7.766 -19.703 -5.547 1 93.56 147 ARG B CA 1
ATOM 3649 C C . ARG B 1 147 ? -8.438 -20.75 -6.422 1 93.56 147 ARG B C 1
ATOM 3651 O O . ARG B 1 147 ? -8.609 -20.547 -7.625 1 93.56 147 ARG B O 1
ATOM 3658 N N . ASN B 1 148 ? -8.805 -21.859 -5.785 1 94.19 148 ASN B N 1
ATOM 3659 C CA . ASN B 1 148 ? -9.477 -22.906 -6.539 1 94.19 148 ASN B CA 1
ATOM 3660 C C . ASN B 1 148 ? -10.859 -22.453 -7.012 1 94.19 148 ASN B C 1
ATOM 3662 O O . ASN B 1 148 ? -11.312 -22.859 -8.086 1 94.19 148 ASN B O 1
ATOM 3666 N N . ARG B 1 149 ? -11.523 -21.641 -6.191 1 93.5 149 ARG B N 1
ATOM 3667 C CA . ARG B 1 149 ? -12.805 -21.078 -6.609 1 93.5 149 ARG B CA 1
ATOM 3668 C C . ARG B 1 149 ? -12.633 -20.203 -7.848 1 93.5 149 ARG B C 1
ATOM 3670 O O . ARG B 1 149 ? -13.492 -20.203 -8.734 1 93.5 149 ARG B O 1
ATOM 3677 N N . ALA B 1 150 ? -11.625 -19.469 -7.891 1 94 150 ALA B N 1
ATOM 3678 C CA . ALA B 1 150 ? -11.32 -18.656 -9.062 1 94 150 ALA B CA 1
ATOM 3679 C C . ALA B 1 150 ? -11.062 -19.516 -10.289 1 94 150 ALA B C 1
ATOM 3681 O O . ALA B 1 150 ? -11.57 -19.234 -11.375 1 94 150 ALA B O 1
ATOM 3682 N N . LEU B 1 151 ? -10.289 -20.578 -10.117 1 94.44 151 LEU B N 1
ATOM 3683 C CA . LEU B 1 151 ? -10 -21.5 -11.211 1 94.44 151 LEU B CA 1
ATOM 3684 C C . LEU B 1 151 ? -11.281 -22.125 -11.742 1 94.44 151 LEU B C 1
ATOM 3686 O O . LEU B 1 151 ? -11.477 -22.234 -12.953 1 94.44 151 LEU B O 1
ATOM 3690 N N . ASP B 1 152 ? -12.125 -22.547 -10.828 1 94.62 152 ASP B N 1
ATOM 3691 C CA . ASP B 1 152 ? -13.406 -23.141 -11.195 1 94.62 152 ASP B CA 1
ATOM 3692 C C . ASP B 1 152 ? -14.234 -22.188 -12.039 1 94.62 152 ASP B C 1
ATOM 3694 O O . ASP B 1 152 ? -14.789 -22.578 -13.07 1 94.62 152 ASP B O 1
ATOM 3698 N N . TRP B 1 153 ? -14.297 -20.922 -11.648 1 94.19 153 TRP B N 1
ATOM 3699 C CA . TRP B 1 153 ? -15.055 -19.922 -12.391 1 94.19 153 TRP B CA 1
ATOM 3700 C C . TRP B 1 153 ? -14.469 -19.719 -13.781 1 94.19 153 TRP B C 1
ATOM 3702 O O . TRP B 1 153 ? -15.211 -19.641 -14.766 1 94.19 153 TRP B O 1
ATOM 3712 N N . LEU B 1 154 ? -13.18 -19.641 -13.875 1 93.25 154 LEU B N 1
ATOM 3713 C CA . LEU B 1 154 ? -12.508 -19.453 -15.156 1 93.25 154 LEU B CA 1
ATOM 3714 C C . LEU B 1 154 ? -12.852 -20.594 -16.125 1 93.25 154 LEU B C 1
ATOM 3716 O O . LEU B 1 154 ? -12.906 -20.375 -17.328 1 93.25 154 LEU B O 1
ATOM 3720 N N . ARG B 1 155 ? -13.102 -21.719 -15.602 1 93.06 155 ARG B N 1
ATOM 3721 C CA . ARG B 1 155 ? -13.375 -22.906 -16.406 1 93.06 155 ARG B CA 1
ATOM 3722 C C . ARG B 1 155 ? -14.875 -23.078 -16.641 1 93.06 155 ARG B C 1
ATOM 3724 O O . ARG B 1 155 ? -15.32 -24.125 -17.094 1 93.06 155 ARG B O 1
ATOM 3731 N N . GLY B 1 156 ? -15.617 -22.156 -16.234 1 90.38 156 GLY B N 1
ATOM 3732 C CA . GLY B 1 156 ? -17.047 -22.156 -16.516 1 90.38 156 GLY B CA 1
ATOM 3733 C C . GLY B 1 156 ? -17.875 -22.703 -15.375 1 90.38 156 GLY B C 1
ATOM 3734 O O . GLY B 1 156 ? -19.078 -22.938 -15.531 1 90.38 156 GLY B O 1
ATOM 3735 N N . GLY B 1 157 ? -17.172 -22.859 -14.219 1 89.12 157 GLY B N 1
ATOM 3736 C CA . GLY B 1 157 ? -17.891 -23.391 -13.07 1 89.12 157 GLY B CA 1
ATOM 3737 C C . GLY B 1 157 ? -18.391 -22.312 -12.125 1 89.12 157 GLY B C 1
ATOM 3738 O O . GLY B 1 157 ? -17.734 -21.281 -11.969 1 89.12 157 GLY B O 1
ATOM 3739 N N . GLY B 1 158 ? -19.484 -22.5 -11.609 1 84.19 158 GLY B N 1
ATOM 3740 C CA . GLY B 1 158 ? -20.016 -21.656 -10.539 1 84.19 158 GLY B CA 1
ATOM 3741 C C . GLY B 1 158 ? -20.406 -20.266 -11.008 1 84.19 158 GLY B C 1
ATOM 3742 O O . GLY B 1 158 ? -19.969 -19.828 -12.07 1 84.19 158 GLY B O 1
ATOM 3743 N N . GLY B 1 159 ? -21.234 -19.547 -10.188 1 91.38 159 GLY B N 1
ATOM 3744 C CA . GLY B 1 159 ? -21.703 -18.203 -10.492 1 91.38 159 GLY B CA 1
ATOM 3745 C C . GLY B 1 159 ? -20.984 -17.141 -9.688 1 91.38 159 GLY B C 1
ATOM 3746 O O . GLY B 1 159 ? -20.422 -17.422 -8.633 1 91.38 159 GLY B O 1
ATOM 3747 N N . ALA B 1 160 ? -20.906 -15.938 -10.242 1 94.31 160 ALA B N 1
ATOM 3748 C CA . ALA B 1 160 ? -20.359 -14.773 -9.547 1 94.31 160 ALA B CA 1
ATOM 3749 C C . ALA B 1 160 ? -21.438 -14.102 -8.688 1 94.31 160 ALA B C 1
ATOM 3751 O O . ALA B 1 160 ? -22.625 -14.125 -9.031 1 94.31 160 ALA B O 1
ATOM 3752 N N . VAL B 1 161 ? -21.062 -13.531 -7.617 1 95.5 161 VAL B N 1
ATOM 3753 C CA . VAL B 1 161 ? -22 -12.867 -6.723 1 95.5 161 VAL B CA 1
ATOM 3754 C C . VAL B 1 161 ? -22.047 -11.375 -7.051 1 95.5 161 VAL B C 1
ATOM 3756 O O . VAL B 1 161 ? -22.891 -10.641 -6.512 1 95.5 161 VAL B O 1
ATOM 3759 N N . GLY B 1 162 ? -21.156 -10.914 -7.855 1 94.94 162 GLY B N 1
ATOM 3760 C CA . GLY B 1 162 ? -21.141 -9.539 -8.32 1 94.94 162 GLY B CA 1
ATOM 3761 C C . GLY B 1 162 ? -20.25 -9.312 -9.516 1 94.94 162 GLY B C 1
ATOM 3762 O O . GLY B 1 162 ? -19.375 -10.133 -9.805 1 94.94 162 GLY B O 1
ATOM 3763 N N . GLY B 1 163 ? -20.469 -8.203 -10.234 1 95 163 GLY B N 1
ATOM 3764 C CA . GLY B 1 163 ? -19.656 -7.867 -11.391 1 95 163 GLY B CA 1
ATOM 3765 C C . GLY B 1 163 ? -19.984 -8.703 -12.609 1 95 163 GLY B C 1
ATOM 3766 O O . GLY B 1 163 ? -21.141 -9.031 -12.852 1 95 163 GLY B O 1
ATOM 3767 N N . GLU B 1 164 ? -18.906 -8.938 -13.383 1 92.19 164 GLU B N 1
ATOM 3768 C CA . GLU B 1 164 ? -19.047 -9.781 -14.562 1 92.19 164 GLU B CA 1
ATOM 3769 C C . GLU B 1 164 ? -19.438 -11.211 -14.18 1 92.19 164 GLU B C 1
ATOM 3771 O O . GLU B 1 164 ? -18.75 -11.852 -13.375 1 92.19 164 GLU B O 1
ATOM 3776 N N . LYS B 1 165 ? -20.438 -11.695 -14.844 1 92.44 165 LYS B N 1
ATOM 3777 C CA . LYS B 1 165 ? -21 -12.984 -14.453 1 92.44 165 LYS B CA 1
ATOM 3778 C C . LYS B 1 165 ? -20.375 -14.125 -15.25 1 92.44 165 LYS B C 1
ATOM 3780 O O . LYS B 1 165 ? -20.172 -15.219 -14.727 1 92.44 165 LYS B O 1
ATOM 3785 N N . ASP B 1 166 ? -20.031 -13.812 -16.438 1 91.12 166 ASP B N 1
ATOM 3786 C CA . ASP B 1 166 ? -19.578 -14.875 -17.328 1 91.12 166 ASP B CA 1
ATOM 3787 C C . ASP B 1 166 ? -18.047 -14.953 -17.359 1 91.12 166 ASP B C 1
ATOM 3789 O O . ASP B 1 166 ? -17.375 -13.922 -17.391 1 91.12 166 ASP B O 1
ATOM 3793 N N . PRO B 1 167 ? -17.609 -16.172 -17.312 1 90 167 PRO B N 1
ATOM 3794 C CA . PRO B 1 167 ? -16.156 -16.328 -17.516 1 90 167 PRO B CA 1
ATOM 3795 C C . PRO B 1 167 ? -15.711 -15.938 -18.922 1 90 167 PRO B C 1
ATOM 3797 O O . PRO B 1 167 ? -16.547 -15.703 -19.797 1 90 167 PRO B O 1
ATOM 3800 N N . PRO B 1 168 ? -14.406 -15.867 -19.062 1 87.19 168 PRO B N 1
ATOM 3801 C CA . PRO B 1 168 ? -13.93 -15.523 -20.406 1 87.19 168 PRO B CA 1
ATOM 3802 C C . PRO B 1 168 ? -14.359 -16.531 -21.469 1 87.19 168 PRO B C 1
ATOM 3804 O O . PRO B 1 168 ? -14.344 -17.75 -21.203 1 87.19 168 PRO B O 1
ATOM 3807 N N . PRO B 1 169 ? -14.758 -15.984 -22.641 1 86.88 169 PRO B N 1
ATOM 3808 C CA . PRO B 1 169 ? -15.164 -16.906 -23.703 1 86.88 169 PRO B CA 1
ATOM 3809 C C . PRO B 1 169 ? -14.016 -17.766 -24.203 1 86.88 169 PRO B C 1
ATOM 3811 O O . PRO B 1 169 ? -12.844 -17.406 -24.031 1 86.88 169 PRO B O 1
ATOM 3814 N N . PRO B 1 170 ? -14.438 -18.828 -24.797 1 83.94 170 PRO B N 1
ATOM 3815 C CA . PRO B 1 170 ? -13.406 -19.688 -25.375 1 83.94 170 PRO B CA 1
ATOM 3816 C C . PRO B 1 170 ? -12.5 -18.938 -26.359 1 83.94 170 PRO B C 1
ATOM 3818 O O . PRO B 1 170 ? -12.969 -18.094 -27.125 1 83.94 170 PRO B O 1
ATOM 3821 N N . GLY B 1 171 ? -11.258 -19.156 -26.234 1 86.06 171 GLY B N 1
ATOM 3822 C CA . GLY B 1 171 ? -10.312 -18.531 -27.156 1 86.06 171 GLY B CA 1
ATOM 3823 C C . GLY B 1 171 ? -9.719 -17.25 -26.609 1 86.06 171 GLY B C 1
ATOM 3824 O O . GLY B 1 171 ? -8.82 -16.656 -27.234 1 86.06 171 GLY B O 1
ATOM 3825 N N . THR B 1 172 ? -10.203 -16.844 -25.531 1 86.19 172 THR B N 1
ATOM 3826 C CA . THR B 1 172 ? -9.672 -15.641 -24.922 1 86.19 172 THR B CA 1
ATOM 3827 C C . THR B 1 172 ? -8.188 -15.812 -24.578 1 86.19 172 THR B C 1
ATOM 3829 O O . THR B 1 172 ? -7.789 -16.844 -24.031 1 86.19 172 THR B O 1
ATOM 3832 N N . ARG B 1 173 ? -7.48 -14.828 -25.094 1 88.31 173 ARG B N 1
ATOM 3833 C CA . ARG B 1 173 ? -6.078 -14.773 -24.688 1 88.31 173 ARG B CA 1
ATOM 3834 C C . ARG B 1 173 ? -5.906 -13.938 -23.422 1 88.31 173 ARG B C 1
ATOM 3836 O O . ARG B 1 173 ? -6.555 -12.898 -23.266 1 88.31 173 ARG B O 1
ATOM 3843 N N . GLY B 1 174 ? -5.262 -14.5 -22.406 1 92.31 174 GLY B N 1
ATOM 3844 C CA . GLY B 1 174 ? -5.059 -13.797 -21.141 1 92.31 174 GLY B CA 1
ATOM 3845 C C . GLY B 1 174 ? -4.043 -14.477 -20.234 1 92.31 174 GLY B C 1
ATOM 3846 O O . GLY B 1 174 ? -3.498 -15.523 -20.594 1 92.31 174 GLY B O 1
ATOM 3847 N N . VAL B 1 175 ? -3.699 -13.805 -19.25 1 95.31 175 VAL B N 1
ATOM 3848 C CA . VAL B 1 175 ? -2.766 -14.289 -18.25 1 95.31 175 VAL B CA 1
ATOM 3849 C C . VAL B 1 175 ? -3.43 -14.266 -16.875 1 95.31 175 VAL B C 1
ATOM 3851 O O . VAL B 1 175 ? -4.113 -13.305 -16.516 1 95.31 175 VAL B O 1
ATOM 3854 N N . VAL B 1 176 ? -3.307 -15.359 -16.172 1 95 176 VAL B N 1
ATOM 3855 C CA . VAL B 1 176 ? -3.857 -15.461 -14.82 1 95 176 VAL B CA 1
ATOM 3856 C C . VAL B 1 176 ? -2.748 -15.258 -13.789 1 95 176 VAL B C 1
ATOM 3858 O O . VAL B 1 176 ? -1.712 -15.93 -13.844 1 95 176 VAL B O 1
ATOM 3861 N N . TYR B 1 177 ? -2.92 -14.352 -12.969 1 96.38 177 TYR B N 1
ATOM 3862 C CA . TYR B 1 177 ? -1.973 -14.023 -11.906 1 96.38 177 TYR B CA 1
ATOM 3863 C C . TYR B 1 177 ? -2.664 -14 -10.547 1 96.38 177 TYR B C 1
ATOM 3865 O O . TYR B 1 177 ? -3.658 -13.289 -10.367 1 96.38 177 TYR B O 1
ATOM 3873 N N . PHE B 1 178 ? -2.174 -14.789 -9.578 1 93.94 178 PHE B N 1
ATOM 3874 C CA . PHE B 1 178 ? -2.713 -14.836 -8.227 1 93.94 178 PHE B CA 1
ATOM 3875 C C . PHE B 1 178 ? -2.049 -13.797 -7.336 1 93.94 178 PHE B C 1
ATOM 3877 O O . PHE B 1 178 ? -0.844 -13.859 -7.082 1 93.94 178 PHE B O 1
ATOM 3884 N N . ALA B 1 179 ? -2.805 -12.852 -6.879 1 93.5 179 ALA B N 1
ATOM 3885 C CA . ALA B 1 179 ? -2.27 -11.742 -6.094 1 93.5 179 ALA B CA 1
ATOM 3886 C C . ALA B 1 179 ? -2.873 -11.719 -4.691 1 93.5 179 ALA B C 1
ATOM 3888 O O . ALA B 1 179 ? -4.074 -11.945 -4.523 1 93.5 179 ALA B O 1
ATOM 3889 N N . ASP B 1 180 ? -2.08 -11.492 -3.748 1 89.94 180 ASP B N 1
ATOM 3890 C CA . ASP B 1 180 ? -2.547 -11.258 -2.385 1 89.94 180 ASP B CA 1
ATOM 3891 C C . ASP B 1 180 ? -2.842 -9.773 -2.152 1 89.94 180 ASP B C 1
ATOM 3893 O O . ASP B 1 180 ? -2.152 -8.906 -2.689 1 89.94 180 ASP B O 1
ATOM 3897 N N . ASP B 1 181 ? -3.732 -9.477 -1.253 1 89.19 181 ASP B N 1
ATOM 3898 C CA . ASP B 1 181 ? -4.207 -8.109 -1.067 1 89.19 181 ASP B CA 1
ATOM 3899 C C . ASP B 1 181 ? -3.176 -7.262 -0.326 1 89.19 181 ASP B C 1
ATOM 3901 O O . ASP B 1 181 ? -3.188 -6.035 -0.423 1 89.19 181 ASP B O 1
ATOM 3905 N N . ASP B 1 182 ? -2.254 -7.836 0.445 1 88.75 182 ASP B N 1
ATOM 3906 C CA . ASP B 1 182 ? -1.371 -7.02 1.272 1 88.75 182 ASP B CA 1
ATOM 3907 C C . ASP B 1 182 ? 0.044 -6.984 0.7 1 88.75 182 ASP B C 1
ATOM 3909 O O . ASP B 1 182 ? 0.945 -6.391 1.292 1 88.75 182 ASP B O 1
ATOM 3913 N N . ASN B 1 183 ? 0.271 -7.645 -0.521 1 94.81 183 ASN B N 1
ATOM 3914 C CA . ASN B 1 183 ? 1.557 -7.484 -1.193 1 94.81 183 ASN B CA 1
ATOM 3915 C C . ASN B 1 183 ? 1.653 -6.137 -1.904 1 94.81 183 ASN B C 1
ATOM 3917 O O . ASN B 1 183 ? 0.658 -5.422 -2.027 1 94.81 183 ASN B O 1
ATOM 3921 N N . THR B 1 184 ? 2.867 -5.773 -2.186 1 96.69 184 THR B N 1
ATOM 3922 C CA . THR B 1 184 ? 3.107 -4.594 -3.008 1 96.69 184 THR B CA 1
ATOM 3923 C C . THR B 1 184 ? 3.5 -4.992 -4.426 1 96.69 184 THR B C 1
ATOM 3925 O O . THR B 1 184 ? 4.414 -5.797 -4.621 1 96.69 184 THR B O 1
ATOM 3928 N N . TYR B 1 185 ? 2.809 -4.492 -5.422 1 96.81 185 TYR B N 1
ATOM 3929 C CA . TYR B 1 185 ? 3.051 -4.793 -6.832 1 96.81 185 TYR B CA 1
ATOM 3930 C C . TYR B 1 185 ? 3.443 -3.533 -7.594 1 96.81 185 TYR B C 1
ATOM 3932 O O . TYR B 1 185 ? 2.754 -2.514 -7.523 1 96.81 185 TYR B O 1
ATOM 3940 N N . SER B 1 186 ? 4.531 -3.617 -8.281 1 97.19 186 SER B N 1
ATOM 3941 C CA . SER B 1 186 ? 4.793 -2.598 -9.289 1 97.19 186 SER B CA 1
ATOM 3942 C C . SER B 1 186 ? 3.896 -2.783 -10.508 1 97.19 186 SER B C 1
ATOM 3944 O O . SER B 1 186 ? 3.678 -3.91 -10.961 1 97.19 186 SER B O 1
ATOM 3946 N N . ARG B 1 187 ? 3.432 -1.685 -11.039 1 94.94 187 ARG B N 1
ATOM 3947 C CA . ARG B 1 187 ? 2.625 -1.772 -12.25 1 94.94 187 ARG B CA 1
ATOM 3948 C C . ARG B 1 187 ? 3.42 -2.402 -13.391 1 94.94 187 ARG B C 1
ATOM 3950 O O . ARG B 1 187 ? 2.846 -3.025 -14.289 1 94.94 187 ARG B O 1
ATOM 3957 N N . GLU B 1 188 ? 4.742 -2.326 -13.391 1 96.06 188 GLU B N 1
ATOM 3958 C CA . GLU B 1 188 ? 5.613 -2.895 -14.414 1 96.06 188 GLU B CA 1
ATOM 3959 C C . GLU B 1 188 ? 5.492 -4.414 -14.461 1 96.06 188 GLU B C 1
ATOM 3961 O O . GLU B 1 188 ? 5.719 -5.027 -15.508 1 96.06 188 GLU B O 1
ATOM 3966 N N . LEU B 1 189 ? 5.207 -4.988 -13.297 1 96.88 189 LEU B N 1
ATOM 3967 C CA . LEU B 1 189 ? 5.051 -6.438 -13.25 1 96.88 189 LEU B CA 1
ATOM 3968 C C . LEU B 1 189 ? 3.969 -6.898 -14.219 1 96.88 189 LEU B C 1
ATOM 3970 O O . LEU B 1 189 ? 4.137 -7.906 -14.914 1 96.88 189 LEU B O 1
ATOM 3974 N N . PHE B 1 190 ? 2.914 -6.156 -14.273 1 95.12 190 PHE B N 1
ATOM 3975 C CA . PHE B 1 190 ? 1.765 -6.52 -15.094 1 95.12 190 PHE B CA 1
ATOM 3976 C C . PHE B 1 190 ? 2.088 -6.367 -16.578 1 95.12 190 PHE B C 1
ATOM 3978 O O . PHE B 1 190 ? 1.551 -7.098 -17.422 1 95.12 190 PHE B O 1
ATOM 3985 N N . GLU B 1 191 ? 2.949 -5.457 -16.906 1 92.81 191 GLU B N 1
ATOM 3986 C CA . GLU B 1 191 ? 3.441 -5.363 -18.266 1 92.81 191 GLU B CA 1
ATOM 3987 C C . GLU B 1 191 ? 4.312 -6.566 -18.625 1 92.81 191 GLU B C 1
ATOM 3989 O O . GLU B 1 191 ? 4.211 -7.113 -19.719 1 92.81 191 GLU B O 1
ATOM 3994 N N . GLU B 1 192 ? 5.109 -6.965 -17.656 1 94 192 GLU B N 1
ATOM 3995 C CA . GLU B 1 192 ? 6 -8.102 -17.844 1 94 192 GLU B CA 1
ATOM 3996 C C . GLU B 1 192 ? 5.207 -9.383 -18.125 1 94 192 GLU B C 1
ATOM 3998 O O . GLU B 1 192 ? 5.57 -10.164 -19 1 94 192 GLU B O 1
ATOM 4003 N N . MET B 1 193 ? 4.16 -9.578 -17.469 1 94.81 193 MET B N 1
ATOM 4004 C CA . MET B 1 193 ? 3.512 -10.883 -17.516 1 94.81 193 MET B CA 1
ATOM 4005 C C . MET B 1 193 ? 2.562 -10.977 -18.703 1 94.81 193 MET B C 1
ATOM 4007 O O . MET B 1 193 ? 2.105 -12.062 -19.062 1 94.81 193 MET B O 1
ATOM 4011 N N . ARG B 1 194 ? 2.348 -9.914 -19.422 1 91.88 194 ARG B N 1
ATOM 4012 C CA . ARG B 1 194 ? 1.427 -9.906 -20.547 1 91.88 194 ARG B CA 1
ATOM 4013 C C . ARG B 1 194 ? 1.886 -10.867 -21.641 1 91.88 194 ARG B C 1
ATOM 4015 O O . ARG B 1 194 ? 1.079 -11.32 -22.453 1 91.88 194 ARG B O 1
ATOM 4022 N N . TRP B 1 195 ? 3.133 -11.25 -21.594 1 88.69 195 TRP B N 1
ATOM 4023 C CA . TRP B 1 195 ? 3.723 -12.023 -22.688 1 88.69 195 TRP B CA 1
ATOM 4024 C C . TRP B 1 195 ? 3.838 -13.492 -22.312 1 88.69 195 TRP B C 1
ATOM 4026 O O . TRP B 1 195 ? 4.492 -14.273 -23 1 88.69 195 TRP B O 1
ATOM 4036 N N . THR B 1 196 ? 3.16 -13.836 -21.25 1 96.12 196 THR B N 1
ATOM 4037 C CA . THR B 1 196 ? 3.217 -15.219 -20.766 1 96.12 196 THR B CA 1
ATOM 4038 C C . THR B 1 196 ? 2.545 -16.156 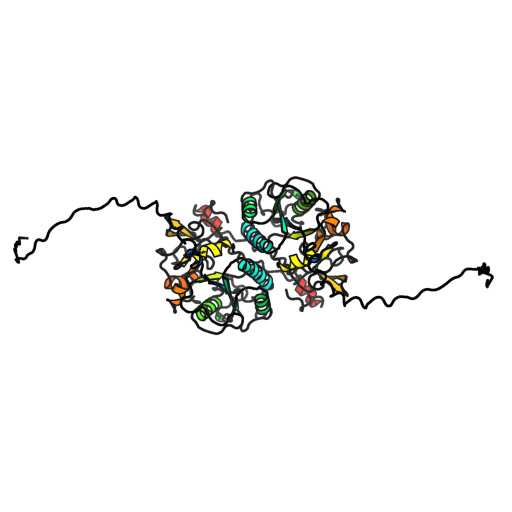-21.766 1 96.12 196 THR B C 1
ATOM 4040 O O . THR B 1 196 ? 1.378 -15.977 -22.109 1 96.12 196 THR B O 1
ATOM 4043 N N . ARG B 1 197 ? 3.303 -17.188 -22.266 1 95.5 197 ARG B N 1
ATOM 4044 C CA . ARG B 1 197 ? 2.77 -18.188 -23.172 1 95.5 197 ARG B CA 1
ATOM 4045 C C . ARG B 1 197 ? 2.387 -19.469 -22.438 1 95.5 197 ARG B C 1
ATOM 4047 O O . ARG B 1 197 ? 1.404 -20.125 -22.781 1 95.5 197 ARG B O 1
ATOM 4054 N N . GLY B 1 198 ? 3.174 -19.812 -21.578 1 97.44 198 GLY B N 1
ATOM 4055 C CA . GLY B 1 198 ? 2.902 -20.922 -20.672 1 97.44 198 GLY B CA 1
ATOM 4056 C C . GLY B 1 198 ? 2.846 -20.5 -19.219 1 97.44 198 GLY B C 1
ATOM 4057 O O . GLY B 1 198 ? 1.787 -20.125 -18.719 1 97.44 198 GLY B O 1
ATOM 4058 N N . VAL B 1 199 ? 4.066 -20.562 -18.578 1 98.25 199 VAL B N 1
ATOM 4059 C CA . VAL B 1 199 ? 4.223 -20.094 -17.203 1 98.25 199 VAL B CA 1
ATOM 4060 C C . VAL B 1 199 ? 5.43 -19.172 -17.109 1 98.25 199 VAL B C 1
ATOM 4062 O O . VAL B 1 199 ? 6.562 -19.578 -17.375 1 98.25 199 VAL B O 1
ATOM 4065 N N . SER B 1 200 ? 5.172 -17.906 -16.781 1 98.19 200 SER B N 1
ATOM 4066 C CA . SER B 1 200 ? 6.254 -16.953 -16.562 1 98.19 200 SER B CA 1
ATOM 4067 C C . SER B 1 200 ? 6.617 -16.859 -15.078 1 98.19 200 SER B C 1
ATOM 4069 O O . SER B 1 200 ? 5.777 -17.109 -14.211 1 98.19 200 SER B O 1
ATOM 4071 N N . VAL B 1 201 ? 7.914 -16.516 -14.797 1 98.69 201 VAL B N 1
ATOM 4072 C CA . VAL B 1 201 ? 8.398 -16.484 -13.422 1 98.69 201 VAL B CA 1
ATOM 4073 C C . VAL B 1 201 ? 9.297 -15.273 -13.211 1 98.69 201 VAL B C 1
ATOM 4075 O O . VAL B 1 201 ? 9.906 -14.773 -14.156 1 98.69 201 VAL B O 1
ATOM 4078 N N . TRP B 1 202 ? 9.383 -14.797 -11.992 1 98.5 202 TRP B N 1
ATOM 4079 C CA . TRP B 1 202 ? 10.211 -13.664 -11.578 1 98.5 202 TRP B CA 1
ATOM 4080 C C . TRP B 1 202 ? 10.508 -13.727 -10.086 1 98.5 202 TRP B C 1
ATOM 4082 O O . TRP B 1 202 ? 9.891 -14.508 -9.352 1 98.5 202 TRP B O 1
ATOM 4092 N N . PRO B 1 203 ? 11.469 -12.969 -9.609 1 98.69 203 PRO B N 1
ATOM 4093 C CA . PRO B 1 203 ? 11.766 -12.961 -8.18 1 98.69 203 PRO B CA 1
ATOM 4094 C C . PRO B 1 203 ? 10.75 -12.164 -7.363 1 98.69 203 PRO B C 1
ATOM 4096 O O . PRO B 1 203 ? 10.148 -11.219 -7.879 1 98.69 203 PRO B O 1
ATOM 4099 N N . VAL B 1 204 ? 10.547 -12.594 -6.168 1 98.5 204 VAL B N 1
ATOM 4100 C CA . VAL B 1 204 ? 9.695 -11.898 -5.207 1 98.5 204 VAL B CA 1
ATOM 4101 C C . VAL B 1 204 ? 10.547 -11.359 -4.059 1 98.5 204 VAL B C 1
ATOM 4103 O O . VAL B 1 204 ? 11.367 -12.086 -3.49 1 98.5 204 VAL B O 1
ATOM 4106 N N . GLY B 1 205 ? 10.367 -10.07 -3.787 1 98.38 205 GLY B N 1
ATOM 4107 C CA . GLY B 1 205 ? 11.133 -9.461 -2.707 1 98.38 205 GLY B CA 1
ATOM 4108 C C . GLY B 1 205 ? 10.555 -9.75 -1.334 1 98.38 205 GLY B C 1
ATOM 4109 O O . GLY B 1 205 ? 9.344 -9.945 -1.19 1 98.38 205 GLY B O 1
ATOM 4110 N N . LEU B 1 206 ? 11.422 -9.789 -0.324 1 97.19 206 LEU B N 1
ATOM 4111 C CA . LEU B 1 206 ? 11.086 -9.836 1.096 1 97.19 206 LEU B CA 1
ATOM 4112 C C . LEU B 1 206 ? 10.289 -11.094 1.425 1 97.19 206 LEU B C 1
ATOM 4114 O O . LEU B 1 206 ? 9.273 -11.023 2.119 1 97.19 206 LEU B O 1
ATOM 4118 N N . VAL B 1 207 ? 10.727 -12.156 0.995 1 95.44 207 VAL B N 1
ATOM 4119 C CA . VAL B 1 207 ? 10 -13.406 1.199 1 95.44 207 VAL B CA 1
ATOM 4120 C C . VAL B 1 207 ? 10.969 -14.508 1.616 1 95.44 207 VAL B C 1
ATOM 4122 O O . VAL B 1 207 ? 12.164 -14.445 1.314 1 95.44 207 VAL B O 1
ATOM 4125 N N . GLY B 1 208 ? 10.508 -15.516 2.396 1 93.31 208 GLY B N 1
ATOM 4126 C CA . GLY B 1 208 ? 11.305 -16.656 2.799 1 93.31 208 GLY B CA 1
ATOM 4127 C C . GLY B 1 208 ? 12.438 -16.312 3.742 1 93.31 208 GLY B C 1
ATOM 4128 O O . GLY B 1 208 ? 13.422 -17.047 3.846 1 93.31 208 GLY B O 1
ATOM 4129 N N . GLY B 1 209 ? 12.328 -15.172 4.305 1 95 209 GLY B N 1
ATOM 4130 C CA . GLY B 1 209 ? 13.398 -14.711 5.176 1 95 209 GLY B CA 1
ATOM 4131 C C . GLY B 1 209 ? 14.602 -14.195 4.41 1 95 209 GLY B C 1
ATOM 4132 O O . GLY B 1 209 ? 15.703 -14.094 4.965 1 95 209 GLY B O 1
ATOM 4133 N N . LEU B 1 210 ? 14.414 -13.969 3.133 1 96.94 210 LEU B N 1
ATOM 4134 C CA . LEU B 1 210 ? 15.469 -13.508 2.242 1 96.94 210 LEU B CA 1
ATOM 4135 C C . LEU B 1 210 ? 15.125 -12.133 1.665 1 96.94 210 LEU B C 1
ATOM 4137 O O . LEU B 1 210 ? 13.977 -11.695 1.729 1 96.94 210 LEU B O 1
ATOM 4141 N N . ARG B 1 211 ? 16.188 -11.445 1.124 1 97.06 211 ARG B N 1
ATOM 4142 C CA . ARG B 1 211 ? 15.906 -10.227 0.371 1 97.06 211 ARG B CA 1
ATOM 4143 C C . ARG B 1 211 ? 14.961 -10.5 -0.792 1 97.06 211 ARG B C 1
ATOM 4145 O O . ARG B 1 211 ? 14.109 -9.68 -1.117 1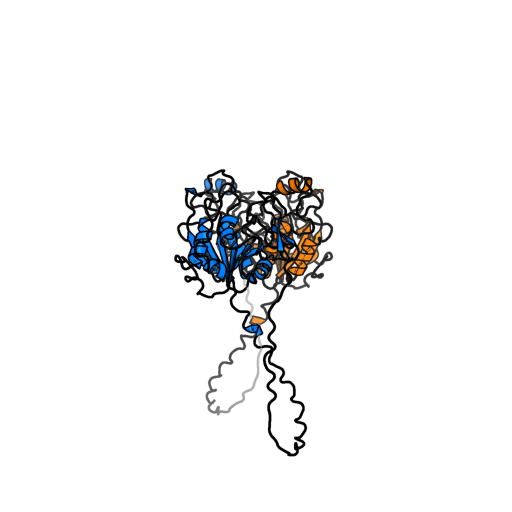 97.06 211 ARG B O 1
ATOM 4152 N N . PHE B 1 212 ? 15.203 -11.594 -1.365 1 97.88 212 PHE B N 1
ATOM 4153 C CA . PHE B 1 212 ? 14.289 -12.055 -2.404 1 97.88 212 PHE B CA 1
ATOM 4154 C C . PHE B 1 212 ? 14.453 -13.547 -2.643 1 97.88 212 PHE B C 1
ATOM 4156 O O . PHE B 1 212 ? 15.477 -14.133 -2.279 1 97.88 212 PHE B O 1
ATOM 4163 N N . GLU B 1 213 ? 13.359 -14.172 -3.145 1 97.56 213 GLU B N 1
ATOM 4164 C CA . GLU B 1 213 ? 13.359 -15.523 -3.693 1 97.56 213 GLU B CA 1
ATOM 4165 C C . GLU B 1 213 ? 12.984 -15.523 -5.172 1 97.56 213 GLU B C 1
ATOM 4167 O O . GLU B 1 213 ? 12.172 -14.703 -5.609 1 97.56 213 GLU B O 1
ATOM 4172 N N . GLY B 1 214 ? 13.648 -16.438 -5.898 1 97 214 GLY B N 1
ATOM 4173 C CA . GLY B 1 214 ? 13.266 -16.5 -7.297 1 97 214 GLY B CA 1
ATOM 4174 C C . GLY B 1 214 ? 14.18 -17.391 -8.125 1 97 214 GLY B C 1
ATOM 4175 O O . GLY B 1 214 ? 15.094 -18.016 -7.59 1 97 214 GLY B O 1
ATOM 4176 N N . PRO B 1 215 ? 13.914 -17.438 -9.375 1 97.75 215 PRO B N 1
ATOM 4177 C CA . PRO B 1 215 ? 14.68 -18.312 -10.281 1 97.75 215 PRO B CA 1
ATOM 4178 C C . PRO B 1 215 ? 16.094 -17.781 -10.539 1 97.75 215 PRO B C 1
ATOM 4180 O O . PRO B 1 215 ? 16.312 -16.562 -10.531 1 97.75 215 PRO B O 1
ATOM 4183 N N . ARG B 1 216 ? 16.969 -18.703 -10.641 1 97.06 216 ARG B N 1
ATOM 4184 C CA . ARG B 1 216 ? 18.281 -18.438 -11.219 1 97.06 216 ARG B CA 1
ATOM 4185 C C . ARG B 1 216 ? 18.281 -18.703 -12.719 1 97.06 216 ARG B C 1
ATOM 4187 O O . ARG B 1 216 ? 17.844 -19.781 -13.156 1 97.06 216 ARG B O 1
ATOM 4194 N N . VAL B 1 217 ? 18.734 -17.719 -13.453 1 98.12 217 VAL B N 1
ATOM 4195 C CA . VAL B 1 217 ? 18.609 -17.828 -14.906 1 98.12 217 VAL B CA 1
ATOM 4196 C C . VAL B 1 217 ? 19.984 -17.766 -15.555 1 98.12 217 VAL B C 1
ATOM 4198 O O . VAL B 1 217 ? 20.812 -16.938 -15.18 1 98.12 217 VAL B O 1
ATOM 4201 N N . GLN B 1 218 ? 20.234 -18.703 -16.406 1 97.06 218 GLN B N 1
ATOM 4202 C CA . GLN B 1 218 ? 21.391 -18.719 -17.266 1 97.06 218 GLN B CA 1
ATOM 4203 C C . GLN B 1 218 ? 20.984 -18.875 -18.734 1 97.06 218 GLN B C 1
ATOM 4205 O O . GLN B 1 218 ? 20.219 -19.766 -19.078 1 97.06 218 GLN B O 1
ATOM 4210 N N . ASP B 1 219 ? 21.453 -17.969 -19.578 1 95.75 219 ASP B N 1
ATOM 4211 C CA . ASP B 1 219 ? 21.188 -17.984 -21.016 1 95.75 219 ASP B CA 1
ATOM 4212 C C . ASP B 1 219 ? 19.672 -18.031 -21.281 1 95.75 219 ASP B C 1
ATOM 4214 O O . ASP B 1 219 ? 19.219 -18.828 -22.094 1 95.75 219 ASP B O 1
ATOM 4218 N N . GLY B 1 220 ? 18.922 -17.375 -20.484 1 95.56 220 GLY B N 1
ATOM 4219 C CA . GLY B 1 220 ? 17.484 -17.219 -20.703 1 95.56 220 GLY B CA 1
ATOM 4220 C C . GLY B 1 220 ? 16.672 -18.391 -20.172 1 95.56 220 GLY B C 1
ATOM 4221 O O . GLY B 1 220 ? 15.461 -18.438 -20.359 1 95.56 220 GLY B O 1
ATOM 4222 N N . ARG B 1 221 ? 17.391 -19.266 -19.469 1 97.06 221 ARG B N 1
ATOM 4223 C CA . ARG B 1 221 ? 16.703 -20.453 -18.969 1 97.06 221 ARG B CA 1
ATOM 4224 C C . ARG B 1 221 ? 16.844 -20.547 -17.453 1 97.06 221 ARG B C 1
ATOM 4226 O O . ARG B 1 221 ? 17.891 -20.219 -16.891 1 97.06 221 ARG B O 1
ATOM 4233 N N . VAL B 1 222 ? 15.75 -21.031 -16.859 1 97.31 222 VAL B N 1
ATOM 4234 C CA . VAL B 1 222 ? 15.797 -21.266 -15.422 1 97.31 222 VAL B CA 1
ATOM 4235 C C . VAL B 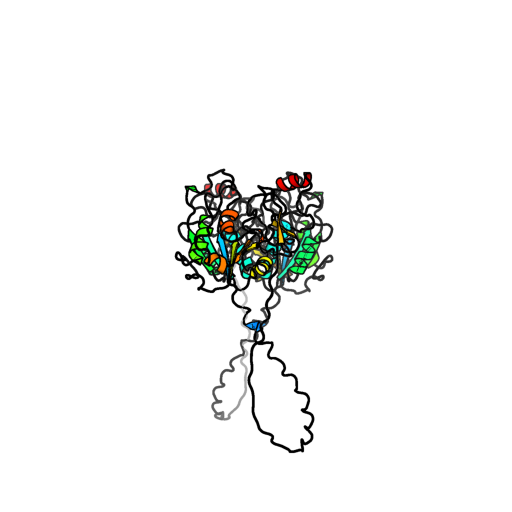1 222 ? 16.656 -22.5 -15.125 1 97.31 222 VAL B C 1
ATOM 4237 O O . VAL B 1 222 ? 16.375 -23.594 -15.617 1 97.31 222 VAL B O 1
ATOM 4240 N N . VAL B 1 223 ? 17.688 -22.344 -14.297 1 95.94 223 VAL B N 1
ATOM 4241 C CA . VAL B 1 223 ? 18.609 -23.438 -14.031 1 95.94 223 VAL B CA 1
ATOM 4242 C C . VAL B 1 223 ? 18.531 -23.828 -12.555 1 95.94 223 VAL B C 1
ATOM 4244 O O . VAL B 1 223 ? 19.156 -24.797 -12.125 1 95.94 223 VAL B O 1
ATOM 4247 N N . GLY B 1 224 ? 17.844 -23.078 -11.812 1 95.38 224 GLY B N 1
ATOM 4248 C CA . GLY B 1 224 ? 17.672 -23.297 -10.383 1 95.38 224 GLY B CA 1
ATOM 4249 C C . GLY B 1 224 ? 16.906 -22.172 -9.703 1 95.38 224 GLY B C 1
ATOM 4250 O O . GLY B 1 224 ? 16.312 -21.328 -10.367 1 95.38 224 GLY B O 1
ATOM 4251 N N . PHE B 1 225 ? 16.969 -22.25 -8.367 1 96.81 225 PHE B N 1
ATOM 4252 C CA . PHE B 1 225 ? 16.219 -21.234 -7.605 1 96.81 225 PHE B CA 1
ATOM 4253 C C . PHE B 1 225 ? 17.047 -20.75 -6.418 1 96.81 225 PHE B C 1
ATOM 4255 O O . PHE B 1 225 ? 17.781 -21.531 -5.801 1 96.81 225 PHE B O 1
ATOM 4262 N N . HIS B 1 226 ? 16.969 -19.469 -6.207 1 97 226 HIS B N 1
ATOM 4263 C CA . HIS B 1 226 ? 17.469 -18.891 -4.969 1 97 226 HIS B CA 1
ATOM 4264 C C . HIS B 1 226 ? 16.406 -18.906 -3.877 1 97 226 HIS B C 1
ATOM 4266 O O . HIS B 1 226 ? 15.43 -18.141 -3.939 1 97 226 HIS B O 1
ATOM 4272 N N . THR B 1 227 ? 16.453 -19.781 -2.906 1 96.12 227 THR B N 1
ATOM 4273 C CA . THR B 1 227 ? 15.516 -19.984 -1.807 1 96.12 227 THR B CA 1
ATOM 4274 C C . THR B 1 227 ? 16.219 -20.609 -0.608 1 96.12 227 THR B C 1
ATOM 4276 O O . THR B 1 227 ? 17.25 -21.266 -0.76 1 96.12 227 THR B O 1
ATOM 4279 N N . ALA B 1 228 ? 15.688 -20.328 0.542 1 93.5 228 ALA B N 1
ATOM 4280 C CA . ALA B 1 228 ? 16.281 -20.891 1.756 1 93.5 228 ALA B CA 1
ATOM 4281 C C . ALA B 1 228 ? 15.562 -22.172 2.172 1 93.5 228 ALA B C 1
ATOM 4283 O O . ALA B 1 228 ? 16.172 -23.062 2.752 1 93.5 228 ALA B O 1
ATOM 4284 N N . TRP B 1 229 ? 14.336 -22.203 1.856 1 87.38 229 TRP B N 1
ATOM 4285 C CA . TRP B 1 229 ? 13.523 -23.328 2.326 1 87.38 229 TRP B CA 1
ATOM 4286 C C . TRP B 1 229 ? 13.391 -24.406 1.247 1 87.38 229 TRP B C 1
ATOM 4288 O O . TRP B 1 229 ? 12.875 -24.141 0.162 1 87.38 229 TRP B O 1
ATOM 4298 N N . GLU B 1 230 ? 13.797 -25.594 1.488 1 88.31 230 GLU B N 1
ATOM 4299 C CA . GLU B 1 230 ? 13.68 -26.766 0.635 1 88.31 230 GLU B CA 1
ATOM 4300 C C . GLU B 1 230 ? 13.914 -26.406 -0.83 1 88.31 230 GLU B C 1
ATOM 4302 O O . GLU B 1 230 ? 13 -26.484 -1.65 1 88.31 230 GLU B O 1
ATOM 4307 N N . PRO B 1 231 ? 15.078 -26.188 -1.121 1 85.88 231 PRO B N 1
ATOM 4308 C CA . PRO B 1 231 ? 15.391 -25.719 -2.471 1 85.88 231 PRO B CA 1
ATOM 4309 C C . PRO B 1 231 ? 15.164 -26.781 -3.539 1 85.88 231 PRO B C 1
ATOM 4311 O O . PRO B 1 231 ? 15.133 -26.469 -4.73 1 85.88 231 PRO B O 1
ATOM 4314 N N . ASN B 1 232 ? 14.883 -28.078 -3.17 1 86.94 232 ASN B N 1
ATOM 4315 C CA . ASN B 1 232 ? 14.789 -29.156 -4.156 1 86.94 232 ASN B CA 1
ATOM 4316 C C . ASN B 1 232 ? 13.336 -29.5 -4.477 1 86.94 232 ASN B C 1
ATOM 4318 O O . ASN B 1 232 ? 13.07 -30.453 -5.207 1 86.94 232 ASN B O 1
ATOM 4322 N N . ARG B 1 233 ? 12.438 -28.703 -3.924 1 91.06 233 ARG B N 1
ATOM 4323 C CA . ARG B 1 233 ? 11.055 -28.875 -4.348 1 91.06 233 ARG B CA 1
ATOM 4324 C C . ARG B 1 233 ? 10.891 -28.547 -5.828 1 91.06 233 ARG B C 1
ATOM 4326 O O . ARG B 1 233 ? 11.68 -27.781 -6.391 1 91.06 233 ARG B O 1
ATOM 4333 N N . PRO B 1 234 ? 9.891 -29.141 -6.449 1 94 234 PRO B N 1
ATOM 4334 C CA . PRO B 1 234 ? 9.766 -28.969 -7.898 1 94 234 PRO B CA 1
ATOM 4335 C C . PRO B 1 234 ? 9.688 -27.5 -8.312 1 94 234 PRO B C 1
ATOM 4337 O O . PRO B 1 234 ? 10.32 -27.094 -9.289 1 94 234 PRO B O 1
ATOM 4340 N N . PHE B 1 235 ? 8.938 -26.688 -7.574 1 97.12 235 PHE B N 1
ATOM 4341 C CA . PHE B 1 235 ? 8.789 -25.281 -7.879 1 97.12 235 PHE B CA 1
ATOM 4342 C C . PHE B 1 235 ? 8.938 -24.438 -6.617 1 97.12 235 PHE B C 1
ATOM 4344 O O . PHE B 1 235 ? 7.949 -23.984 -6.035 1 97.12 235 PHE B O 1
ATOM 4351 N N . PRO B 1 236 ? 10.172 -24.156 -6.176 1 96 236 PRO B N 1
ATOM 4352 C CA . PRO B 1 236 ? 10.391 -23.297 -5.008 1 96 236 PRO B CA 1
ATOM 4353 C C . PRO B 1 236 ? 10.109 -21.828 -5.301 1 96 236 PRO B C 1
ATOM 4355 O O . PRO B 1 236 ? 11.031 -21.016 -5.32 1 96 236 PRO B O 1
ATOM 4358 N N . LEU B 1 237 ? 8.898 -21.531 -5.547 1 95.62 237 LEU B N 1
ATOM 4359 C CA . LEU B 1 237 ? 8.406 -20.219 -5.93 1 95.62 237 LEU B CA 1
ATOM 4360 C C . LEU B 1 237 ? 7.367 -19.719 -4.934 1 95.62 237 LEU B C 1
ATOM 4362 O O . LEU B 1 237 ? 6.629 -20.516 -4.352 1 95.62 237 LEU B O 1
ATOM 4366 N N . ASP B 1 238 ? 7.441 -18.469 -4.727 1 94.75 238 ASP B N 1
ATOM 4367 C CA . ASP B 1 238 ? 6.344 -17.812 -4.02 1 94.75 238 ASP B CA 1
ATOM 4368 C C . ASP B 1 238 ? 5.125 -17.656 -4.93 1 94.75 238 ASP B C 1
ATOM 4370 O O . ASP B 1 238 ? 5.27 -17.516 -6.145 1 94.75 238 ASP B O 1
ATOM 4374 N N . MET B 1 239 ? 3.953 -17.578 -4.359 1 94.12 239 MET B N 1
ATOM 4375 C CA . MET B 1 239 ? 2.705 -17.422 -5.105 1 94.12 239 MET B CA 1
ATOM 4376 C C . MET B 1 239 ? 2.744 -16.188 -5.992 1 94.12 239 MET B C 1
ATOM 4378 O O . MET B 1 239 ? 2.217 -16.203 -7.105 1 94.12 239 MET B O 1
ATOM 4382 N N . ALA B 1 240 ? 3.361 -15.156 -5.539 1 96.38 240 ALA B N 1
ATOM 4383 C CA . ALA B 1 240 ? 3.41 -13.898 -6.281 1 96.38 240 ALA B CA 1
ATOM 4384 C C . ALA B 1 240 ? 4.488 -13.938 -7.359 1 96.38 240 ALA B C 1
ATOM 4386 O O . ALA B 1 240 ? 4.695 -12.953 -8.078 1 96.38 240 ALA B O 1
ATOM 4387 N N . GLY B 1 241 ? 5.137 -15.086 -7.566 1 97.69 241 GLY B N 1
ATOM 4388 C CA . GLY B 1 241 ? 6.316 -15.133 -8.414 1 97.69 241 GLY B CA 1
ATOM 4389 C C . GLY B 1 241 ? 6.066 -15.805 -9.75 1 97.69 241 GLY B C 1
ATOM 4390 O O . GLY B 1 241 ? 7.008 -16.156 -10.461 1 97.69 241 GLY B O 1
ATOM 4391 N N . PHE B 1 242 ? 4.809 -16.031 -10.078 1 97.56 242 PHE B N 1
ATOM 4392 C CA . PHE B 1 242 ? 4.551 -16.641 -11.375 1 97.56 242 PHE B CA 1
ATOM 4393 C C . PHE B 1 242 ? 3.17 -16.25 -11.891 1 97.56 242 PHE B C 1
ATOM 4395 O O . PHE B 1 242 ? 2.316 -15.805 -11.117 1 97.56 242 PHE B O 1
ATOM 4402 N N . ALA B 1 243 ? 2.98 -16.359 -13.141 1 97.06 243 ALA B N 1
ATOM 4403 C CA . ALA B 1 243 ? 1.705 -16.203 -13.836 1 97.06 243 ALA B CA 1
ATOM 4404 C C . ALA B 1 243 ? 1.505 -17.312 -14.867 1 97.06 243 ALA B C 1
ATOM 4406 O O . ALA B 1 243 ? 2.473 -17.922 -15.328 1 97.06 243 ALA B O 1
ATOM 4407 N N . VAL B 1 244 ? 0.282 -17.578 -15.203 1 96.69 244 VAL B N 1
ATOM 4408 C CA . VAL B 1 244 ? -0.052 -18.688 -16.078 1 96.69 244 VAL B CA 1
ATOM 4409 C C . VAL B 1 244 ? -0.908 -18.203 -17.25 1 96.69 244 VAL B C 1
ATOM 4411 O O . VAL B 1 244 ? -1.854 -17.438 -17.047 1 96.69 244 VAL B O 1
ATOM 4414 N N . ALA B 1 245 ? -0.561 -18.672 -18.391 1 95.69 245 ALA B N 1
ATOM 4415 C CA . ALA B 1 245 ? -1.414 -18.375 -19.531 1 95.69 245 ALA B CA 1
ATOM 4416 C C . ALA B 1 245 ? -2.793 -19 -19.375 1 95.69 245 ALA B C 1
ATOM 4418 O O . ALA B 1 245 ? -2.906 -20.172 -19.016 1 95.69 245 ALA B O 1
ATOM 4419 N N . LEU B 1 246 ? -3.811 -18.219 -19.656 1 93.88 246 LEU B N 1
ATOM 4420 C CA . LEU B 1 246 ? -5.184 -18.703 -19.516 1 93.88 246 LEU B CA 1
ATOM 4421 C C . LEU B 1 246 ? -5.438 -19.906 -20.406 1 93.88 246 LEU B C 1
ATOM 4423 O O . LEU B 1 246 ? -5.988 -20.922 -19.953 1 93.88 246 LEU B O 1
ATOM 4427 N N . PRO B 1 247 ? -5 -19.938 -21.703 1 94 247 PRO B N 1
ATOM 4428 C CA . PRO B 1 247 ? -5.234 -21.125 -22.516 1 94 247 PRO B CA 1
ATOM 4429 C C . PRO B 1 247 ? -4.621 -22.391 -21.938 1 94 247 PRO B C 1
ATOM 4431 O O . PRO B 1 247 ? -5.207 -23.469 -22.031 1 94 247 PRO B O 1
ATOM 4434 N N . LEU B 1 248 ? -3.48 -22.25 -21.344 1 95.94 248 LEU B N 1
ATOM 4435 C CA . LEU B 1 248 ? -2.842 -23.391 -20.719 1 95.94 248 LEU B CA 1
ATOM 4436 C C . LEU B 1 248 ? -3.68 -23.906 -19.547 1 95.94 248 LEU B C 1
ATOM 4438 O O . LEU B 1 248 ? -3.879 -25.125 -19.406 1 95.94 248 LEU B O 1
ATOM 4442 N N . LEU B 1 249 ? -4.141 -23.016 -18.719 1 94.38 249 LEU B N 1
ATOM 4443 C CA . LEU B 1 249 ? -4.973 -23.375 -17.578 1 94.38 249 LEU B CA 1
ATOM 4444 C C . LEU B 1 249 ? -6.242 -24.094 -18.031 1 94.38 249 LEU B C 1
ATOM 4446 O O . LEU B 1 249 ? -6.645 -25.094 -17.438 1 94.38 249 LEU B O 1
ATOM 4450 N N . LEU B 1 250 ? -6.824 -23.594 -19.078 1 94.19 250 LEU B N 1
ATOM 4451 C CA . LEU B 1 250 ? -8.07 -24.156 -19.578 1 94.19 250 LEU B CA 1
ATOM 4452 C C . LEU B 1 250 ? -7.824 -25.516 -20.234 1 94.19 250 LEU B C 1
ATOM 4454 O O . LEU B 1 250 ? -8.695 -26.375 -20.219 1 94.19 250 LEU B O 1
ATOM 4458 N N . ALA B 1 251 ? -6.711 -25.703 -20.797 1 96.06 251 ALA B N 1
ATOM 4459 C CA . ALA B 1 251 ? -6.352 -26.969 -21.438 1 96.06 251 ALA B CA 1
ATOM 4460 C C . ALA B 1 251 ? -6.09 -28.062 -20.391 1 96.06 251 ALA B C 1
ATOM 4462 O O . ALA B 1 251 ? -6.043 -29.25 -20.734 1 96.06 251 ALA B O 1
ATOM 4463 N N . LYS B 1 252 ? -5.871 -27.688 -19.172 1 96.94 252 LYS B N 1
ATOM 4464 C CA . LYS B 1 252 ? -5.637 -28.625 -18.062 1 96.94 252 LYS B CA 1
ATOM 4465 C C . LYS B 1 252 ? -6.727 -28.5 -17 1 96.94 252 LYS B C 1
ATOM 4467 O O . LYS B 1 252 ? -6.473 -28.016 -15.898 1 96.94 252 LYS B O 1
ATOM 4472 N N . PRO B 1 253 ? -7.875 -29.016 -17.25 1 94.88 253 PRO B N 1
ATOM 4473 C CA . PRO B 1 253 ? -9.047 -28.734 -16.422 1 94.88 253 PRO B CA 1
ATOM 4474 C C . PRO B 1 253 ? -8.922 -29.312 -15.008 1 94.88 253 PRO B C 1
ATOM 4476 O O . PRO B 1 253 ? -9.625 -28.859 -14.094 1 94.88 253 PRO B O 1
ATOM 4479 N N . ASN B 1 254 ? -8.016 -30.25 -14.789 1 96.12 254 ASN B N 1
ATOM 4480 C CA . ASN B 1 254 ? -7.898 -30.875 -13.477 1 96.12 254 ASN B CA 1
ATOM 4481 C C . ASN B 1 254 ? -6.801 -30.234 -12.641 1 96.12 254 ASN B C 1
ATOM 4483 O O . ASN B 1 254 ? -6.617 -30.578 -11.469 1 96.12 254 ASN B O 1
ATOM 4487 N N . ALA B 1 255 ? -6.047 -29.297 -13.219 1 97.44 255 ALA B N 1
ATOM 4488 C CA . ALA B 1 255 ? -4.984 -28.625 -12.484 1 97.44 255 ALA B CA 1
ATOM 4489 C C . ALA B 1 255 ? -5.566 -27.688 -11.422 1 97.44 255 ALA B C 1
ATOM 4491 O O . ALA B 1 255 ? -6.309 -26.75 -11.742 1 97.44 255 ALA B O 1
ATOM 4492 N N . GLN B 1 256 ? -5.312 -27.938 -10.148 1 96.44 256 GLN B N 1
ATOM 4493 C CA . GLN B 1 256 ? -5.77 -27.109 -9.039 1 96.44 256 GLN B CA 1
ATOM 4494 C C . GLN B 1 256 ? -4.793 -27.156 -7.871 1 96.44 256 GLN B C 1
ATOM 4496 O O . GLN B 1 256 ? -3.912 -28.031 -7.832 1 96.44 256 GLN B O 1
ATOM 4501 N N . PHE B 1 257 ? -4.953 -26.203 -6.949 1 95.5 257 PHE B N 1
ATOM 4502 C CA . PHE B 1 257 ? -4.145 -26.219 -5.738 1 95.5 257 PHE B CA 1
ATOM 4503 C C . PHE B 1 257 ? -4.598 -27.344 -4.805 1 95.5 257 PHE B C 1
ATOM 4505 O O . PHE B 1 257 ? -5.797 -27.578 -4.652 1 95.5 257 PHE B O 1
ATOM 4512 N N . ASP B 1 258 ? -3.65 -27.969 -4.242 1 95.12 258 ASP B N 1
ATOM 4513 C CA . ASP B 1 258 ? -3.928 -29.062 -3.314 1 95.12 258 ASP B CA 1
ATOM 4514 C C . ASP B 1 258 ? -3.854 -28.594 -1.865 1 95.12 258 ASP B C 1
ATOM 4516 O O . ASP B 1 258 ? -2.77 -28.281 -1.362 1 95.12 258 ASP B O 1
ATOM 4520 N N . ALA B 1 259 ? -4.945 -28.594 -1.188 1 89.69 259 ALA B N 1
ATOM 4521 C CA . ALA B 1 259 ? -5.016 -28.141 0.198 1 89.69 259 ALA B CA 1
ATOM 4522 C C . ALA B 1 259 ? -4.191 -29.047 1.114 1 89.69 259 ALA B C 1
ATOM 4524 O O . ALA B 1 259 ? -3.801 -28.625 2.209 1 89.69 259 ALA B O 1
ATOM 4525 N N . ALA B 1 260 ? -3.955 -30.203 0.699 1 90.5 260 ALA B N 1
ATOM 4526 C CA . ALA B 1 260 ? -3.221 -31.172 1.512 1 90.5 260 ALA B CA 1
ATOM 4527 C C . ALA B 1 260 ? -1.732 -31.156 1.176 1 90.5 260 ALA B C 1
ATOM 4529 O O . ALA B 1 260 ? -0.954 -31.922 1.739 1 90.5 260 ALA B O 1
ATOM 4530 N N . ALA B 1 261 ? -1.378 -30.297 0.278 1 91.44 261 ALA B N 1
ATOM 4531 C CA . ALA B 1 261 ? 0.039 -30.203 -0.068 1 91.44 261 ALA B CA 1
ATOM 4532 C C . ALA B 1 261 ? 0.888 -29.922 1.166 1 91.44 261 ALA B C 1
ATOM 4534 O O . ALA B 1 261 ? 0.489 -29.141 2.029 1 91.44 261 ALA B O 1
ATOM 4535 N N . PRO B 1 262 ? 2.021 -30.578 1.211 1 88.44 262 PRO B N 1
ATOM 4536 C CA . PRO B 1 262 ? 2.926 -30.234 2.312 1 88.44 262 PRO B CA 1
ATOM 4537 C C . PRO B 1 262 ? 3.307 -28.75 2.332 1 88.44 262 PRO B C 1
ATOM 4539 O O . PRO B 1 262 ? 3.15 -28.062 1.325 1 88.44 262 PRO B O 1
ATOM 4542 N N . ARG B 1 263 ? 3.777 -28.344 3.494 1 84.31 263 ARG B N 1
ATOM 4543 C CA . ARG B 1 263 ? 4.223 -26.953 3.648 1 84.31 263 ARG B CA 1
ATOM 4544 C C . ARG B 1 263 ? 5.207 -26.578 2.551 1 84.31 263 ARG B C 1
ATOM 4546 O O . ARG B 1 263 ? 6.141 -27.328 2.258 1 84.31 263 ARG B O 1
ATOM 4553 N N . GLY B 1 264 ? 4.945 -25.5 1.928 1 86.25 264 GLY B N 1
ATOM 4554 C CA . GLY B 1 264 ? 5.859 -25 0.912 1 86.25 264 GLY B CA 1
ATOM 4555 C C . GLY B 1 264 ? 5.602 -25.594 -0.463 1 86.25 264 GLY B C 1
ATOM 4556 O O . GLY B 1 264 ? 6.215 -25.172 -1.447 1 86.25 264 GLY B O 1
ATOM 4557 N N . HIS B 1 265 ? 4.648 -26.469 -0.576 1 92.31 265 HIS B N 1
ATOM 4558 C CA . HIS B 1 265 ? 4.453 -27.172 -1.838 1 92.31 265 HIS B CA 1
ATOM 4559 C C . HIS B 1 265 ? 3.146 -26.75 -2.506 1 92.31 265 HIS B C 1
ATOM 4561 O O . HIS B 1 265 ? 2.711 -27.375 -3.473 1 92.31 265 HIS B O 1
ATOM 4567 N N . LEU B 1 266 ? 2.549 -25.734 -2.035 1 93 266 LEU B N 1
ATOM 4568 C CA . LEU B 1 266 ? 1.267 -25.328 -2.6 1 93 266 LEU B CA 1
ATOM 4569 C C . LEU B 1 266 ? 1.417 -24.938 -4.062 1 93 266 LEU B C 1
ATOM 4571 O O . LEU B 1 266 ? 0.676 -25.406 -4.922 1 93 266 LEU B O 1
ATOM 4575 N N . GLU B 1 267 ? 2.428 -24.109 -4.336 1 95.19 267 GLU B N 1
ATOM 4576 C CA . GLU B 1 267 ? 2.676 -23.688 -5.711 1 95.19 267 GLU B CA 1
ATOM 4577 C C . GLU B 1 267 ? 3.012 -24.875 -6.605 1 95.19 267 GLU B C 1
ATOM 4579 O O . GLU B 1 267 ? 2.523 -24.969 -7.734 1 95.19 267 GLU B O 1
ATOM 4584 N N . SER B 1 268 ? 3.793 -25.812 -6.035 1 96.62 268 SER B N 1
ATOM 4585 C CA . SER B 1 268 ? 4.172 -27 -6.785 1 96.62 268 SER B CA 1
ATOM 4586 C C . SER B 1 268 ? 2.953 -27.859 -7.121 1 96.62 268 SER B C 1
ATOM 4588 O O . SER B 1 268 ? 2.908 -28.484 -8.18 1 96.62 268 SER B O 1
ATOM 4590 N N . SER B 1 269 ? 2.004 -27.875 -6.23 1 96.56 269 SER B N 1
ATOM 4591 C CA . SER B 1 269 ? 0.834 -28.719 -6.434 1 96.56 269 SER B CA 1
ATOM 4592 C C . SER B 1 269 ? 0.056 -28.297 -7.676 1 96.56 269 SER B C 1
ATOM 4594 O O . SER B 1 269 ? -0.565 -29.141 -8.336 1 96.56 269 SER B O 1
ATOM 4596 N N . LEU B 1 270 ? 0.069 -27.078 -8.008 1 97.38 270 LEU B N 1
ATOM 4597 C CA . LEU B 1 270 ? -0.578 -26.594 -9.227 1 97.38 270 LEU B CA 1
ATOM 4598 C C . LEU B 1 270 ? 0.363 -26.703 -10.422 1 97.38 270 LEU B C 1
ATOM 4600 O O . LEU B 1 270 ? 0.015 -27.312 -11.438 1 97.38 270 LEU B O 1
ATOM 4604 N N . LEU B 1 271 ? 1.55 -26.172 -10.312 1 98.31 271 LEU B N 1
ATOM 4605 C CA . LEU B 1 271 ? 2.455 -25.938 -11.438 1 98.31 271 LEU B CA 1
ATOM 4606 C C . LEU B 1 271 ? 2.949 -27.266 -12.008 1 98.31 271 LEU B C 1
ATOM 4608 O O . LEU B 1 271 ? 3.207 -27.375 -13.211 1 98.31 271 LEU B O 1
ATOM 4612 N N . SER B 1 272 ? 3.033 -28.312 -11.188 1 97.81 272 SER B N 1
ATOM 4613 C CA . SER B 1 272 ? 3.498 -29.609 -11.656 1 97.81 272 SER B CA 1
ATOM 4614 C C . SER B 1 272 ? 2.562 -30.172 -12.719 1 97.81 272 SER B C 1
ATOM 4616 O O . SER B 1 272 ? 2.965 -31.031 -13.516 1 97.81 272 SER B O 1
ATOM 4618 N N . HIS B 1 273 ? 1.363 -29.734 -12.742 1 97.88 273 HIS B N 1
ATOM 4619 C CA . HIS B 1 273 ? 0.389 -30.188 -13.734 1 97.88 273 HIS B CA 1
ATOM 4620 C C . HIS B 1 273 ? 0.452 -29.344 -15 1 97.88 273 HIS B C 1
ATOM 4622 O O . HIS B 1 273 ? -0.138 -29.703 -16.016 1 97.88 273 HIS B O 1
ATOM 4628 N N . LEU B 1 274 ? 1.172 -28.266 -14.93 1 98.25 274 LEU B N 1
ATOM 4629 C CA . LEU B 1 274 ? 1.042 -27.297 -16 1 98.25 274 LEU B CA 1
ATOM 4630 C C . LEU B 1 274 ? 2.328 -27.203 -16.828 1 98.25 274 LEU B C 1
ATOM 4632 O O . LEU B 1 274 ? 2.287 -26.969 -18.031 1 98.25 274 LEU B O 1
ATOM 4636 N N . VAL B 1 275 ? 3.436 -27.406 -16.141 1 98.38 275 VAL B N 1
ATOM 4637 C CA . VAL B 1 275 ? 4.672 -27.078 -16.844 1 98.38 275 VAL B CA 1
ATOM 4638 C C . VAL B 1 275 ? 5.836 -27.859 -16.234 1 98.38 275 VAL B C 1
ATOM 4640 O O . VAL B 1 275 ? 5.82 -28.172 -15.039 1 98.38 275 VAL B O 1
ATOM 4643 N N . ASP B 1 276 ? 6.793 -28.172 -17.047 1 96.88 276 ASP B N 1
ATOM 4644 C CA . ASP B 1 276 ? 8.094 -28.625 -16.562 1 96.88 276 ASP B CA 1
ATOM 4645 C C . ASP B 1 276 ? 8.969 -27.438 -16.156 1 96.88 276 ASP B C 1
ATOM 4647 O O . ASP B 1 276 ? 8.992 -26.406 -16.844 1 96.88 276 ASP B O 1
ATOM 4651 N N . PRO B 1 277 ? 9.75 -27.562 -15.094 1 95.38 277 PRO B N 1
ATOM 4652 C CA . PRO B 1 277 ? 10.594 -26.469 -14.633 1 95.38 277 PRO B CA 1
ATOM 4653 C C . PRO B 1 277 ? 11.492 -25.906 -15.734 1 95.38 277 PRO B C 1
ATOM 4655 O O . PRO B 1 277 ? 11.734 -24.703 -15.789 1 95.38 277 PRO B O 1
ATOM 4658 N N . LYS B 1 278 ? 11.938 -26.703 -16.656 1 94.19 278 LYS B N 1
ATOM 4659 C CA . LYS B 1 278 ? 12.844 -26.281 -17.719 1 94.19 278 LYS B CA 1
ATOM 4660 C C . LYS B 1 278 ? 12.133 -25.375 -18.719 1 94.19 278 LYS B C 1
ATOM 4662 O O . LYS B 1 278 ? 12.789 -24.688 -19.5 1 94.19 278 LYS B O 1
ATOM 4667 N N . ASP B 1 279 ? 10.828 -25.406 -18.75 1 97.38 279 ASP B N 1
ATOM 4668 C CA . ASP B 1 279 ? 10.047 -24.672 -19.734 1 97.38 279 ASP B CA 1
ATOM 4669 C C . ASP B 1 279 ? 9.523 -23.359 -19.156 1 97.38 279 ASP B C 1
ATOM 4671 O O . ASP B 1 279 ? 8.773 -22.641 -19.812 1 97.38 279 ASP B O 1
ATOM 4675 N N . LEU B 1 280 ? 9.891 -23.031 -17.891 1 98.56 280 LEU B N 1
ATOM 4676 C CA . LEU B 1 280 ? 9.492 -21.766 -17.281 1 98.56 280 LEU B CA 1
ATOM 4677 C C . LEU B 1 280 ? 10.039 -20.594 -18.078 1 98.56 280 LEU B C 1
ATOM 4679 O O . LEU B 1 280 ? 11.141 -20.672 -18.641 1 98.56 280 LEU B O 1
ATOM 4683 N N . GLU B 1 281 ? 9.273 -19.5 -18.125 1 98.62 281 GLU B N 1
ATOM 4684 C CA . GLU B 1 281 ? 9.625 -18.297 -18.875 1 98.62 281 GLU B CA 1
ATOM 4685 C C . GLU B 1 281 ? 10.086 -17.188 -17.953 1 98.62 281 GLU B C 1
ATOM 4687 O O . GLU B 1 281 ? 9.258 -16.453 -17.391 1 98.62 281 GLU B O 1
ATOM 4692 N N . PRO B 1 282 ? 11.391 -16.984 -17.797 1 98.5 282 PRO B N 1
ATOM 4693 C CA . PRO B 1 282 ? 11.867 -15.914 -16.922 1 98.5 282 PRO B CA 1
ATOM 4694 C C . PRO B 1 282 ? 11.516 -14.523 -17.438 1 98.5 282 PRO B C 1
ATOM 4696 O O . PRO B 1 282 ? 11.617 -14.266 -18.641 1 98.5 282 PRO B O 1
ATOM 4699 N N . ARG B 1 283 ? 10.977 -13.719 -16.594 1 97.94 283 ARG B N 1
ATOM 4700 C CA . ARG B 1 283 ? 10.656 -12.32 -16.875 1 97.94 283 ARG B CA 1
ATOM 4701 C C . ARG B 1 283 ? 11.414 -11.391 -15.93 1 97.94 283 ARG B C 1
ATOM 4703 O O . ARG B 1 283 ? 12.305 -11.828 -15.195 1 97.94 283 ARG B O 1
ATOM 4710 N N . ALA B 1 284 ? 11.188 -10.031 -16.062 1 97.81 284 ALA B N 1
ATOM 4711 C CA . ALA B 1 284 ? 11.828 -9.031 -15.211 1 97.81 284 ALA B CA 1
ATOM 4712 C C . ALA B 1 284 ? 13.344 -9.047 -15.406 1 97.81 284 ALA B C 1
ATOM 4714 O O . ALA B 1 284 ? 14.102 -9.133 -14.43 1 97.81 284 ALA B O 1
ATOM 4715 N N . ALA B 1 285 ? 13.773 -8.969 -16.656 1 97.56 285 ALA B N 1
ATOM 4716 C CA . ALA B 1 285 ? 15.188 -8.922 -17.047 1 97.56 285 ALA B CA 1
ATOM 4717 C C . ALA B 1 285 ? 15.922 -10.172 -16.578 1 97.56 285 ALA B C 1
ATOM 4719 O O . ALA B 1 285 ? 16.938 -10.07 -15.891 1 97.56 285 ALA B O 1
ATOM 4720 N N . ASN B 1 286 ? 15.398 -11.344 -17.016 1 97.75 286 ASN B N 1
ATOM 4721 C CA . ASN B 1 286 ? 15.977 -12.633 -16.625 1 97.75 286 ASN B CA 1
ATOM 4722 C C . ASN B 1 286 ? 16.062 -12.766 -15.109 1 97.75 286 ASN B C 1
ATOM 4724 O O . ASN B 1 286 ? 17.094 -13.203 -14.578 1 97.75 286 ASN B O 1
ATOM 4728 N N . CYS B 1 287 ? 15.008 -12.281 -14.422 1 98.25 287 CYS B N 1
ATOM 4729 C CA . CYS B 1 287 ? 14.789 -12.469 -12.992 1 98.25 287 CYS B CA 1
ATOM 4730 C C . CYS B 1 287 ? 15.836 -11.719 -12.172 1 98.25 287 CYS B C 1
ATOM 4732 O O . CYS B 1 287 ? 16.266 -12.195 -11.125 1 98.25 287 CYS B O 1
ATOM 4734 N N . THR B 1 288 ? 16.266 -10.508 -12.672 1 97.88 288 THR B N 1
ATOM 4735 C CA . THR B 1 288 ? 17.203 -9.68 -11.922 1 97.88 288 THR B CA 1
ATOM 4736 C C . THR B 1 288 ? 16.516 -8.43 -11.383 1 97.88 288 THR B C 1
ATOM 4738 O O . THR B 1 288 ? 17.141 -7.605 -10.711 1 97.88 288 THR B O 1
ATOM 4741 N N . ARG B 1 289 ? 15.258 -8.344 -11.688 1 98.19 289 ARG B N 1
ATOM 4742 C CA . ARG B 1 289 ? 14.492 -7.211 -11.18 1 98.19 289 ARG B CA 1
ATOM 4743 C C . ARG B 1 289 ? 13.359 -7.676 -10.273 1 98.19 289 ARG B C 1
ATOM 4745 O O . ARG B 1 289 ? 12.609 -8.586 -10.633 1 98.19 289 ARG B O 1
ATOM 4752 N N . VAL B 1 290 ? 13.297 -7.035 -9.156 1 98.38 290 VAL B N 1
ATOM 4753 C CA . VAL B 1 290 ? 12.203 -7.297 -8.234 1 98.38 290 VAL B CA 1
ATOM 4754 C C . VAL B 1 290 ? 11.07 -6.297 -8.469 1 98.38 290 VAL B C 1
ATOM 4756 O O . VAL B 1 290 ? 11.273 -5.086 -8.344 1 98.38 290 VAL B O 1
ATOM 4759 N N . LEU B 1 291 ? 9.906 -6.824 -8.828 1 98.25 291 LEU B N 1
ATOM 4760 C CA . LEU B 1 291 ? 8.781 -5.969 -9.188 1 98.25 291 LEU B CA 1
ATOM 4761 C C . LEU B 1 291 ? 7.57 -6.266 -8.305 1 98.25 291 LEU B C 1
ATOM 4763 O O . LEU B 1 291 ? 6.504 -5.68 -8.492 1 98.25 291 LEU B O 1
ATOM 4767 N N . VAL B 1 292 ? 7.707 -7.18 -7.426 1 98.19 292 VAL B N 1
ATOM 4768 C CA . VAL B 1 292 ? 6.688 -7.523 -6.438 1 98.19 292 VAL B CA 1
ATOM 4769 C C . VAL B 1 292 ? 7.355 -7.871 -5.109 1 98.19 292 VAL B C 1
ATOM 4771 O O . VAL B 1 292 ? 8.43 -8.469 -5.086 1 98.19 292 VAL B O 1
ATOM 4774 N N . TRP B 1 293 ? 6.754 -7.441 -3.955 1 98 293 TRP B N 1
ATOM 4775 C CA . TRP B 1 293 ? 7.277 -7.66 -2.611 1 98 293 TRP B CA 1
ATOM 4776 C C . TRP B 1 293 ? 6.23 -8.312 -1.718 1 98 293 TRP B C 1
ATOM 4778 O O . TRP B 1 293 ? 5.059 -7.926 -1.738 1 98 293 TRP B O 1
ATOM 4788 N N . HIS B 1 294 ? 6.629 -9.273 -1.004 1 95.88 294 HIS B N 1
ATOM 4789 C CA . HIS B 1 294 ? 5.762 -9.953 -0.048 1 95.88 294 HIS B CA 1
ATOM 4790 C C . HIS B 1 294 ? 5.602 -9.133 1.229 1 95.88 294 HIS B C 1
ATOM 4792 O O . HIS B 1 294 ? 5.836 -9.641 2.328 1 95.88 294 HIS B O 1
ATOM 4798 N N . THR B 1 295 ? 5.133 -7.938 1.059 1 95.5 295 THR B N 1
ATOM 4799 C CA . THR B 1 295 ? 4.859 -7.078 2.205 1 95.5 295 THR B CA 1
ATOM 4800 C C . THR B 1 295 ? 3.596 -7.523 2.93 1 95.5 295 THR B C 1
ATOM 4802 O O . THR B 1 295 ? 2.729 -8.172 2.336 1 95.5 295 THR B O 1
ATOM 4805 N N . ARG B 1 296 ? 3.574 -7.219 4.207 1 91.25 296 ARG B N 1
ATOM 4806 C CA . ARG B 1 296 ? 2.391 -7.41 5.039 1 91.25 296 ARG B CA 1
ATOM 4807 C C . ARG B 1 296 ? 2.09 -6.16 5.863 1 91.25 296 ARG B C 1
ATOM 4809 O O . ARG B 1 296 ? 3.008 -5.453 6.285 1 91.25 296 ARG B O 1
ATOM 4816 N N . THR B 1 297 ? 0.809 -5.918 5.98 1 92.75 297 THR B N 1
ATOM 4817 C CA . THR B 1 297 ? 0.408 -4.805 6.836 1 92.75 297 THR B CA 1
ATOM 4818 C C . THR B 1 297 ? 0.452 -5.211 8.305 1 92.75 297 THR B C 1
ATOM 4820 O O . THR B 1 297 ? -0.009 -6.293 8.672 1 92.75 297 THR B O 1
ATOM 4823 N N . GLU B 1 298 ? 1.056 -4.324 9.109 1 92.31 298 GLU B N 1
ATOM 4824 C CA . GLU B 1 298 ? 1.086 -4.566 10.547 1 92.31 298 GLU B CA 1
ATOM 4825 C C . GLU B 1 298 ? -0.324 -4.645 11.125 1 92.31 298 GLU B C 1
ATOM 4827 O O . GLU B 1 298 ? -1.201 -3.867 10.742 1 92.31 298 GLU B O 1
ATOM 4832 N N . LYS B 1 299 ? -0.528 -5.598 12.031 1 89 299 LYS B N 1
ATOM 4833 C CA . LYS B 1 299 ? -1.807 -5.676 12.734 1 89 299 LYS B CA 1
ATOM 4834 C C . LYS B 1 299 ? -2.018 -4.465 13.633 1 89 299 LYS B C 1
ATOM 4836 O O . LYS B 1 299 ? -1.177 -4.164 14.484 1 89 299 LYS B O 1
ATOM 4841 N N . PRO B 1 300 ? -3.127 -3.812 13.422 1 91.88 300 PRO B N 1
ATOM 4842 C CA . PRO B 1 300 ? -3.367 -2.65 14.281 1 91.88 300 PRO B CA 1
ATOM 4843 C C . PRO B 1 300 ? -3.611 -3.039 15.742 1 91.88 300 PRO B C 1
ATOM 4845 O O . PRO B 1 300 ? -4.227 -4.07 16.016 1 91.88 300 PRO B O 1
ATOM 4848 N N . LYS B 1 301 ? -3.141 -2.221 16.672 1 90.5 301 LYS B N 1
ATOM 4849 C CA . LYS B 1 301 ? -3.422 -2.361 18.109 1 90.5 301 LYS B CA 1
ATOM 4850 C C . LYS B 1 301 ? -4.711 -1.636 18.484 1 90.5 301 LYS B C 1
ATOM 4852 O O . LYS B 1 301 ? -4.922 -0.487 18.094 1 90.5 301 LYS B O 1
ATOM 4857 N N . MET B 1 302 ? -5.594 -2.326 19.266 1 94.31 302 MET B N 1
ATOM 4858 C CA . MET B 1 302 ? -6.914 -1.758 19.531 1 94.31 302 MET B CA 1
ATOM 4859 C C . MET B 1 302 ? -7.191 -1.681 21.016 1 94.31 302 MET B C 1
ATOM 4861 O O . MET B 1 302 ? -8.352 -1.689 21.438 1 94.31 302 MET B O 1
ATOM 4865 N N . LYS B 1 303 ? -6.133 -1.636 21.766 1 94.25 303 LYS B N 1
ATOM 4866 C CA . LYS B 1 303 ? -6.293 -1.614 23.219 1 94.25 303 LYS B CA 1
ATOM 4867 C C . LYS B 1 303 ? -7.078 -0.385 23.656 1 94.25 303 LYS B C 1
ATOM 4869 O O . LYS B 1 303 ? -7.977 -0.488 24.5 1 94.25 303 LYS B O 1
ATOM 4874 N N . GLN B 1 304 ? -6.742 0.764 23.172 1 95.62 304 GLN B N 1
ATOM 4875 C CA . GLN B 1 304 ? -7.445 1.993 23.531 1 95.62 304 GLN B CA 1
ATOM 4876 C C . GLN B 1 304 ? -8.906 1.941 23.078 1 95.62 304 GLN B C 1
ATOM 4878 O O . GLN B 1 304 ? -9.789 2.443 23.781 1 95.62 304 GLN B O 1
ATOM 4883 N N . GLU B 1 305 ? -9.141 1.362 21.922 1 96.38 305 GLU B N 1
ATOM 4884 C CA . GLU B 1 305 ? -10.508 1.203 21.438 1 96.38 305 GLU B CA 1
ATOM 4885 C C . GLU B 1 305 ? -11.344 0.365 22.391 1 96.38 305 GLU B C 1
ATOM 4887 O O . GLU B 1 305 ? -12.469 0.734 22.734 1 96.38 305 GLU B O 1
ATOM 4892 N N . GLU B 1 306 ? -10.773 -0.729 22.844 1 95.81 306 GLU B N 1
ATOM 4893 C CA . GLU B 1 306 ? -11.461 -1.603 23.781 1 95.81 306 GLU B CA 1
ATOM 4894 C C . GLU B 1 306 ? -11.781 -0.871 25.094 1 95.81 306 GLU B C 1
ATOM 4896 O O . GLU B 1 306 ? -12.875 -0.999 25.625 1 95.81 306 GLU B O 1
ATOM 4901 N N . GLN B 1 307 ? -10.836 -0.144 25.547 1 96 307 GLN B N 1
ATOM 4902 C CA . GLN B 1 307 ? -11.016 0.625 26.766 1 96 307 GLN B CA 1
ATOM 4903 C C . GLN B 1 307 ? -12.125 1.667 26.609 1 96 307 GLN B C 1
ATOM 4905 O O . GLN B 1 307 ? -12.984 1.807 27.484 1 96 307 GLN B O 1
ATOM 4910 N N . LEU B 1 308 ? -12.094 2.379 25.547 1 96.12 308 LEU B N 1
ATOM 4911 C CA . LEU B 1 308 ? -13.102 3.406 25.312 1 96.12 308 LEU B CA 1
ATOM 4912 C C . LEU B 1 308 ? -14.484 2.781 25.125 1 96.12 308 LEU B C 1
ATOM 4914 O O . LEU B 1 308 ? -15.492 3.357 25.547 1 96.12 308 LEU B O 1
ATOM 4918 N N . GLN B 1 309 ? -14.57 1.644 24.469 1 95.12 309 GLN B N 1
ATOM 4919 C CA . GLN B 1 309 ? -15.844 0.949 24.281 1 95.12 309 GLN B CA 1
ATOM 4920 C C . GLN B 1 309 ? -16.469 0.572 25.625 1 95.12 309 GLN B C 1
ATOM 4922 O O . GLN B 1 309 ? -17.672 0.69 25.812 1 95.12 309 GLN B O 1
ATOM 4927 N N . ARG B 1 310 ? -15.641 0.165 26.5 1 96.25 310 ARG B N 1
ATOM 4928 C CA . ARG B 1 310 ? -16.125 -0.18 27.844 1 96.25 310 ARG B CA 1
ATOM 4929 C C . ARG B 1 310 ? -16.719 1.037 28.547 1 96.25 310 ARG B C 1
ATOM 4931 O O . ARG B 1 310 ? -17.609 0.902 29.391 1 96.25 310 ARG B O 1
ATOM 4938 N N . GLN B 1 311 ? -16.297 2.191 28.219 1 95.5 311 GLN B N 1
ATOM 4939 C CA . GLN B 1 311 ? -16.781 3.438 28.812 1 95.5 311 GLN B CA 1
ATOM 4940 C C . GLN B 1 311 ? -17.938 4.023 28 1 95.5 311 GLN B C 1
ATOM 4942 O O . GLN B 1 311 ? -18.422 5.109 28.312 1 95.5 311 GLN B O 1
ATOM 4947 N N . GLY B 1 312 ? -18.281 3.412 26.922 1 94.81 312 GLY B N 1
ATOM 4948 C CA . GLY B 1 312 ? -19.359 3.893 26.062 1 94.81 312 GLY B CA 1
ATOM 4949 C C . GLY B 1 312 ? -18.938 5.016 25.141 1 94.81 312 GLY B C 1
ATOM 4950 O O . GLY B 1 312 ? -19.766 5.77 24.641 1 94.81 312 GLY B O 1
ATOM 4951 N N . ARG B 1 313 ? -17.625 5.113 24.953 1 95.19 313 ARG B N 1
ATOM 4952 C CA . ARG B 1 313 ? -17.078 6.219 24.172 1 95.19 313 ARG B CA 1
ATOM 4953 C C . ARG B 1 313 ? -16.281 5.707 22.969 1 95.19 313 ARG B C 1
ATOM 4955 O O . ARG B 1 313 ? -15.375 6.383 22.484 1 95.19 313 ARG B O 1
ATOM 4962 N N . GLY B 1 314 ? -16.609 4.477 22.531 1 95.69 314 GLY B N 1
ATOM 4963 C CA . GLY B 1 314 ? -15.883 3.879 21.422 1 95.69 314 GLY B CA 1
ATOM 4964 C C . GLY B 1 314 ? -16.125 4.586 20.094 1 95.69 314 GLY B C 1
ATOM 4965 O O . GLY B 1 314 ? -16.984 5.469 20.016 1 95.69 314 GLY B O 1
ATOM 4966 N N . SER B 1 315 ? -15.32 4.207 19.125 1 96.5 315 SER B N 1
ATOM 4967 C CA . SER B 1 315 ? -15.484 4.758 17.781 1 96.5 315 SER B CA 1
ATOM 4968 C C . SER B 1 315 ? -16.891 4.504 17.25 1 96.5 315 SER B C 1
ATOM 4970 O O . SER B 1 315 ? -17.453 3.436 17.469 1 96.5 315 SER B O 1
ATOM 4972 N N . ASP B 1 316 ? -17.453 5.473 16.547 1 95.75 316 ASP B N 1
ATOM 4973 C CA . ASP B 1 316 ? -18.766 5.32 15.914 1 95.75 316 ASP B CA 1
ATOM 4974 C C . ASP B 1 316 ? -18.781 4.113 14.977 1 95.75 316 ASP B C 1
ATOM 4976 O O . ASP B 1 316 ? -18.047 4.078 13.984 1 95.75 316 ASP B O 1
ATOM 4980 N N . PRO B 1 317 ? -19.578 3.145 15.273 1 93.12 317 PRO B N 1
ATOM 4981 C CA . PRO B 1 317 ? -19.609 1.938 14.445 1 93.12 317 PRO B CA 1
ATOM 4982 C C . PRO B 1 317 ? -20.125 2.209 13.031 1 93.12 317 PRO B C 1
ATOM 4984 O O . PRO B 1 317 ? -19.922 1.395 12.133 1 93.12 317 PRO B O 1
ATOM 4987 N N . ALA B 1 318 ? -20.766 3.332 12.844 1 94.31 318 ALA B N 1
ATOM 4988 C CA . ALA B 1 318 ? -21.328 3.656 11.539 1 94.31 318 ALA B CA 1
ATOM 4989 C C . ALA B 1 318 ? -20.234 4.109 10.57 1 94.31 318 ALA B C 1
ATOM 4991 O O . ALA B 1 318 ? -20.453 4.148 9.359 1 94.31 318 ALA B O 1
ATOM 4992 N N . VAL B 1 319 ? -19.156 4.465 11.117 1 95.5 319 VAL B N 1
ATOM 4993 C CA . VAL B 1 319 ? -18.031 4.879 10.273 1 95.5 319 VAL B CA 1
ATOM 4994 C C . VAL B 1 319 ? -17.266 3.646 9.781 1 95.5 319 VAL B C 1
ATOM 4996 O O . VAL B 1 319 ? -16.734 2.881 10.586 1 95.5 319 VAL B O 1
ATOM 4999 N N . GLU B 1 320 ? -17.312 3.439 8.477 1 95 320 GLU B N 1
ATOM 5000 C CA . GLU B 1 320 ? -16.594 2.322 7.879 1 95 320 GLU B CA 1
ATOM 5001 C C . GLU B 1 320 ? -15.086 2.605 7.816 1 95 320 GLU B C 1
ATOM 5003 O O . GLU B 1 320 ? -14.672 3.654 7.316 1 95 320 GLU B O 1
ATOM 5008 N N . VAL B 1 321 ? -14.352 1.662 8.43 1 94.81 321 VAL B N 1
ATOM 5009 C CA . VAL B 1 321 ? -12.898 1.808 8.445 1 94.81 321 VAL B CA 1
ATOM 5010 C C . VAL B 1 321 ? -12.258 0.67 7.652 1 94.81 321 VAL B C 1
ATOM 5012 O O . VAL B 1 321 ? -12.695 -0.479 7.738 1 94.81 321 VAL B O 1
#

InterPro domains:
  IPR005027 Glycosyl transferase, family 43 [PF03360] (82-298)
  IPR005027 Glycosyl transferase, family 43 [PTHR10896] (71-306)
  IPR005027 Glycosyl transferase, family 43 [cd00218] (71-299)
  IPR029044 Nucleotide-diphospho-sugar transferases [G3DSA:3.90.550.10] (68-321)
  IPR029044 Nucleotide-diphospho-sugar transferases [SSF53448] (71-320)

Secondary structure (DSSP, 8-state):
-----------------------------------------TTSSTTTTT---EEEEEEE-----SSTT---TTHHHHHHHHHHHHTTSTTEEEEEEESSSS--HHHHHHHHHH-SEEEEEE-PPPGGGSPPTT--TTSS--SHHHHHHHHHHHTT-S--SEE--SPPPTT--EEE--EETTSEE-HHHHHHHTT-SSEEE--EEEETTEEEEEEEEETTEEEEEE-SS-TTSS----GGGEEEEHHHHHH-TT----TTPPTT-HHHHHHTTT--GGG-EE-HHHHT---EE---BPPPP-HHHHHHHHTT-PPPTTS--/------------------------------------------TTTTTTS----EEEEEEE-----SSTT---TTHHHHHHHHHHHHTTSTTEEEEEEESSSS--HHHHHHHHHH-SEEEEEE-PPPGGGSPPTT--TTSS--SHHHHHHHHHHHTT-S--SEE--SPPPTT--EEE--EETTSEE-HHHHHHHTT-SSEEE--EEEETTEEEEEEEEETTEEEEEE-SS-TTSS----GGGEEEEHHHHHH-TT----TTPPTT-HHHHHHTTT--GGG-EE-HHHHT---EE---BPPPP-HHHHHHHHTT-PPPTTS--

Nearest PDB structures (foldseek):
  1kws-assembly1_A  TM=9.818E-01  e=8.865E-46  Homo sapiens
  1kws-assembly1_B  TM=9.861E-01  e=2.801E-44  Homo sapiens
  3cu0-assembly1_B  TM=9.705E-01  e=9.233E-45  Homo sapiens
  1fgg-assembly1_B  TM=9.729E-01  e=5.520E-44  Homo sapiens
  2d0j-assembly2_D  TM=9.393E-01  e=8.100E-30  Homo sapiens

Sequence (642 aa):
RRARGRRSTRRGRCRGGVCRLAGGGRGPLLPAGPRLPRRRRRYGHEAEAEERVSRLLPGVDRRPPLRAGAARLVQKAELVRLSQTLSLVPRLHWLLVEDAESPTPLVSGLLAASGLLFTHLAVLTPKAQRLREGEPGWVRPRGVEQRNRALDWLRGGGGAVGGEKDPPPPGTRGVVYFADDDNTYSRELFEEMRWTRGVSVWPVGLVGGLRFEGPRVQDGRVVGFHTAWEPNRPFPLDMAGFAVALPLLLAKPNAQFDAAAPRGHLESSLLSHLVDPKDLEPRAANCTRVLVWHTRTEKPKMKQEEQLQRQGRGSDPAVEVRRARGRRSTRRGRCRGGVCRLAGGGRGPLLPAGPRLPRRRRRYGHEAEAEERVSRLLPGVDRRPPLRAGAARLVQKAELVRLSQTLSLVPRLHWLLVEDAESPTPLVSGLLAASGLLFTHLAVLTPKAQRLREGEPGWVRPRGVEQRNRALDWLRGGGGAVGGEKDPPPPGTRGVVYFADDDNTYSRELFEEMRWTRGVSVWPVGLVGGLRFEGPRVQDGRVVGFHTAWEPNRPFPLDMAGFAVALPLLLAKPNAQFDAAAPRGHLESSLLSHLVDPKDLEPRAANCTRVLVWHTRTEKPKMKQEEQLQRQGRGSDPAVEV

Radius of gyration: 35.34 Å; Cα contacts (8 Å, |Δi|>4): 1206; chains: 2; bounding box: 76×135×124 Å

Foldseek 3Di:
DDDDDDDDDDDDDDDDDDDDDDDDDPPPPDPPDDPPPPPPPVPPPVVVVVDAQAAEAAEELWDDPLDDPDDQLCSLVLQVVVLVLVVVAPNYEYEYEYQDPADDPSVQVCVVVSPHQYFYHYDHDDPVQHDHVPDDPLQFDICQVSQQVVLCQLLVHDFTNDGDTHHDDPPDWYKYAYDYSFKDFASVVSVFCSPAPAKEFAWAAPPQVDRIKTFDDDPQWGPFIDHDPPRPAQDQDDSRTMMGISVQSNVQSPQGFDRPDPRSCRVVSRVVSRDGRRPYGYTPVNRPDHRMYPDGDDRDDCPVQVVCVVVVRHDDPVDDD/DDDDDDDDDDDDDDDDDDDDDDDDDPPDPPDPPDPPPPPPPVVPPVVPVVDQQAAEAAAELWDDPLDDPDDQLCSLVLQVVVLVLVVVAPNYEYEYEYQDPADDPSVQVCVVVSPHQYFYHYDHDDPVQHDHVPDDPLQFDICQVSQQVVLCQLLVHDFTNDGDTHHDDPPDWYKYAYDYSFKDFASVVSVFCSPAPAKEFAWAAPPQVDRIKTFDDDPQWGPFIDHDPPRPAQDQDDSRTMMGISVQSNVQSPQGFDRPDPRSCRVVSRVVSRDGRRPYGYTPVNRPDHRMYPDGDDRDDCPVQVVCVVVVRHDDPVDDD